Protein AF-0000000085069685 (afdb_homodimer)

Radius of gyration: 28.52 Å; Cα contacts (8 Å, |Δi|>4): 1018; chains: 2; bounding box: 61×82×70 Å

pLDDT: mean 86.63, std 13.71, range [29.92, 98.19]

Nearest PDB structures (foldseek):
  3oxn-assembly1_D  TM=9.674E-01  e=1.669E-28  Vibrio parahaemolyticus
  3oxn-assembly1_A  TM=9.695E-01  e=3.576E-28  Vibrio parahaemolyticus
  6g4r-assembly1_E  TM=6.614E-01  e=8.961E-18  Corynebacterium glutamicum
  7d98-assembly1_Q  TM=5.564E-01  e=1.466E-16  Cupriavidus necator
  7dwo-assembly1_A  TM=5.551E-01  e=5.055E-14  Aliivibrio fischeri ES114

Secondary structure (DSSP, 8-state):
--HHHIIIIIHHHHHHHHHHHHH--HHHHHHHHT--HHHHHHHHHHHHHHHTS--EEEETTEEEE-HHHHHHHHHHHHHHHHHHHHH--PPP-GGG---EEEEEE-HHIIIIIHHHHHHHHHHH-TT-EEEEEE--GGGHHHHTSTTS-SEEEEE--S--TTEEEEEEEEE-EEEEE-TTSTTTTSPPPHHHHHHS-EEEES--HHHHHHHHHHTTTSPPP-EEEEES-HHHHHHTTTTS--EEEEEHHHHHHHHHHHT-EEEE-SS--PPEEEEEEEEGGGTT-HHHHHHHHHHHHHHHHHHHSS----/--HHHHHHHHHHHHHHHHHHHHH--HHHHHHHHT--HHHHHHHHHHHHHHHTS--EEEETTEEEEPHHHHHHHHHHHHHHHHHHHHH--PPP-GGG---EEEEEE-HHIIIIIHHHHHHHHHHH-TT-EEEEEE--GGGHHHHTSTTS-SEEEEE--S--TTEEEEEEEEE-EEEEE-TTSTTTTSPPPHHHHHHS-EEEES--HHHHHHHHHHTTTSPPP-EEEEES-HHHHHHTTTTS--EEEEEHHHHHHHHHHHT-EEEE-SS--PPEEEEEEEEGGGTT-HHHHHHHHHHHHHHHHHHHHS----

Foldseek 3Di:
DDPVVCPPLPPVLLVLLLLCQVVQALCVSCVVSVHDSVVSVVSLVVNCVVVVHNQWDDDDRGTHGDPVSVVSNLVVVLVVLVVCCVVPVDADQQQPDQEEFEEAEFLCCVVQPCVQLVVLSCVRRVNYHYHYHHADPVCNVVQQDSPHGFKYKDFDDDDQDQKDKDWQAWKDKWKKFACPAPCQPHAAAPVNQQPFEEEEERADPVRVVQVCVQCVVDDDHHYPYYYHDCVVVVVCCVVGGYIYMYIQSVRVVCCVVPVIGIHGDNTDDDITIIMMMGGNSCCPSSVVVVVVVSSSVSSNVSNVPRPPPD/DDPVVCPPLPPVLLVLLLLCQVVQALCVSCVVSVHDSVVSVVSLVVNCVVVVHNQWDDDDRGTHGDPVSVVSNVVVVVVVLVVVCVVPVDADQQQPDQEEFEEAEFLCCVVQPCVQLVVLSCVRRVNYHYHYHHADPVCNVVQQDDPHGFKYKDFDDDDQDQKDKDWQAWKDKWKKFACPAPCQPHAAAPVNQQPFEEEEERADPVRVVQVCVQCVVDDDHHYPYYYHDCVVVVVCCVVGGYIYMYIQSVRVVCCVVPVIGIHGDNTDGDITIIMMMGGNVCCPPSNVVVVVVSSSVSSNVSNVPRPPPD

Sequence (620 aa):
MELEEIYRQDLSLLIALQILVEERSVTQAAKRLHLSQSATSRILARLREMLDDPLFSRVGQQLVPTSFALECYQQLRQPTGQLIELLTPKAFVPEECQQQFSIAVTDYAMQALVPFILPHIYQKAPQIRLEIVPVQQKELQAQLSVKGADMAICRAIGQTGNLQHSFLGKVGVSCLLSPNHPLADSDISLEDYLHYPHATIAISDGVKALLDDAISQYPPRTELLRTPHLDTALALQSINPLIITLPEGMAAIAAERHCLRVKPLPFKLQSLDYNLFWHSRCEQDKAQKWLRNEIIEATQSLLTQTPQNLMELEEIYRQDLSLLIALQILVEERSVTQAAKRLHLSQSATSRILARLREMLDDPLFSRVGQQLVPTSFALECYQQLRQPTGQLIELLTPKAFVPEECQQQFSIAVTDYAMQALVPFILPHIYQKAPQIRLEIVPVQQKELQAQLSVKGADMAICRAIGQTGNLQHSFLGKVGVSCLLSPNHPLADSDISLEDYLHYPHATIAISDGVKALLDDAISQYPPRTELLRTPHLDTALALQSINPLIITLPEGMAAIAAERHCLRVKPLPFKLQSLDYNLFWHSRCEQDKAQKWLRNEIIEATQSLLTQTPQNL

Structure (mmCIF, N/CA/C/O backbone):
data_AF-0000000085069685-model_v1
#
loop_
_entity.id
_entity.type
_entity.pdbx_description
1 polymer 'Transcriptional regulator, LysR family'
#
loop_
_atom_site.group_PDB
_atom_site.id
_atom_site.type_symbol
_atom_site.label_atom_id
_atom_site.label_alt_id
_atom_site.label_comp_id
_atom_site.label_asym_id
_atom_site.label_entity_id
_atom_site.label_seq_id
_atom_site.pdbx_PDB_ins_code
_atom_site.Cartn_x
_atom_site.Cartn_y
_atom_site.Cartn_z
_atom_site.occupancy
_atom_site.B_iso_or_equiv
_atom_site.auth_seq_id
_atom_site.auth_comp_id
_atom_site.auth_asym_id
_atom_site.auth_atom_id
_atom_site.pdbx_PDB_model_num
ATOM 1 N N . MET A 1 1 ? 2.057 40.719 -19 1 36.19 1 MET A N 1
ATOM 2 C CA . MET A 1 1 ? 1.521 41.5 -17.875 1 36.19 1 MET A CA 1
ATOM 3 C C . MET A 1 1 ? 2.629 41.875 -16.906 1 36.19 1 MET A C 1
ATOM 5 O O . MET A 1 1 ? 3.393 41.031 -16.453 1 36.19 1 MET A O 1
ATOM 9 N N . GLU A 1 2 ? 3.039 43.094 -16.891 1 43.19 2 GLU A N 1
ATOM 10 C CA . GLU A 1 2 ? 4.176 43.625 -16.156 1 43.19 2 GLU A CA 1
ATOM 11 C C . GLU A 1 2 ? 3.934 43.562 -14.656 1 43.19 2 GLU A C 1
ATOM 13 O O . GLU A 1 2 ? 2.789 43.625 -14.203 1 43.19 2 GLU A O 1
ATOM 18 N N . LEU A 1 3 ? 4.875 43.281 -13.977 1 50.06 3 LEU A N 1
ATOM 19 C CA . LEU A 1 3 ? 4.891 43.219 -12.516 1 50.06 3 LEU A CA 1
ATOM 20 C C . LEU A 1 3 ? 4.148 44.406 -11.914 1 50.06 3 LEU A C 1
ATOM 22 O O . LEU A 1 3 ? 3.416 44.25 -10.938 1 50.06 3 LEU A O 1
ATOM 26 N N . GLU A 1 4 ? 4.371 45.5 -12.492 1 48.56 4 GLU A N 1
ATOM 27 C CA . GLU A 1 4 ? 3.738 46.75 -12.023 1 48.56 4 GLU A CA 1
ATOM 28 C C . GLU A 1 4 ? 2.217 46.656 -12.117 1 48.56 4 GLU A C 1
ATOM 30 O O . GLU A 1 4 ? 1.506 47.156 -11.258 1 48.56 4 GLU A O 1
ATOM 35 N N . GLU A 1 5 ? 1.775 46 -13.062 1 46.41 5 GLU A N 1
ATOM 36 C CA . GLU A 1 5 ? 0.337 45.844 -13.25 1 46.41 5 GLU A CA 1
ATOM 37 C C . GLU A 1 5 ? -0.248 44.844 -12.25 1 46.41 5 GLU A C 1
ATOM 39 O O . GLU A 1 5 ? -1.364 45.031 -11.766 1 46.41 5 GLU A O 1
ATOM 44 N N . ILE A 1 6 ? 0.449 43.844 -11.93 1 50.75 6 ILE A N 1
ATOM 45 C CA . ILE A 1 6 ? 0.05 42.875 -10.922 1 50.75 6 ILE A CA 1
ATOM 46 C C . ILE A 1 6 ? 0.016 43.531 -9.547 1 50.75 6 ILE A C 1
ATOM 48 O O . ILE A 1 6 ? -0.871 43.25 -8.734 1 50.75 6 ILE A O 1
ATOM 52 N N . TYR A 1 7 ? 1.11 44.344 -9.211 1 47.31 7 TYR A N 1
ATOM 53 C CA . TYR A 1 7 ? 1.268 45.062 -7.945 1 47.31 7 TYR A CA 1
ATOM 54 C C . TYR A 1 7 ? 0.013 45.875 -7.605 1 47.31 7 TYR A C 1
ATOM 56 O O . TYR A 1 7 ? -0.418 45.875 -6.453 1 47.31 7 TYR A O 1
ATOM 64 N N . ARG A 1 8 ? -0.302 46.656 -8.438 1 45.38 8 ARG A N 1
ATOM 65 C CA . ARG A 1 8 ? -1.337 47.656 -8.156 1 45.38 8 ARG A CA 1
ATOM 66 C C . ARG A 1 8 ? -2.596 46.969 -7.613 1 45.38 8 ARG A C 1
ATOM 68 O O . ARG A 1 8 ? -3.186 47.438 -6.637 1 45.38 8 ARG A O 1
ATOM 75 N N . GLN A 1 9 ? -3.473 46.375 -8.094 1 52 9 GLN A N 1
ATOM 76 C CA . GLN A 1 9 ? -4.836 46.094 -7.66 1 52 9 GLN A CA 1
ATOM 77 C C . GLN A 1 9 ? -5.062 44.594 -7.516 1 52 9 GLN A C 1
ATOM 79 O O . GLN A 1 9 ? -5.871 44.156 -6.699 1 52 9 GLN A O 1
ATOM 84 N N . ASP A 1 10 ? -3.938 43.719 -7.965 1 57.72 10 ASP A N 1
ATOM 85 C CA . ASP A 1 10 ? -4.348 42.375 -8.383 1 57.72 10 ASP A CA 1
ATOM 86 C C . ASP A 1 10 ? -4.102 41.344 -7.277 1 57.72 10 ASP A C 1
ATOM 88 O O . ASP A 1 10 ? -4.918 40.438 -7.07 1 57.72 10 ASP A O 1
ATOM 92 N N . LEU A 1 11 ? -3.172 41.719 -6.434 1 61 11 LEU A N 1
ATOM 93 C CA . LEU A 1 11 ? -2.928 40.625 -5.477 1 61 11 LEU A CA 1
ATOM 94 C C . LEU A 1 11 ? -4.031 40.594 -4.426 1 61 11 LEU A C 1
ATOM 96 O O . LEU A 1 11 ? -4.43 39.5 -3.994 1 61 11 LEU A O 1
ATOM 100 N N . SER A 1 12 ? -4.449 41.844 -4.082 1 68.19 12 SER A N 1
ATOM 101 C CA . SER A 1 12 ? -5.535 41.906 -3.111 1 68.19 12 SER A CA 1
ATOM 102 C C . SER A 1 12 ? -6.801 41.25 -3.643 1 68.19 12 SER A C 1
ATOM 104 O O . SER A 1 12 ? -7.543 40.625 -2.887 1 68.19 12 SER A O 1
ATOM 106 N N . LEU A 1 13 ? -6.906 41.344 -4.934 1 74.94 13 LEU A N 1
ATOM 107 C CA . LEU A 1 13 ? -8.07 40.75 -5.566 1 74.94 13 LEU A CA 1
ATOM 108 C C . LEU A 1 13 ? -7.969 39.219 -5.531 1 74.94 13 LEU A C 1
ATOM 110 O O . LEU A 1 13 ? -8.969 38.531 -5.297 1 74.94 13 LEU A O 1
ATOM 114 N N . LEU A 1 14 ? -6.777 38.781 -5.656 1 75.19 14 LEU A N 1
ATOM 115 C CA . LEU A 1 14 ? -6.582 37.344 -5.668 1 75.19 14 LEU A CA 1
ATOM 116 C C . LEU A 1 14 ? -6.777 36.75 -4.273 1 75.19 14 LEU A C 1
ATOM 118 O O . LEU A 1 14 ? -7.336 35.656 -4.129 1 75.19 14 LEU A O 1
ATOM 122 N N . ILE A 1 15 ? -6.371 37.594 -3.295 1 74.31 15 ILE A N 1
ATOM 123 C CA . ILE A 1 15 ? -6.621 37.188 -1.913 1 74.31 15 ILE A CA 1
ATOM 124 C C . ILE A 1 15 ? -8.125 37.219 -1.634 1 74.31 15 ILE A C 1
ATOM 126 O O . ILE A 1 15 ? -8.648 36.312 -0.989 1 74.31 15 ILE A O 1
ATOM 130 N N . ALA A 1 16 ? -8.766 38.188 -2.152 1 80.25 16 ALA A N 1
ATOM 131 C CA . ALA A 1 16 ? -10.211 38.312 -1.984 1 80.25 16 ALA A CA 1
ATOM 132 C C . ALA A 1 16 ? -10.938 37.125 -2.641 1 80.25 16 ALA A C 1
ATOM 134 O O . ALA A 1 16 ? -11.906 36.625 -2.09 1 80.25 16 ALA A O 1
ATOM 135 N N . LEU A 1 17 ? -10.445 36.688 -3.783 1 85.25 17 LEU A N 1
ATOM 136 C CA . LEU A 1 17 ? -11.023 35.531 -4.461 1 85.25 17 LEU A CA 1
ATOM 137 C C . LEU A 1 17 ? -10.945 34.281 -3.582 1 85.25 17 LEU A C 1
ATOM 139 O O . LEU A 1 17 ? -11.922 33.562 -3.463 1 85.25 17 LEU A O 1
ATOM 143 N N . GLN A 1 18 ? -9.812 34.156 -3.037 1 80.19 18 GLN A N 1
ATOM 144 C CA . GLN A 1 18 ? -9.625 33 -2.174 1 80.19 18 GLN A CA 1
ATOM 145 C C . GLN A 1 18 ? -10.586 33.031 -0.991 1 80.19 18 GLN A C 1
ATOM 147 O O . GLN A 1 18 ? -11.203 32.031 -0.667 1 80.19 18 GLN A O 1
ATOM 152 N N . ILE A 1 19 ? -10.758 34.188 -0.367 1 79.75 19 ILE A N 1
ATOM 153 C CA . ILE A 1 19 ? -11.625 34.344 0.796 1 79.75 19 ILE A CA 1
ATOM 154 C C . ILE A 1 19 ? -13.086 34.156 0.385 1 79.75 19 ILE A C 1
ATOM 156 O O . ILE A 1 19 ? -13.859 33.531 1.104 1 79.75 19 ILE A O 1
ATOM 160 N N . LEU A 1 20 ? -13.43 34.562 -0.756 1 86.25 20 LEU A N 1
ATOM 161 C CA . LEU A 1 20 ? -14.797 34.438 -1.257 1 86.25 20 LEU A CA 1
ATOM 162 C C . LEU A 1 20 ? -15.148 33 -1.536 1 86.25 20 LEU A C 1
ATOM 164 O O . LEU A 1 20 ? -16.266 32.562 -1.255 1 86.25 20 LEU A O 1
ATOM 168 N N . VAL A 1 21 ? -14.195 32.281 -2.074 1 83.31 21 VAL A N 1
ATOM 169 C CA . VAL A 1 21 ? -14.414 30.859 -2.363 1 83.31 21 VAL A CA 1
ATOM 170 C C . VAL A 1 21 ? -14.555 30.078 -1.058 1 83.31 21 VAL A C 1
ATOM 172 O O . VAL A 1 21 ? -15.383 29.172 -0.958 1 83.31 21 VAL A O 1
ATOM 175 N N . GLU A 1 22 ? -13.812 30.469 -0.075 1 80 22 GLU A N 1
ATOM 176 C CA . GLU A 1 22 ? -13.812 29.781 1.216 1 80 22 GLU A CA 1
ATOM 177 C C . GLU A 1 22 ? -15.102 30.078 1.991 1 80 22 GLU A C 1
ATOM 179 O O . GLU A 1 22 ? -15.695 29.172 2.574 1 80 22 GLU A O 1
ATOM 184 N N . GLU A 1 23 ? -15.562 31.281 2.006 1 78.81 23 GLU A N 1
ATOM 185 C CA . GLU A 1 23 ? -16.688 31.719 2.82 1 78.81 23 GLU A CA 1
ATOM 186 C C . GLU A 1 23 ? -18.016 31.484 2.096 1 78.81 23 GLU A C 1
ATOM 188 O O . GLU A 1 23 ? -19.062 31.312 2.732 1 78.81 23 GLU A O 1
ATOM 193 N N . ARG A 1 24 ? -17.953 31.469 0.788 1 82.12 24 ARG A N 1
ATOM 194 C CA . ARG A 1 24 ? -19.109 31.312 -0.079 1 82.12 24 ARG A CA 1
ATOM 195 C C . ARG A 1 24 ? -20.219 32.281 0.314 1 82.12 24 ARG A C 1
ATOM 197 O O . ARG A 1 24 ? -21.406 31.953 0.237 1 82.12 24 ARG A O 1
ATOM 204 N N . SER A 1 25 ? -19.906 33.344 0.865 1 84.31 25 SER A N 1
ATOM 205 C CA . SER A 1 25 ? -20.766 34.438 1.282 1 84.31 25 SER A CA 1
ATOM 206 C C . SER A 1 25 ? -20.062 35.781 1.185 1 84.31 25 SER A C 1
ATOM 208 O O . SER A 1 25 ? -18.953 35.938 1.695 1 84.31 25 SER A O 1
ATOM 210 N N . VAL A 1 26 ? -20.734 36.812 0.536 1 87.12 26 VAL A N 1
ATOM 211 C CA . VAL A 1 26 ? -20.156 38.125 0.386 1 87.12 26 VAL A CA 1
ATOM 212 C C . VAL A 1 26 ? -20.078 38.812 1.747 1 87.12 26 VAL A C 1
ATOM 214 O O . VAL A 1 26 ? -19.078 39.469 2.059 1 87.12 26 VAL A O 1
ATOM 217 N N . THR A 1 27 ? -21.125 38.594 2.531 1 84.62 27 THR A N 1
ATOM 218 C CA . THR A 1 27 ? -21.172 39.219 3.852 1 84.62 27 THR A CA 1
ATOM 219 C C . THR A 1 27 ? -20.047 38.688 4.738 1 84.62 27 THR A C 1
ATOM 221 O O . THR A 1 27 ? -19.344 39.469 5.383 1 84.62 27 THR A O 1
ATOM 224 N N . GLN A 1 28 ? -19.844 37.469 4.688 1 84.94 28 GLN A N 1
ATOM 225 C CA . GLN A 1 28 ? -18.812 36.844 5.516 1 84.94 28 GLN A CA 1
ATOM 226 C C . GLN A 1 28 ? -17.422 37.188 4.98 1 84.94 28 GLN A C 1
ATOM 228 O O . GLN A 1 28 ? -16.484 37.406 5.754 1 84.94 28 GLN A O 1
ATOM 233 N N . ALA A 1 29 ? -17.312 37.188 3.736 1 86.56 29 ALA A N 1
ATOM 234 C CA . ALA A 1 29 ? -16.047 37.562 3.125 1 86.56 29 ALA A CA 1
ATOM 235 C C . ALA A 1 29 ? -15.688 39 3.479 1 86.56 29 ALA A C 1
ATOM 237 O O . ALA A 1 29 ? -14.531 39.312 3.76 1 86.56 29 ALA A O 1
ATOM 238 N N . ALA A 1 30 ? -16.625 39.875 3.518 1 86.06 30 ALA A N 1
ATOM 239 C CA . ALA A 1 30 ? -16.422 41.281 3.881 1 86.06 30 ALA A CA 1
ATOM 240 C C . ALA A 1 30 ? -15.883 41.406 5.305 1 86.06 30 ALA A C 1
ATOM 242 O O . ALA A 1 30 ? -14.945 42.156 5.555 1 86.06 30 ALA A O 1
ATOM 243 N N . LYS A 1 31 ? -16.422 40.656 6.117 1 82.69 31 LYS A N 1
ATOM 244 C CA . LYS A 1 31 ? -15.977 40.656 7.504 1 82.69 31 LYS A CA 1
ATOM 245 C C . LYS A 1 31 ? -14.523 40.188 7.602 1 82.69 31 LYS A C 1
ATOM 247 O O . LYS A 1 31 ? -13.703 40.812 8.266 1 82.69 31 LYS A O 1
ATOM 252 N N . ARG A 1 32 ? -14.25 39.156 6.824 1 81.5 32 ARG A N 1
ATOM 253 C CA . ARG A 1 32 ? -12.906 38.594 6.875 1 81.5 32 ARG A CA 1
ATOM 254 C C . ARG A 1 32 ? -11.883 39.531 6.234 1 81.5 32 ARG A C 1
ATOM 256 O O . ARG A 1 32 ? -10.734 39.562 6.66 1 81.5 32 ARG A O 1
ATOM 263 N N . LEU A 1 33 ? -12.305 40.188 5.348 1 79.31 33 LEU A N 1
ATOM 264 C CA . LEU A 1 33 ? -11.422 41.094 4.625 1 79.31 33 LEU A CA 1
ATOM 265 C C . LEU A 1 33 ? -11.383 42.469 5.301 1 79.31 33 LEU A C 1
ATOM 267 O O . LEU A 1 33 ? -10.602 43.344 4.91 1 79.31 33 LEU A O 1
ATOM 271 N N . HIS A 1 34 ? -12.219 42.625 6.375 1 80.88 34 HIS A N 1
ATOM 272 C CA . HIS A 1 34 ? -12.367 43.906 7.047 1 80.88 34 HIS A CA 1
ATOM 273 C C . HIS A 1 34 ? -12.727 45 6.059 1 80.88 34 HIS A C 1
ATOM 275 O O . HIS A 1 34 ? -12.125 46.062 6.07 1 80.88 34 HIS A O 1
ATOM 281 N N . LEU A 1 35 ? -13.57 44.594 5.215 1 82.12 35 LEU A N 1
ATOM 282 C CA . LEU A 1 35 ? -14.109 45.531 4.23 1 82.12 35 LEU A CA 1
ATOM 283 C C . LEU A 1 35 ? -15.625 45.625 4.344 1 82.12 35 LEU A C 1
ATOM 285 O O . LEU A 1 35 ? -16.25 44.812 5.02 1 82.12 35 LEU A O 1
ATOM 289 N N . SER A 1 36 ? -16.156 46.688 3.861 1 84.25 36 SER A N 1
ATOM 290 C CA . SER A 1 36 ? -17.609 46.781 3.77 1 84.25 36 SER A CA 1
ATOM 291 C C . SER A 1 36 ? -18.172 45.812 2.725 1 84.25 36 SER A C 1
ATOM 293 O O . SER A 1 36 ? -17.438 45.375 1.838 1 84.25 36 SER A O 1
ATOM 295 N N . GLN A 1 37 ? -19.406 45.469 2.889 1 86.06 37 GLN A N 1
ATOM 296 C CA . GLN A 1 37 ? -20.078 44.625 1.924 1 86.06 37 GLN A CA 1
ATOM 297 C C . GLN A 1 37 ? -20.062 45.219 0.527 1 86.06 37 GLN A C 1
ATOM 299 O O . GLN A 1 37 ? -19.906 44.531 -0.468 1 86.06 37 GLN A O 1
ATOM 304 N N . SER A 1 38 ? -20.297 46.5 0.49 1 88.81 38 SER A N 1
ATOM 305 C CA . SER A 1 38 ? -20.266 47.188 -0.795 1 88.81 38 SER A CA 1
ATOM 306 C C . SER A 1 38 ? -18.891 47.094 -1.439 1 88.81 38 SER A C 1
ATOM 308 O O . SER A 1 38 ? -18.766 46.844 -2.643 1 88.81 38 SER A O 1
ATOM 310 N N . ALA A 1 39 ? -17.859 47.281 -0.647 1 85.56 39 ALA A N 1
ATOM 311 C CA . ALA A 1 39 ? -16.484 47.156 -1.138 1 85.56 39 ALA A CA 1
ATOM 312 C C . ALA A 1 39 ? -16.188 45.75 -1.63 1 85.56 39 ALA A C 1
ATOM 314 O O . ALA A 1 39 ? -15.531 45.594 -2.662 1 85.56 39 ALA A O 1
ATOM 315 N N . THR A 1 40 ? -16.656 44.844 -0.89 1 87.44 40 THR A N 1
ATOM 316 C CA . THR A 1 40 ? -16.422 43.438 -1.254 1 87.44 40 THR A CA 1
ATOM 317 C C . THR A 1 40 ? -17.172 43.094 -2.543 1 87.44 40 THR A C 1
ATOM 319 O O . THR A 1 40 ? -16.641 42.375 -3.385 1 87.44 40 THR A O 1
ATOM 322 N N . SER A 1 41 ? -18.328 43.625 -2.713 1 86.88 41 SER A N 1
ATOM 323 C CA . SER A 1 41 ? -19.094 43.406 -3.939 1 86.88 41 SER A CA 1
ATOM 324 C C . SER A 1 41 ? -18.375 44.031 -5.141 1 86.88 41 SER A C 1
ATOM 326 O O . SER A 1 41 ? -18.375 43.438 -6.23 1 86.88 41 SER A O 1
ATOM 32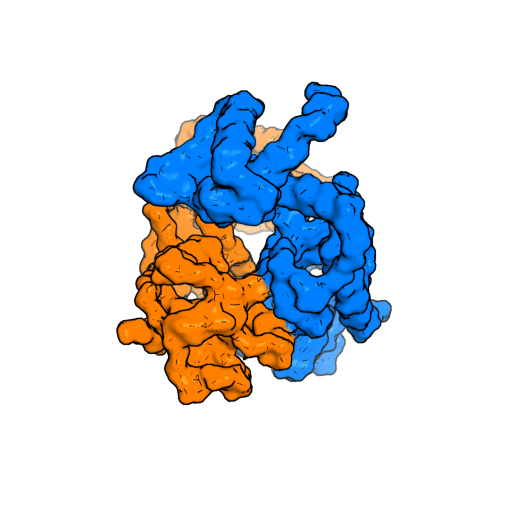8 N N . ARG A 1 42 ? -17.797 45.094 -4.918 1 87 42 ARG A N 1
ATOM 329 C CA . ARG A 1 42 ? -17.031 45.75 -5.977 1 87 42 ARG A CA 1
ATOM 330 C C . ARG A 1 42 ? -15.797 44.938 -6.336 1 87 42 ARG A C 1
ATOM 332 O O . ARG A 1 42 ? -15.445 44.812 -7.516 1 87 42 ARG A O 1
ATOM 339 N N . ILE A 1 43 ? -15.188 44.469 -5.293 1 85.75 43 ILE A N 1
ATOM 340 C CA . ILE A 1 43 ? -14.023 43.625 -5.5 1 85.75 43 ILE A CA 1
ATOM 341 C C . ILE A 1 43 ? -14.414 42.406 -6.336 1 85.75 43 ILE A C 1
ATOM 343 O O . ILE A 1 43 ? -13.688 42 -7.254 1 85.75 43 ILE A O 1
ATOM 347 N N . LEU A 1 44 ? -15.547 41.812 -6.039 1 87.88 44 LEU A N 1
ATOM 348 C CA . LEU A 1 44 ? -16.031 40.656 -6.789 1 87.88 44 LEU A CA 1
ATOM 349 C C . LEU A 1 44 ? -16.297 41.031 -8.242 1 87.88 44 LEU A C 1
ATOM 351 O O . LEU A 1 44 ? -15.969 40.25 -9.148 1 87.88 44 LEU A O 1
ATOM 355 N N . ALA A 1 45 ? -16.875 42.156 -8.438 1 87.31 45 ALA A N 1
ATOM 356 C CA . ALA A 1 45 ? -17.125 42.656 -9.797 1 87.31 45 ALA A CA 1
ATOM 357 C C . ALA A 1 45 ? -15.82 42.812 -10.562 1 87.31 45 ALA A C 1
ATOM 359 O O . ALA A 1 45 ? -15.727 42.438 -11.734 1 87.31 45 ALA A O 1
ATOM 360 N N . ARG A 1 46 ? -14.891 43.375 -9.891 1 85.31 46 ARG A N 1
ATOM 361 C CA . ARG A 1 46 ? -13.586 43.562 -10.508 1 85.31 46 ARG A CA 1
ATOM 362 C C . ARG A 1 46 ? -12.938 42.219 -10.852 1 85.31 46 ARG A C 1
ATOM 364 O O . ARG A 1 46 ? -12.312 42.094 -11.906 1 85.31 46 ARG A O 1
ATOM 371 N N . LEU A 1 47 ? -13.023 41.312 -9.914 1 86.19 47 LEU A N 1
ATOM 372 C CA . LEU A 1 47 ? -12.484 39.969 -10.125 1 86.19 47 LEU A CA 1
ATOM 373 C C . LEU A 1 47 ? -13.109 39.344 -11.359 1 86.19 47 LEU A C 1
ATOM 375 O O . LEU A 1 47 ? -12.414 38.719 -12.156 1 86.19 47 LEU A O 1
ATOM 379 N N . ARG A 1 48 ? -14.398 39.469 -11.477 1 86.62 48 ARG A N 1
ATOM 380 C CA . ARG A 1 48 ? -15.125 38.938 -12.617 1 86.62 48 ARG A CA 1
ATOM 381 C C . ARG A 1 48 ? -14.602 39.531 -13.93 1 86.62 48 ARG A C 1
ATOM 383 O O . ARG A 1 48 ? -14.422 38.781 -14.906 1 86.62 48 ARG A O 1
ATOM 390 N N . GLU A 1 49 ? -14.406 40.75 -13.883 1 84 49 GLU A N 1
ATOM 391 C CA . GLU A 1 49 ? -13.891 41.438 -15.07 1 84 49 GLU A CA 1
ATOM 392 C C . GLU A 1 49 ? -12.461 41 -15.383 1 84 49 GLU A C 1
ATOM 394 O O . GLU A 1 49 ? -12.133 40.719 -16.547 1 84 49 GLU A O 1
ATOM 399 N N . MET A 1 50 ? -11.727 40.969 -14.352 1 80.12 50 MET A N 1
ATOM 400 C CA . MET A 1 50 ? -10.312 40.625 -14.508 1 80.12 50 MET A CA 1
ATOM 401 C C . MET A 1 50 ? -10.148 39.219 -15.07 1 80.12 50 MET A C 1
ATOM 403 O O . MET A 1 50 ? -9.281 39 -15.906 1 80.12 50 MET A O 1
ATOM 407 N N . LEU A 1 51 ? -10.992 38.312 -14.586 1 83.44 51 LEU A N 1
ATOM 408 C CA . LEU A 1 51 ? -10.82 36.906 -14.922 1 83.44 51 LEU A CA 1
ATOM 409 C C . LEU A 1 51 ? -11.805 36.469 -16 1 83.44 51 LEU A C 1
ATOM 411 O O . LEU A 1 51 ? -11.781 35.344 -16.453 1 83.44 51 LEU A O 1
ATOM 415 N N . ASP A 1 52 ? -12.625 37.438 -16.422 1 85.69 52 ASP A N 1
ATOM 416 C CA . ASP A 1 52 ? -13.602 37.188 -17.484 1 85.69 52 ASP A CA 1
ATOM 417 C C . ASP A 1 52 ? -14.414 35.938 -17.219 1 85.69 52 ASP A C 1
ATOM 419 O O . ASP A 1 52 ? -14.523 35.062 -18.078 1 85.69 52 ASP A O 1
ATOM 423 N N . ASP A 1 53 ? -14.844 35.75 -16.031 1 86.88 53 ASP A N 1
ATOM 424 C CA . ASP A 1 53 ? -15.68 34.656 -15.539 1 86.88 53 ASP A CA 1
ATOM 425 C C . ASP A 1 53 ? -16.625 35.156 -14.453 1 86.88 53 ASP A C 1
ATOM 427 O O . ASP A 1 53 ? -16.266 36 -13.641 1 86.88 53 ASP A O 1
ATOM 431 N N . PRO A 1 54 ? -17.859 34.625 -14.414 1 89.56 54 PRO A N 1
ATOM 432 C CA . PRO A 1 54 ? -18.781 35.031 -13.344 1 89.56 54 PRO A CA 1
ATOM 433 C C . PRO A 1 54 ? -18.25 34.656 -11.953 1 89.56 54 PRO A C 1
ATOM 435 O O . PRO A 1 54 ? -18.625 35.281 -10.969 1 89.56 54 PRO A O 1
ATOM 438 N N . LEU A 1 55 ? -17.312 33.688 -11.773 1 89 55 LEU A N 1
ATOM 439 C CA . LEU A 1 55 ? -16.594 33.188 -10.602 1 89 55 LEU A CA 1
ATOM 440 C C . LEU A 1 55 ? -17.578 32.594 -9.594 1 89 55 LEU A C 1
ATOM 442 O O . LEU A 1 55 ? -17.297 31.547 -9.016 1 89 55 LEU A O 1
ATOM 446 N N . PHE A 1 56 ? -18.797 33.312 -9.406 1 90 56 PHE A N 1
ATOM 447 C CA . PHE A 1 56 ? -19.781 32.812 -8.445 1 90 56 PHE A CA 1
ATOM 448 C C . PHE A 1 56 ? -21.188 32.969 -8.992 1 90 56 PHE A C 1
ATOM 450 O O . PHE A 1 56 ? -21.484 33.875 -9.758 1 90 56 PHE A O 1
ATOM 457 N N . SER A 1 57 ? -21.938 31.953 -8.734 1 86.31 57 SER A N 1
ATOM 458 C CA . SER A 1 57 ? -23.359 32.031 -8.992 1 86.31 57 SER A CA 1
ATOM 459 C C . SER A 1 57 ? -24.156 32 -7.691 1 86.31 57 SER A C 1
ATOM 461 O O . SER A 1 57 ? -23.703 31.469 -6.684 1 86.31 57 SER A O 1
ATOM 463 N N . ARG A 1 58 ? -25.266 32.719 -7.691 1 79.62 58 ARG A N 1
ATOM 464 C CA . ARG A 1 58 ? -26.109 32.75 -6.508 1 79.62 58 ARG A CA 1
ATOM 465 C C . ARG A 1 58 ? -27.188 31.656 -6.574 1 79.62 58 ARG A C 1
ATOM 467 O O . ARG A 1 58 ? -27.906 31.547 -7.574 1 79.62 58 ARG A O 1
ATOM 474 N N . VAL A 1 59 ? -27.078 30.812 -5.75 1 76.44 59 VAL A N 1
ATOM 475 C CA . VAL A 1 59 ? -28.141 29.828 -5.566 1 76.44 59 VAL A CA 1
ATOM 476 C C . VAL A 1 59 ? -28.812 30.047 -4.211 1 76.44 59 VAL A C 1
ATOM 478 O O . VAL A 1 59 ? -28.25 29.672 -3.176 1 76.44 59 VAL A O 1
ATOM 481 N N . GLY A 1 60 ? -30.031 30.594 -4.242 1 71.38 60 GLY A N 1
ATOM 482 C CA . GLY A 1 60 ? -30.641 31 -2.992 1 71.38 60 GLY A CA 1
ATOM 483 C C . GLY A 1 60 ? -29.859 32.062 -2.252 1 71.38 60 GLY A C 1
ATOM 484 O O . GLY A 1 60 ? -29.578 33.125 -2.801 1 71.38 60 GLY A O 1
ATOM 485 N N . GLN A 1 61 ? -29.438 31.766 -1.072 1 71.94 61 GLN A N 1
ATOM 486 C CA . GLN A 1 61 ? -28.688 32.719 -0.245 1 71.94 61 GLN A CA 1
ATOM 487 C C . GLN A 1 61 ? -27.203 32.375 -0.26 1 71.94 61 GLN A C 1
ATOM 489 O O . GLN A 1 61 ? -26.391 33.125 0.311 1 71.94 61 GLN A O 1
ATOM 494 N N . GLN A 1 62 ? -26.844 31.422 -1.054 1 77.38 62 GLN A N 1
ATOM 495 C CA . GLN A 1 62 ? -25.438 31 -1.008 1 77.38 62 GLN A CA 1
ATOM 496 C C . GLN A 1 62 ? -24.703 31.391 -2.287 1 77.38 62 GLN A C 1
ATOM 498 O O . GLN A 1 62 ? -25.281 31.344 -3.379 1 77.38 62 GLN A O 1
ATOM 503 N N . LEU A 1 63 ? -23.516 31.859 -2.131 1 83.25 63 LEU A N 1
ATOM 504 C CA . LEU A 1 63 ? -22.578 32.125 -3.221 1 83.25 63 LEU A CA 1
ATOM 505 C C . LEU A 1 63 ? -21.828 30.844 -3.592 1 83.25 63 LEU A C 1
ATOM 507 O O . LEU A 1 63 ? -21.062 30.312 -2.777 1 83.25 63 LEU A O 1
ATOM 511 N N . VAL A 1 64 ? -22.125 30.344 -4.754 1 85.94 64 VAL A N 1
ATOM 512 C CA . VAL A 1 64 ? -21.531 29.078 -5.168 1 85.94 64 VAL A CA 1
ATOM 513 C C . VAL A 1 64 ? -20.438 29.344 -6.199 1 85.94 64 VAL A C 1
ATOM 515 O O . VAL A 1 64 ? -20.688 29.953 -7.242 1 85.94 64 VAL A O 1
ATOM 518 N N . PRO A 1 65 ? -19.203 28.953 -5.859 1 87.19 65 PRO A N 1
ATOM 519 C CA . PRO A 1 65 ? -18.109 29.172 -6.816 1 87.19 65 PRO A CA 1
ATOM 520 C C . PRO A 1 65 ? -18.25 28.328 -8.078 1 87.19 65 PRO A C 1
ATOM 522 O O . PRO A 1 65 ? -18.766 27.203 -8.016 1 87.19 65 PRO A O 1
ATOM 525 N N . THR A 1 66 ? -17.844 28.891 -9.234 1 86.5 66 THR A N 1
ATOM 526 C CA . THR A 1 66 ? -17.766 28.141 -10.484 1 86.5 66 THR A CA 1
ATOM 527 C C . THR A 1 66 ? -16.578 27.172 -10.469 1 86.5 66 THR A C 1
ATOM 529 O O . THR A 1 66 ? -15.727 27.25 -9.578 1 86.5 66 THR A O 1
ATOM 532 N N . SER A 1 67 ? -16.594 26.344 -11.445 1 81.56 67 SER A N 1
ATOM 533 C CA . SER A 1 67 ? -15.461 25.438 -11.586 1 81.56 67 SER A CA 1
ATOM 534 C C . SER A 1 67 ? -14.156 26.203 -11.805 1 81.56 67 SER A C 1
ATOM 536 O O . SER A 1 67 ? -13.109 25.828 -11.273 1 81.56 67 SER A O 1
ATOM 538 N N . PHE A 1 68 ? -14.305 27.234 -12.516 1 82.69 68 PHE A N 1
ATOM 539 C CA . PHE A 1 68 ? -13.148 28.062 -12.805 1 82.69 68 PHE A CA 1
ATOM 540 C C . PHE A 1 68 ? -12.648 28.75 -11.531 1 82.69 68 PHE A C 1
ATOM 542 O O . PHE A 1 68 ? -11.445 28.812 -11.289 1 82.69 68 PHE A O 1
ATOM 549 N N . ALA A 1 69 ? -13.547 29.203 -10.734 1 84.06 69 ALA A N 1
ATOM 550 C CA . ALA A 1 69 ? -13.18 29.828 -9.469 1 84.06 69 ALA A CA 1
ATOM 551 C C . ALA A 1 69 ? -12.461 28.859 -8.547 1 84.06 69 ALA A C 1
ATOM 553 O O . ALA A 1 69 ? -11.477 29.203 -7.902 1 84.06 69 ALA A O 1
ATOM 554 N N . LEU A 1 70 ? -12.938 27.672 -8.578 1 80 70 LEU A N 1
ATOM 555 C CA . LEU A 1 70 ? -12.336 26.641 -7.742 1 80 70 LEU A CA 1
ATOM 556 C C . LEU A 1 70 ? -10.938 26.281 -8.242 1 80 70 LEU A C 1
ATOM 558 O O . LEU A 1 70 ? -10.031 26.062 -7.438 1 80 70 LEU A O 1
ATOM 562 N N . GLU A 1 71 ? -10.82 26.328 -9.477 1 79.5 71 GLU A N 1
ATOM 563 C CA . GLU A 1 71 ? -9.508 26.078 -10.07 1 79.5 71 GLU A CA 1
ATOM 564 C C . GLU A 1 71 ? -8.523 27.188 -9.727 1 79.5 71 GLU A C 1
ATOM 566 O O . GLU A 1 71 ? -7.367 26.906 -9.391 1 79.5 71 GLU A O 1
ATOM 571 N N . CYS A 1 72 ? -9 28.359 -9.859 1 78.25 72 CYS A N 1
ATOM 572 C CA . CYS A 1 72 ? -8.164 29.5 -9.508 1 78.25 72 CYS A CA 1
ATOM 573 C C . CYS A 1 72 ? -7.746 29.453 -8.039 1 78.25 72 CYS A C 1
ATOM 575 O O . CYS A 1 72 ? -6.586 29.719 -7.711 1 78.25 72 CYS A O 1
ATOM 577 N N . TYR A 1 73 ? -8.734 29.109 -7.293 1 76.06 73 TYR A N 1
ATOM 578 C CA . TYR A 1 73 ? -8.492 28.969 -5.859 1 76.06 73 TYR A CA 1
ATOM 579 C C . TYR A 1 73 ? -7.367 27.984 -5.586 1 76.06 73 TYR A C 1
ATOM 581 O O . TYR A 1 73 ? -6.445 28.266 -4.82 1 76.06 73 TYR A O 1
ATOM 589 N N . GLN A 1 74 ? -7.41 26.906 -6.195 1 71.81 74 GLN A N 1
ATOM 590 C CA . GLN A 1 74 ? -6.406 25.875 -6.012 1 71.81 74 GLN A CA 1
ATOM 591 C C . GLN A 1 74 ? -5.027 26.344 -6.461 1 71.81 74 GLN A C 1
ATOM 593 O O . GLN A 1 74 ? -4.023 26.078 -5.805 1 71.81 74 GLN A O 1
ATOM 598 N N . GLN A 1 75 ? -5.086 27.109 -7.492 1 71.5 75 GLN A N 1
ATOM 599 C CA . GLN A 1 75 ? -3.838 27.594 -8.07 1 71.5 75 GLN A CA 1
ATOM 600 C C . GLN A 1 75 ? -3.24 28.719 -7.227 1 71.5 75 GLN A C 1
ATOM 602 O O . GLN A 1 75 ? -2.021 28.891 -7.199 1 71.5 75 GLN A O 1
ATOM 607 N N . LEU A 1 76 ? -4.066 29.391 -6.582 1 67.06 76 LEU A N 1
ATOM 608 C CA . LEU A 1 76 ? -3.641 30.578 -5.84 1 67.06 76 LEU A CA 1
ATOM 609 C C . LEU A 1 76 ? -3.115 30.188 -4.461 1 67.06 76 LEU A C 1
ATOM 611 O O . LEU A 1 76 ? -2.379 30.969 -3.838 1 67.06 76 LEU A O 1
ATOM 615 N N . ARG A 1 77 ? -3.498 29.109 -3.957 1 63.22 77 ARG A N 1
ATOM 616 C CA . ARG A 1 77 ? -3.174 28.734 -2.586 1 63.22 77 ARG A CA 1
ATOM 617 C C . ARG A 1 77 ? -1.668 28.766 -2.348 1 63.22 77 ARG A C 1
ATOM 619 O O . ARG A 1 77 ? -1.209 29.281 -1.328 1 63.22 77 ARG A O 1
ATOM 626 N N . GLN A 1 78 ? -0.946 28.344 -3.232 1 61.41 78 GLN A N 1
ATOM 627 C CA . GLN A 1 78 ? 0.5 28.281 -3.049 1 61.41 78 GLN A CA 1
ATOM 628 C C . GLN A 1 78 ? 1.132 29.656 -3.156 1 61.41 78 GLN A C 1
ATOM 630 O O . GLN A 1 78 ? 1.862 30.094 -2.26 1 61.41 78 GLN A O 1
ATOM 635 N N . PRO A 1 79 ? 0.834 30.375 -4.199 1 60.62 79 PRO A N 1
ATOM 636 C CA . PRO A 1 79 ? 1.432 31.703 -4.32 1 60.62 79 PRO A CA 1
ATOM 637 C C . PRO A 1 79 ? 0.998 32.656 -3.199 1 60.62 79 PRO A C 1
ATOM 639 O O . PRO A 1 79 ? 1.803 33.438 -2.715 1 60.62 79 PRO A O 1
ATOM 642 N N . THR A 1 80 ? -0.187 32.594 -2.805 1 58.97 80 THR A N 1
ATOM 643 C CA . THR A 1 80 ? -0.649 33.469 -1.734 1 58.97 80 THR A CA 1
ATOM 644 C C . THR A 1 80 ? -0.027 33.094 -0.4 1 58.97 80 THR A C 1
ATOM 646 O O . THR A 1 80 ? 0.302 33.938 0.42 1 58.97 80 THR A O 1
ATOM 649 N N . GLY A 1 81 ? 0.076 31.812 -0.195 1 57.62 81 GLY A N 1
ATOM 650 C CA . GLY A 1 81 ? 0.787 31.359 0.989 1 57.62 81 GLY A CA 1
ATOM 651 C C . GLY A 1 81 ? 2.205 31.891 1.074 1 57.62 81 GLY A C 1
ATOM 652 O O . GLY A 1 81 ? 2.643 32.344 2.133 1 57.62 81 GLY A O 1
ATOM 653 N N . GLN A 1 82 ? 2.742 31.922 0.015 1 55.28 82 GLN A N 1
ATOM 654 C CA . GLN A 1 82 ? 4.109 32.438 -0.044 1 55.28 82 GLN A CA 1
ATOM 655 C C . GLN A 1 82 ? 4.152 33.938 0.223 1 55.28 82 GLN A C 1
ATOM 657 O O . GLN A 1 82 ? 5.055 34.406 0.905 1 55.28 82 GLN A O 1
ATOM 662 N N . LEU A 1 83 ? 3.258 34.656 -0.291 1 54.25 83 LEU A N 1
ATOM 663 C CA . LEU A 1 83 ? 3.186 36.094 -0.107 1 54.25 83 LEU A CA 1
ATOM 664 C C . LEU A 1 83 ? 2.867 36.438 1.344 1 54.25 83 LEU A C 1
ATOM 666 O O . LEU A 1 83 ? 3.443 37.375 1.902 1 54.25 83 LEU A O 1
ATOM 670 N N . ILE A 1 84 ? 1.897 35.719 1.921 1 51.94 84 ILE A N 1
ATOM 671 C CA . ILE A 1 84 ? 1.582 35.938 3.33 1 51.94 84 ILE A CA 1
ATOM 672 C C . ILE A 1 84 ? 2.836 35.719 4.176 1 51.94 84 ILE A C 1
ATOM 674 O O . ILE A 1 84 ? 3.109 36.5 5.094 1 51.94 84 ILE A O 1
ATOM 678 N N . GLU A 1 85 ? 3.449 34.719 3.834 1 53.34 85 GLU A N 1
ATOM 679 C CA . GLU A 1 85 ? 4.695 34.438 4.543 1 53.34 85 GLU A CA 1
ATOM 680 C C . GLU A 1 85 ? 5.672 35.594 4.414 1 53.34 85 GLU A C 1
ATOM 682 O O . GLU A 1 85 ? 6.359 35.969 5.375 1 53.34 85 GLU A O 1
ATOM 687 N N . LEU A 1 86 ? 5.738 36.062 3.252 1 50.34 86 LEU A N 1
ATOM 688 C CA . LEU A 1 86 ? 6.609 37.219 3.006 1 50.34 86 LEU A CA 1
ATOM 689 C C . LEU A 1 86 ? 6.156 38.406 3.814 1 50.34 86 LEU A C 1
ATOM 691 O O . LEU A 1 86 ? 6.984 39.188 4.316 1 50.34 86 LEU A O 1
ATOM 695 N N . LEU A 1 87 ? 4.891 38.625 3.822 1 47.69 87 LEU A N 1
ATOM 696 C CA . LEU A 1 87 ? 4.352 39.812 4.438 1 47.69 87 LEU A CA 1
ATOM 697 C C . LEU A 1 87 ? 4.211 39.656 5.949 1 47.69 87 LEU A C 1
ATOM 699 O O . LEU A 1 87 ? 4.082 40.625 6.684 1 47.69 87 LEU A O 1
ATOM 703 N N . THR A 1 88 ? 3.902 38.469 6.414 1 46.38 88 THR A N 1
ATOM 704 C CA . THR A 1 88 ? 3.875 38.281 7.859 1 46.38 88 THR A CA 1
ATOM 705 C C . THR A 1 88 ? 5.105 37.5 8.328 1 46.38 88 THR A C 1
ATOM 707 O O . THR A 1 88 ? 5.121 36.281 8.289 1 46.38 88 THR A O 1
ATOM 710 N N . PRO A 1 89 ? 6.109 38.188 8.398 1 53.31 89 PRO A N 1
ATOM 711 C CA . PRO A 1 89 ? 7.332 37.531 8.867 1 53.31 89 PRO A CA 1
ATOM 712 C C . PRO A 1 89 ? 7.117 36.719 10.156 1 53.31 89 PRO A C 1
ATOM 714 O O . PRO A 1 89 ? 8.023 36.656 10.992 1 53.31 89 PRO A O 1
ATOM 717 N N . LYS A 1 90 ? 5.867 36.281 10.383 1 58.94 90 LYS A N 1
ATOM 718 C CA . LYS A 1 90 ? 5.75 35.531 11.633 1 58.94 90 LYS A CA 1
ATOM 719 C C . LYS A 1 90 ? 6.445 34.188 11.523 1 58.94 90 LYS A C 1
ATOM 721 O O . LYS A 1 90 ? 6.445 33.562 10.461 1 58.94 90 LYS A O 1
ATOM 726 N N . ALA A 1 91 ? 7.23 33.969 12.445 1 72.75 91 ALA A N 1
ATOM 727 C CA . ALA A 1 91 ? 7.906 32.688 12.641 1 72.75 91 ALA A CA 1
ATOM 728 C C . ALA A 1 91 ? 6.914 31.531 12.594 1 72.75 91 ALA A C 1
ATOM 730 O O . ALA A 1 91 ? 5.766 31.672 13.023 1 72.75 91 ALA A O 1
ATOM 731 N N . PHE A 1 92 ? 7.117 30.531 11.781 1 85.25 92 PHE A N 1
ATOM 732 C CA . PHE A 1 92 ? 6.289 29.344 11.75 1 85.25 92 PHE A CA 1
ATOM 733 C C . PHE A 1 92 ? 6.199 28.703 13.133 1 85.25 92 PHE A C 1
ATOM 735 O O . PHE A 1 92 ? 7.223 28.438 13.766 1 85.25 92 PHE A O 1
ATOM 742 N N . VAL A 1 93 ? 5.043 28.641 13.633 1 90.19 93 VAL A N 1
ATOM 743 C CA . VAL A 1 93 ? 4.801 27.984 14.914 1 90.19 93 VAL A CA 1
ATOM 744 C C . VAL A 1 93 ? 4.156 26.625 14.688 1 90.19 93 VAL A C 1
ATOM 746 O O . VAL A 1 93 ? 2.955 26.531 14.43 1 90.19 93 VAL A O 1
ATOM 749 N N . PRO A 1 94 ? 4.883 25.531 14.82 1 94 94 PRO A N 1
ATOM 750 C CA . PRO A 1 94 ? 4.383 24.188 14.531 1 94 94 PRO A CA 1
ATOM 751 C C . PRO A 1 94 ? 3.141 23.828 15.344 1 94 94 PRO A C 1
ATOM 753 O O . PRO A 1 94 ? 2.219 23.203 14.82 1 94 94 PRO A O 1
ATOM 756 N N . GLU A 1 95 ? 3.104 24.234 16.562 1 93.19 95 GLU A N 1
ATOM 757 C CA . GLU A 1 95 ? 2.023 23.875 17.484 1 93.19 95 GLU A CA 1
ATOM 758 C C . GLU A 1 95 ? 0.678 24.391 16.969 1 93.19 95 GLU A C 1
ATOM 760 O O . GLU A 1 95 ? -0.371 23.828 17.312 1 93.19 95 GLU A O 1
ATOM 765 N N . GLU A 1 96 ? 0.756 25.344 16.141 1 91.12 96 GLU A N 1
ATOM 766 C CA . GLU A 1 96 ? -0.477 25.984 15.68 1 91.12 96 GLU A CA 1
ATOM 767 C C . GLU A 1 96 ? -0.782 25.625 14.227 1 91.12 96 GLU A C 1
ATOM 769 O O . GLU A 1 96 ? -1.83 26 13.695 1 91.12 96 GLU A O 1
ATOM 774 N N . CYS A 1 97 ? 0.049 24.906 13.648 1 91.88 97 CYS A N 1
ATOM 775 C CA . CYS A 1 97 ? -0.098 24.609 12.227 1 91.88 97 CYS A CA 1
ATOM 776 C C . CYS A 1 97 ? -1.29 23.703 11.977 1 91.88 97 CYS A C 1
ATOM 778 O O . CYS A 1 97 ? -1.381 22.625 12.562 1 91.88 97 CYS A O 1
ATOM 780 N N . GLN A 1 98 ? -2.164 24.094 11.055 1 91.62 98 GLN A N 1
ATOM 781 C CA . GLN A 1 98 ? -3.326 23.281 10.695 1 91.62 98 GLN A CA 1
ATOM 782 C C . GLN A 1 98 ? -3.316 22.953 9.203 1 91.62 98 GLN A C 1
ATOM 784 O O . GLN A 1 98 ? -4.309 22.453 8.672 1 91.62 98 GLN A O 1
ATOM 789 N N . GLN A 1 99 ? -2.215 23.188 8.578 1 90.25 99 GLN A N 1
ATOM 790 C CA . GLN A 1 99 ? -2.1 22.953 7.141 1 90.25 99 GLN A CA 1
ATOM 791 C C . GLN A 1 99 ? -2.066 21.469 6.828 1 90.25 99 GLN A C 1
ATOM 793 O O . GLN A 1 99 ? -1.735 20.641 7.695 1 90.25 99 GLN A O 1
ATOM 798 N N . GLN A 1 100 ? -2.426 21.188 5.617 1 93.44 100 GLN A N 1
ATOM 799 C CA . GLN A 1 100 ? -2.428 19.812 5.137 1 93.44 100 GLN A CA 1
ATOM 800 C C . GLN A 1 100 ? -1.256 19.562 4.191 1 93.44 100 GLN A C 1
ATOM 802 O O . GLN A 1 100 ? -0.938 20.406 3.348 1 93.44 100 GLN A O 1
ATOM 807 N N . PHE A 1 101 ? -0.58 18.531 4.426 1 95.56 101 PHE A N 1
ATOM 808 C CA . PHE A 1 101 ? 0.518 18.109 3.557 1 95.56 101 PHE A CA 1
ATOM 809 C C . PHE A 1 101 ? 0.333 16.672 3.098 1 95.56 101 PHE A C 1
ATOM 811 O O . PHE A 1 101 ? -0.209 15.844 3.834 1 95.56 101 PHE A O 1
ATOM 818 N N . SER A 1 102 ? 0.772 16.438 1.903 1 96.75 102 SER A N 1
ATOM 819 C CA . SER A 1 102 ? 0.768 15.086 1.341 1 96.75 102 SER A CA 1
ATOM 820 C C . SER A 1 102 ? 2.188 14.562 1.15 1 96.75 102 SER A C 1
ATOM 822 O O . SER A 1 102 ? 3.043 15.258 0.601 1 96.75 102 SER A O 1
ATOM 824 N N . ILE A 1 103 ? 2.4 13.352 1.612 1 97.31 103 ILE A N 1
ATOM 825 C CA . ILE A 1 103 ? 3.715 12.719 1.523 1 97.31 103 ILE A CA 1
ATOM 826 C C . ILE A 1 103 ? 3.604 11.391 0.788 1 97.31 103 ILE A C 1
ATOM 828 O O . ILE A 1 103 ? 2.885 10.492 1.226 1 97.31 103 ILE A O 1
ATOM 832 N N . ALA A 1 104 ? 4.301 11.289 -0.332 1 97.19 104 ALA A N 1
ATOM 833 C CA . ALA A 1 104 ? 4.367 10.031 -1.073 1 97.19 104 ALA A CA 1
ATOM 834 C C . ALA A 1 104 ? 5.516 9.164 -0.574 1 97.19 104 ALA A C 1
ATOM 836 O O . ALA A 1 104 ? 6.637 9.641 -0.404 1 97.19 104 ALA A O 1
ATOM 837 N N . VAL A 1 105 ? 5.148 7.883 -0.339 1 97 105 VAL A N 1
ATOM 838 C CA . VAL A 1 105 ? 6.199 7.039 0.23 1 97 105 VAL A CA 1
ATOM 839 C C . VAL A 1 105 ? 6.16 5.656 -0.418 1 97 105 VAL A C 1
ATOM 841 O O . VAL A 1 105 ? 5.141 5.258 -0.984 1 97 105 VAL A O 1
ATOM 844 N N . THR A 1 106 ? 7.301 4.953 -0.352 1 95.56 106 THR A N 1
ATOM 845 C CA . THR A 1 106 ? 7.367 3.564 -0.799 1 95.56 106 THR A CA 1
ATOM 846 C C . THR A 1 106 ? 6.668 2.641 0.194 1 95.56 106 THR A C 1
ATOM 848 O O . THR A 1 106 ? 6.344 3.053 1.31 1 95.56 106 THR A O 1
ATOM 851 N N . ASP A 1 107 ? 6.504 1.397 -0.261 1 94.75 107 ASP A N 1
ATOM 852 C CA . ASP A 1 107 ? 5.922 0.394 0.626 1 94.75 107 ASP A CA 1
ATOM 853 C C . ASP A 1 107 ? 6.773 0.21 1.879 1 94.75 107 ASP A C 1
ATOM 855 O O . ASP A 1 107 ? 6.242 0.067 2.982 1 94.75 107 ASP A O 1
ATOM 859 N N . TYR A 1 108 ? 8.016 0.246 1.661 1 95.56 108 TYR A N 1
ATOM 860 C CA . TYR A 1 108 ? 8.922 0.115 2.797 1 95.56 108 TYR A CA 1
ATOM 861 C C . TYR A 1 108 ? 8.75 1.278 3.768 1 95.56 108 TYR A C 1
ATOM 863 O O . TYR A 1 108 ? 8.562 1.071 4.969 1 95.56 108 TYR A O 1
ATOM 871 N N . ALA A 1 109 ? 8.836 2.459 3.244 1 96.25 109 ALA A N 1
ATOM 872 C CA . ALA A 1 109 ? 8.711 3.633 4.105 1 96.25 109 ALA A CA 1
ATOM 873 C C . ALA A 1 109 ? 7.355 3.658 4.809 1 96.25 109 ALA A C 1
ATOM 875 O O . ALA A 1 109 ? 7.27 4 5.988 1 96.25 109 ALA A O 1
ATOM 876 N N . MET A 1 110 ? 6.34 3.295 4.098 1 95.62 110 MET A N 1
ATOM 877 C CA . MET A 1 110 ? 4.973 3.27 4.613 1 95.62 110 MET A CA 1
ATOM 878 C C . MET A 1 110 ? 4.875 2.379 5.848 1 95.62 110 MET A C 1
ATOM 880 O O . MET A 1 110 ? 4.207 2.73 6.824 1 95.62 110 MET A O 1
ATOM 884 N N . GLN A 1 111 ? 5.551 1.314 5.809 1 93.25 111 GLN A N 1
ATOM 885 C CA . GLN A 1 111 ? 5.352 0.284 6.824 1 93.25 111 GLN A CA 1
ATOM 886 C C . GLN A 1 111 ? 6.438 0.353 7.895 1 93.25 111 GLN A C 1
ATOM 888 O O . GLN A 1 111 ? 6.191 0.01 9.055 1 93.25 111 GLN A O 1
ATOM 893 N N . ALA A 1 112 ? 7.625 0.893 7.527 1 94.44 112 ALA A N 1
ATOM 894 C CA . ALA A 1 112 ? 8.75 0.729 8.445 1 94.44 112 ALA A CA 1
ATOM 895 C C . ALA A 1 112 ? 9.305 2.082 8.883 1 94.44 112 ALA A C 1
ATOM 897 O O . ALA A 1 112 ? 10.102 2.162 9.82 1 94.44 112 ALA A O 1
ATOM 898 N N . LEU A 1 113 ? 8.914 3.127 8.242 1 96.06 113 LEU A N 1
ATOM 899 C CA . LEU A 1 113 ? 9.461 4.43 8.602 1 96.06 113 LEU A CA 1
ATOM 900 C C . LEU A 1 113 ? 8.359 5.355 9.125 1 96.06 113 LEU A C 1
ATOM 902 O O . LEU A 1 113 ? 8.445 5.863 10.242 1 96.06 113 LEU A O 1
ATOM 906 N N . VAL A 1 114 ? 7.277 5.477 8.422 1 97.19 114 VAL A N 1
ATOM 907 C CA . VAL A 1 114 ? 6.238 6.473 8.664 1 97.19 114 VAL A CA 1
ATOM 908 C C . VAL A 1 114 ? 5.668 6.301 10.07 1 97.19 114 VAL A C 1
ATOM 910 O O . VAL A 1 114 ? 5.52 7.273 10.812 1 97.19 114 VAL A O 1
ATOM 913 N N . PRO A 1 115 ? 5.406 5.051 10.516 1 95.62 115 PRO A N 1
ATOM 914 C CA . PRO A 1 115 ? 4.828 4.879 11.844 1 95.62 115 PRO A CA 1
ATOM 915 C C . PRO A 1 115 ? 5.75 5.375 12.961 1 95.62 115 PRO A C 1
ATOM 917 O O . PRO A 1 115 ? 5.293 5.652 14.07 1 95.62 115 PRO A O 1
ATOM 920 N N . PHE A 1 116 ? 6.996 5.496 12.648 1 94.94 116 PHE A N 1
ATOM 921 C CA . PHE A 1 116 ? 7.965 5.906 13.656 1 94.94 116 PHE A CA 1
ATOM 922 C C . PHE A 1 116 ? 8.297 7.387 13.516 1 94.94 116 PHE A C 1
ATOM 924 O O . PHE A 1 116 ? 8.805 8.008 14.461 1 94.94 116 PHE A O 1
ATOM 931 N N . ILE A 1 117 ? 8.023 7.965 12.422 1 96.88 117 ILE A N 1
ATOM 932 C CA . ILE A 1 117 ? 8.336 9.359 12.133 1 96.88 117 ILE A CA 1
ATOM 933 C C . ILE A 1 117 ? 7.172 10.25 12.562 1 96.88 117 ILE A C 1
ATOM 935 O O . ILE A 1 117 ? 7.383 11.312 13.156 1 96.88 117 ILE A O 1
ATOM 939 N N . LEU A 1 118 ? 5.977 9.82 12.328 1 96.69 118 LEU A N 1
ATOM 940 C CA . LEU A 1 118 ? 4.805 10.68 12.469 1 96.69 118 LEU A CA 1
ATOM 941 C C . LEU A 1 118 ? 4.586 11.07 13.93 1 96.69 118 LEU A C 1
ATOM 943 O O . LEU A 1 118 ? 4.203 12.203 14.227 1 96.69 118 LEU A O 1
ATOM 947 N N . PRO A 1 119 ? 4.789 10.125 14.898 1 96 119 PRO A N 1
ATOM 948 C CA . PRO A 1 119 ? 4.625 10.547 16.297 1 96 119 PRO A CA 1
ATOM 949 C C . PRO A 1 119 ? 5.512 11.742 16.656 1 96 119 PRO A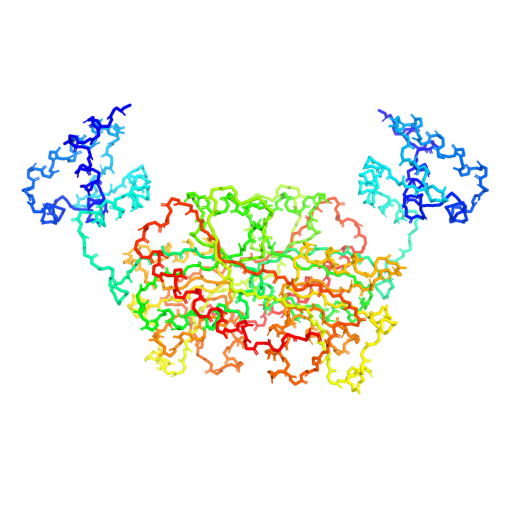 C 1
ATOM 951 O O . PRO A 1 119 ? 5.078 12.641 17.375 1 96 119 PRO A O 1
ATOM 954 N N . HIS A 1 120 ? 6.695 11.75 16.094 1 95.56 120 HIS A N 1
ATOM 955 C CA . HIS A 1 120 ? 7.609 12.859 16.344 1 95.56 120 HIS A CA 1
ATOM 956 C C . HIS A 1 120 ? 7.059 14.164 15.773 1 95.56 120 HIS A C 1
ATOM 958 O O . HIS A 1 120 ? 7.188 15.219 16.406 1 95.56 120 HIS A O 1
ATOM 964 N N . ILE A 1 121 ? 6.512 14.078 14.703 1 97.19 121 ILE A N 1
ATOM 965 C CA . ILE A 1 121 ? 5.961 15.25 14.039 1 97.19 121 ILE A CA 1
ATOM 966 C C . ILE A 1 121 ? 4.734 15.742 14.805 1 97.19 121 ILE A C 1
ATOM 968 O O . ILE A 1 121 ? 4.613 16.938 15.102 1 97.19 121 ILE A O 1
ATOM 972 N N . TYR A 1 122 ? 3.826 14.859 15.188 1 97 122 TYR A N 1
ATOM 973 C CA . TYR A 1 122 ? 2.561 15.227 15.812 1 97 122 TYR A CA 1
ATOM 974 C C . TYR A 1 122 ? 2.777 15.711 17.25 1 97 122 TYR A C 1
ATOM 976 O O . TYR A 1 122 ? 1.944 16.438 17.797 1 97 122 TYR A O 1
ATOM 984 N N . GLN A 1 123 ? 3.844 15.328 17.875 1 96.19 123 GLN A N 1
ATOM 985 C CA . GLN A 1 123 ? 4.18 15.867 19.188 1 96.19 123 GLN A CA 1
ATOM 986 C C . GLN A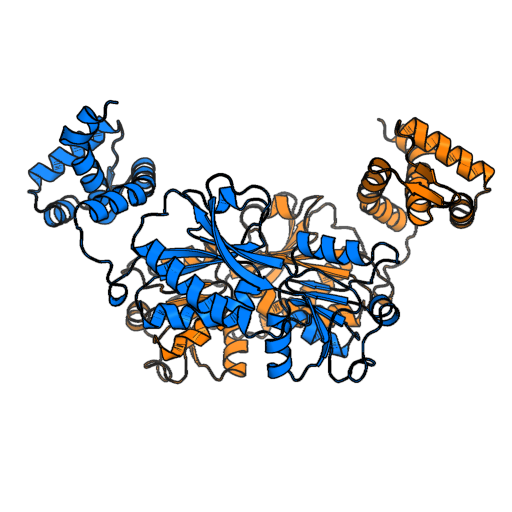 1 123 ? 4.465 17.359 19.125 1 96.19 123 GLN A C 1
ATOM 988 O O . GLN A 1 123 ? 4.129 18.109 20.047 1 96.19 123 GLN A O 1
ATOM 993 N N . LYS A 1 124 ? 5.043 17.75 18.047 1 96.44 124 LYS A N 1
ATOM 994 C CA . LYS A 1 124 ? 5.43 19.156 17.875 1 96.44 124 LYS A CA 1
ATOM 995 C C . LYS A 1 124 ? 4.332 19.938 17.172 1 96.44 124 LYS A C 1
ATOM 997 O O . LYS A 1 124 ? 4.168 21.141 17.406 1 96.44 124 LYS A O 1
ATOM 1002 N N . ALA A 1 125 ? 3.641 19.297 16.281 1 96.94 125 ALA A N 1
ATOM 1003 C CA . ALA A 1 125 ? 2.547 19.906 15.523 1 96.94 125 ALA A CA 1
ATOM 1004 C C . ALA A 1 125 ? 1.288 19.047 15.586 1 96.94 125 ALA A C 1
ATOM 1006 O O . ALA A 1 125 ? 0.908 18.422 14.594 1 96.94 125 ALA A O 1
ATOM 1007 N N . PRO A 1 126 ? 0.589 19.094 16.656 1 95.19 126 PRO A N 1
ATOM 1008 C CA . PRO A 1 126 ? -0.516 18.172 16.906 1 95.19 126 PRO A CA 1
ATOM 1009 C C . PRO A 1 126 ? -1.706 18.391 15.984 1 95.19 126 PRO A C 1
ATOM 1011 O O . PRO A 1 126 ? -2.557 17.516 15.844 1 95.19 126 PRO A O 1
ATOM 1014 N N . GLN A 1 127 ? -1.767 19.547 15.32 1 94.69 127 GLN A N 1
ATOM 1015 C CA . GLN A 1 127 ? -2.953 19.844 14.523 1 94.69 127 GLN A CA 1
ATOM 1016 C C . GLN A 1 127 ? -2.639 19.781 13.031 1 94.69 127 GLN A C 1
ATOM 1018 O O . GLN A 1 127 ? -3.488 20.125 12.203 1 94.69 127 GLN A O 1
ATOM 1023 N N . ILE A 1 128 ? -1.444 19.438 12.734 1 96.31 128 ILE A N 1
ATOM 1024 C CA . ILE A 1 128 ? -1.062 19.297 11.336 1 96.31 128 ILE A CA 1
ATOM 1025 C C . ILE A 1 128 ? -1.867 18.188 10.68 1 96.31 128 ILE A C 1
ATOM 1027 O O . ILE A 1 128 ? -2.238 17.203 11.344 1 96.31 128 ILE A O 1
ATOM 1031 N N . ARG A 1 129 ? -2.193 18.344 9.469 1 97.12 129 ARG A N 1
ATOM 1032 C CA . ARG A 1 129 ? -2.936 17.328 8.734 1 97.12 129 ARG A CA 1
ATOM 1033 C C . ARG A 1 129 ? -2.057 16.672 7.68 1 97.12 129 ARG A C 1
ATOM 1035 O O . ARG A 1 129 ? -1.49 17.344 6.82 1 97.12 129 ARG A O 1
ATOM 1042 N N . LEU A 1 130 ? -1.979 15.359 7.734 1 97.88 130 LEU A N 1
ATOM 1043 C CA . LEU A 1 130 ? -1.07 14.648 6.84 1 97.88 130 LEU A CA 1
ATOM 1044 C C . LEU A 1 130 ? -1.811 13.57 6.051 1 97.88 130 LEU A C 1
ATOM 1046 O O . LEU A 1 130 ? -2.672 12.883 6.598 1 97.88 130 LEU A O 1
ATOM 1050 N N . GLU A 1 131 ? -1.512 13.492 4.828 1 97.25 131 GLU A N 1
ATOM 1051 C CA . GLU A 1 131 ? -1.943 12.414 3.947 1 97.25 131 GLU A CA 1
ATOM 1052 C C . GLU A 1 131 ? -0.75 11.625 3.412 1 97.25 131 GLU A C 1
ATOM 1054 O O . GLU A 1 131 ? 0.122 12.188 2.746 1 97.25 131 GLU A O 1
ATOM 1059 N N . ILE A 1 132 ? -0.71 10.375 3.688 1 97.75 132 ILE A N 1
ATOM 1060 C CA . ILE A 1 132 ? 0.354 9.5 3.207 1 97.75 132 ILE A CA 1
ATOM 1061 C C . ILE A 1 132 ? -0.149 8.68 2.018 1 97.75 132 ILE A C 1
ATOM 1063 O O . ILE A 1 132 ? -1.149 7.969 2.125 1 97.75 132 ILE A O 1
ATOM 1067 N N . VAL A 1 133 ? 0.575 8.75 0.9 1 95 133 VAL A N 1
ATOM 1068 C CA . VAL A 1 133 ? 0.132 8.086 -0.319 1 95 133 VAL A CA 1
ATOM 1069 C C . VAL A 1 133 ? 1.282 7.277 -0.914 1 95 133 VAL A C 1
ATOM 1071 O O . VAL A 1 133 ? 2.451 7.551 -0.635 1 95 133 VAL A O 1
ATOM 1074 N N . PRO A 1 134 ? 0.944 6.273 -1.708 1 93.75 134 PRO A N 1
ATOM 1075 C CA . PRO A 1 134 ? 2.012 5.516 -2.367 1 93.75 134 PRO A CA 1
ATOM 1076 C C . PRO A 1 134 ? 2.781 6.348 -3.387 1 93.75 134 PRO A C 1
ATOM 1078 O O . PRO A 1 134 ? 2.188 7.148 -4.113 1 93.75 134 PRO A O 1
ATOM 1081 N N . VAL A 1 135 ? 4.043 6.086 -3.445 1 93.81 135 VAL A N 1
ATOM 1082 C CA . VAL A 1 135 ? 4.891 6.789 -4.402 1 93.81 135 VAL A CA 1
ATOM 1083 C C . VAL A 1 135 ? 4.746 6.16 -5.785 1 93.81 135 VAL A C 1
ATOM 1085 O O . VAL A 1 135 ? 4.609 4.941 -5.906 1 93.81 135 VAL A O 1
ATOM 1088 N N . GLN A 1 136 ? 4.699 6.957 -6.73 1 88.06 136 GLN A N 1
ATOM 1089 C CA . GLN A 1 136 ? 4.809 6.539 -8.125 1 88.06 136 GLN A CA 1
ATOM 1090 C C . GLN A 1 136 ? 6.211 6.797 -8.672 1 88.06 136 GLN A C 1
ATOM 1092 O O . GLN A 1 136 ? 6.449 7.816 -9.32 1 88.06 136 GLN A O 1
ATOM 1097 N N . GLN A 1 137 ? 6.996 5.867 -8.562 1 84.12 137 GLN A N 1
ATOM 1098 C CA . GLN A 1 137 ? 8.422 6.051 -8.812 1 84.12 137 GLN A CA 1
ATOM 1099 C C . GLN A 1 137 ? 8.68 6.461 -10.258 1 84.12 137 GLN A C 1
ATOM 1101 O O . GLN A 1 137 ? 9.547 7.297 -10.531 1 84.12 137 GLN A O 1
ATOM 1106 N N . LYS A 1 138 ? 7.984 5.91 -11.164 1 81.94 138 LYS A N 1
ATOM 1107 C CA . LYS A 1 138 ? 8.195 6.18 -12.586 1 81.94 138 LYS A CA 1
ATOM 1108 C C . LYS A 1 138 ? 7.68 7.566 -12.961 1 81.94 138 LYS A C 1
ATOM 1110 O O . LYS A 1 138 ? 8.07 8.117 -13.992 1 81.94 138 LYS A O 1
ATOM 1115 N N . GLU A 1 139 ? 6.844 8.109 -12.164 1 86.25 139 GLU A N 1
ATOM 1116 C CA . GLU A 1 139 ? 6.254 9.414 -12.414 1 86.25 139 GLU A CA 1
ATOM 1117 C C . GLU A 1 139 ? 6.43 10.344 -11.211 1 86.25 139 GLU A C 1
ATOM 1119 O O . GLU A 1 139 ? 5.5 11.062 -10.828 1 86.25 139 GLU A O 1
ATOM 1124 N N . LEU A 1 140 ? 7.598 10.328 -10.664 1 89.31 140 LEU A N 1
ATOM 1125 C CA . LEU A 1 140 ? 7.832 11.055 -9.422 1 89.31 140 LEU A CA 1
ATOM 1126 C C . LEU A 1 140 ? 7.684 12.555 -9.633 1 89.31 140 LEU A C 1
ATOM 1128 O O . LEU A 1 140 ? 7.059 13.242 -8.82 1 89.31 140 LEU A O 1
ATOM 1132 N N . GLN A 1 141 ? 8.242 13.07 -10.734 1 87.25 141 GLN A N 1
ATOM 1133 C CA . GLN A 1 141 ? 8.172 14.5 -11.016 1 87.25 141 GLN A CA 1
ATOM 1134 C C . GLN A 1 141 ? 6.727 14.969 -11.156 1 87.25 141 GLN A C 1
ATOM 1136 O O . GLN A 1 141 ? 6.352 16.016 -10.609 1 87.25 141 GLN A O 1
ATOM 1141 N N . ALA A 1 142 ? 6.039 14.156 -11.867 1 86.56 142 ALA A N 1
ATOM 1142 C CA . ALA A 1 142 ? 4.625 14.477 -12.055 1 86.56 142 ALA A CA 1
ATOM 1143 C C . ALA A 1 142 ? 3.869 14.406 -10.734 1 86.56 142 ALA A C 1
ATOM 1145 O O . ALA A 1 142 ? 3.002 15.242 -10.461 1 86.56 142 ALA A O 1
ATOM 1146 N N . GLN A 1 143 ? 4.23 13.43 -9.93 1 90.75 143 GLN A N 1
ATOM 1147 C CA . GLN A 1 143 ? 3.551 13.234 -8.656 1 90.75 143 GLN A CA 1
ATOM 1148 C C . GLN A 1 143 ? 3.852 14.383 -7.695 1 90.75 143 GLN A C 1
ATOM 1150 O O . GLN A 1 143 ? 3.041 14.703 -6.824 1 90.75 143 GLN A O 1
ATOM 1155 N N . LEU A 1 144 ? 5 15 -7.848 1 90 144 LEU A N 1
ATOM 1156 C CA . LEU A 1 144 ? 5.391 16.078 -6.949 1 90 144 LEU A CA 1
ATOM 1157 C C . LEU A 1 144 ? 5.09 17.438 -7.574 1 90 144 LEU A C 1
ATOM 1159 O O . LEU A 1 144 ? 5.484 18.469 -7.031 1 90 144 LEU A O 1
ATOM 1163 N N . SER A 1 145 ? 4.348 17.344 -8.617 1 82.44 145 SER A N 1
ATOM 1164 C CA . SER A 1 145 ? 3.961 18.594 -9.258 1 82.44 145 SER A CA 1
ATOM 1165 C C . SER A 1 145 ? 2.746 19.219 -8.578 1 82.44 145 SER A C 1
ATOM 1167 O O . SER A 1 145 ? 2.334 18.781 -7.504 1 82.44 145 SER A O 1
ATOM 1169 N N . VAL A 1 146 ? 2.182 20.281 -9.008 1 63.06 146 VAL A N 1
ATOM 1170 C CA . VAL A 1 146 ? 1.216 21.156 -8.367 1 63.06 146 VAL A CA 1
ATOM 1171 C C . VAL A 1 146 ? 0.028 20.344 -7.855 1 63.06 146 VAL A C 1
ATOM 1173 O O . VAL A 1 146 ? -0.449 20.562 -6.738 1 63.06 146 VAL A O 1
ATOM 1176 N N . LYS A 1 147 ? -0.461 19.438 -8.539 1 64.69 147 LYS A N 1
ATOM 1177 C CA . LYS A 1 147 ? -1.669 18.75 -8.078 1 64.69 147 LYS A CA 1
ATOM 1178 C C . LYS A 1 147 ? -1.329 17.438 -7.379 1 64.69 147 LYS A C 1
ATOM 1180 O O . LYS A 1 147 ? -2.225 16.672 -7.031 1 64.69 147 LYS A O 1
ATOM 1185 N N . GLY A 1 148 ? -0.083 17.406 -6.996 1 81.81 148 GLY A N 1
ATOM 1186 C CA . GLY A 1 148 ? 0.257 16.109 -6.465 1 81.81 148 GLY A CA 1
ATOM 1187 C C . GLY A 1 148 ? 0.751 16.156 -5.031 1 81.81 148 GLY A C 1
ATOM 1188 O O . GLY A 1 148 ? 0.243 16.922 -4.219 1 81.81 148 GLY A O 1
ATOM 1189 N N . ALA A 1 149 ? 1.646 15.312 -4.652 1 93 149 ALA A N 1
ATOM 1190 C CA . ALA A 1 149 ? 2.205 15.203 -3.309 1 93 149 ALA A CA 1
ATOM 1191 C C . ALA A 1 149 ? 3.207 16.328 -3.039 1 93 149 ALA A C 1
ATOM 1193 O O . ALA A 1 149 ? 3.83 16.844 -3.967 1 93 149 ALA A O 1
ATOM 1194 N N . ASP A 1 150 ? 3.33 16.734 -1.779 1 93.69 150 ASP A N 1
ATOM 1195 C CA . ASP A 1 150 ? 4.238 17.797 -1.379 1 93.69 150 ASP A CA 1
ATOM 1196 C C . ASP A 1 150 ? 5.672 17.281 -1.257 1 93.69 150 ASP A C 1
ATOM 1198 O O . ASP A 1 150 ? 6.625 18.031 -1.501 1 93.69 150 ASP A O 1
ATOM 1202 N N . MET A 1 151 ? 5.82 16.094 -0.824 1 96.44 151 MET A N 1
ATOM 1203 C CA . MET A 1 151 ? 7.121 15.461 -0.632 1 96.44 151 MET A CA 1
ATOM 1204 C C . MET A 1 151 ? 7.047 13.961 -0.921 1 96.44 151 MET A C 1
ATOM 1206 O O . MET A 1 151 ? 5.961 13.391 -0.967 1 96.44 151 MET A O 1
ATOM 1210 N N . ALA A 1 152 ? 8.25 13.414 -1.121 1 96.94 152 ALA A N 1
ATOM 1211 C CA . ALA A 1 152 ? 8.297 11.977 -1.383 1 96.94 152 ALA A CA 1
ATOM 1212 C C . ALA A 1 152 ? 9.516 11.344 -0.721 1 96.94 152 ALA A C 1
ATOM 1214 O O . ALA A 1 152 ? 10.602 11.914 -0.724 1 96.94 152 ALA A O 1
ATOM 1215 N N . ILE A 1 153 ? 9.305 10.234 -0.095 1 96.94 153 ILE A N 1
ATOM 1216 C CA . ILE A 1 153 ? 10.383 9.414 0.444 1 96.94 153 ILE A CA 1
ATOM 1217 C C . ILE A 1 153 ? 10.586 8.18 -0.432 1 96.94 153 ILE A C 1
ATOM 1219 O O . ILE A 1 153 ? 9.758 7.262 -0.417 1 96.94 153 ILE A O 1
ATOM 1223 N N . CYS A 1 154 ? 11.68 8.141 -1.169 1 95.06 154 CYS A N 1
ATOM 1224 C CA . CYS A 1 154 ? 11.93 7.016 -2.059 1 95.06 154 CYS A CA 1
ATOM 1225 C C . CYS A 1 154 ? 13.406 6.926 -2.426 1 95.06 154 CYS A C 1
ATOM 1227 O O . CYS A 1 154 ? 14.227 7.672 -1.894 1 95.06 154 CYS A O 1
ATOM 1229 N N . ARG A 1 155 ? 13.742 5.957 -3.203 1 90.94 155 ARG A N 1
ATOM 1230 C CA . ARG A 1 155 ? 15.109 5.75 -3.654 1 90.94 155 ARG A CA 1
ATOM 1231 C C . ARG A 1 155 ? 15.539 6.844 -4.625 1 90.94 155 ARG A C 1
ATOM 1233 O O . ARG A 1 155 ? 14.703 7.457 -5.289 1 90.94 155 ARG A O 1
ATOM 1240 N N . ALA A 1 156 ? 16.781 6.961 -4.766 1 83.44 156 ALA A N 1
ATOM 1241 C CA . ALA A 1 156 ? 17.344 7.973 -5.66 1 83.44 156 ALA A CA 1
ATOM 1242 C C . ALA A 1 156 ? 16.922 7.715 -7.105 1 83.44 156 ALA A C 1
ATOM 1244 O O . ALA A 1 156 ? 16.828 6.562 -7.531 1 83.44 156 ALA A O 1
ATOM 1245 N N . ILE A 1 157 ? 16.656 8.742 -7.738 1 73.88 157 ILE A N 1
ATOM 1246 C CA . ILE A 1 157 ? 16.297 8.695 -9.148 1 73.88 157 ILE A CA 1
ATOM 1247 C C . ILE A 1 157 ? 17.391 9.359 -9.984 1 73.88 157 ILE A C 1
ATOM 1249 O O . ILE A 1 157 ? 18.203 10.117 -9.461 1 73.88 157 ILE A O 1
ATOM 1253 N N . GLY A 1 158 ? 17.547 8.938 -11.164 1 74.81 158 GLY A N 1
ATOM 1254 C CA . GLY A 1 158 ? 18.609 9.438 -12.023 1 74.81 158 GLY A CA 1
ATOM 1255 C C . GLY A 1 158 ? 18.516 10.938 -12.266 1 74.81 158 GLY A C 1
ATOM 1256 O O . GLY A 1 158 ? 19.453 11.68 -11.969 1 74.81 158 GLY A O 1
ATOM 1257 N N . GLN A 1 159 ? 17.438 11.414 -12.875 1 77.38 159 GLN A N 1
ATOM 1258 C CA . GLN A 1 159 ? 17.281 12.836 -13.172 1 77.38 159 GLN A CA 1
ATOM 1259 C C . GLN A 1 159 ? 16.25 13.484 -12.266 1 77.38 159 GLN A C 1
ATOM 1261 O O . GLN A 1 159 ? 15.062 13.125 -12.305 1 77.38 159 GLN A O 1
ATOM 1266 N N . THR A 1 160 ? 16.75 14.469 -11.5 1 80 160 THR A N 1
ATOM 1267 C CA . THR A 1 160 ? 15.844 15.07 -10.531 1 80 160 THR A CA 1
ATOM 1268 C C . THR A 1 160 ? 15.125 16.266 -11.133 1 80 160 THR A C 1
ATOM 1270 O O . THR A 1 160 ? 14.047 16.656 -10.664 1 80 160 THR A O 1
ATOM 1273 N N . GLY A 1 161 ? 15.625 16.828 -12.156 1 81.94 161 GLY A N 1
ATOM 1274 C CA . GLY A 1 161 ? 14.984 18 -12.75 1 81.94 161 GLY A CA 1
ATOM 1275 C C . GLY A 1 161 ? 14.789 19.141 -11.773 1 81.94 161 GLY A C 1
ATOM 1276 O O . GLY A 1 161 ? 15.758 19.641 -11.195 1 81.94 161 GLY A O 1
ATOM 1277 N N . ASN A 1 162 ? 13.469 19.453 -11.531 1 84.62 162 ASN A N 1
ATOM 1278 C CA . ASN A 1 162 ? 13.102 20.562 -10.664 1 84.62 162 ASN A CA 1
ATOM 1279 C C . ASN A 1 162 ? 12.875 20.109 -9.227 1 84.62 162 ASN A C 1
ATOM 1281 O O . ASN A 1 162 ? 12.328 20.844 -8.406 1 84.62 162 ASN A O 1
ATOM 1285 N N . LEU A 1 163 ? 13.328 18.953 -9.039 1 91.19 163 LEU A N 1
ATOM 1286 C CA . LEU A 1 163 ? 13.156 18.422 -7.688 1 91.19 163 LEU A CA 1
ATOM 1287 C C . LEU A 1 163 ? 14.414 18.641 -6.852 1 91.19 163 LEU A C 1
ATOM 1289 O O . LEU A 1 163 ? 15.531 18.516 -7.363 1 91.19 163 LEU A O 1
ATOM 1293 N N . GLN A 1 164 ? 14.18 19.031 -5.66 1 92.81 164 GLN A N 1
ATOM 1294 C CA . GLN A 1 164 ? 15.227 19.031 -4.637 1 92.81 164 GLN A CA 1
ATOM 1295 C C . GLN A 1 164 ? 15.18 17.75 -3.811 1 92.81 164 GLN A C 1
ATOM 1297 O O . GLN A 1 164 ? 14.188 17.016 -3.83 1 92.81 164 GLN A O 1
ATOM 1302 N N . HIS A 1 165 ? 16.312 17.469 -3.195 1 94.88 165 HIS A N 1
ATOM 1303 C CA . HIS A 1 165 ? 16.312 16.234 -2.4 1 94.88 165 HIS A CA 1
ATOM 1304 C C . HIS A 1 165 ? 17.297 16.328 -1.242 1 94.88 165 HIS A C 1
ATOM 1306 O O . HIS A 1 165 ? 18.203 17.172 -1.254 1 94.88 165 HIS A O 1
ATOM 1312 N N . SER A 1 166 ? 17.031 15.586 -0.207 1 96.06 166 SER A N 1
ATOM 1313 C CA . SER A 1 166 ? 17.922 15.375 0.922 1 96.06 166 SER A CA 1
ATOM 1314 C C . SER A 1 166 ? 18.141 13.891 1.195 1 96.06 166 SER A C 1
ATOM 1316 O O . SER A 1 166 ? 17.188 13.109 1.158 1 96.06 166 SER A O 1
ATOM 1318 N N . PHE A 1 167 ? 19.375 13.609 1.454 1 96.12 167 PHE A N 1
ATOM 1319 C CA . PHE A 1 167 ? 19.734 12.227 1.746 1 96.12 167 PHE A CA 1
ATOM 1320 C C . PHE A 1 167 ? 19.219 11.812 3.117 1 96.12 167 PHE A C 1
ATOM 1322 O O . PHE A 1 167 ? 19.391 12.531 4.098 1 96.12 167 PHE A O 1
ATOM 1329 N N . LEU A 1 168 ? 18.594 10.664 3.18 1 96.94 168 LEU A N 1
ATOM 1330 C CA . LEU A 1 168 ? 18.016 10.188 4.434 1 96.94 168 LEU A CA 1
ATOM 1331 C C . LEU A 1 168 ? 18.844 9.047 5.012 1 96.94 168 LEU A C 1
ATOM 1333 O O . LEU A 1 168 ? 18.938 8.898 6.234 1 96.94 168 LEU A O 1
ATOM 1337 N N . GLY A 1 169 ? 19.391 8.219 4.168 1 94.94 169 GLY A N 1
ATOM 1338 C CA . GLY A 1 169 ? 20.172 7.062 4.59 1 94.94 169 GLY A CA 1
ATOM 1339 C C . GLY A 1 169 ? 20.156 5.938 3.574 1 94.94 169 GLY A C 1
ATOM 1340 O O . GLY A 1 169 ? 19.641 6.094 2.469 1 94.94 169 GLY A O 1
ATOM 1341 N N . LYS A 1 170 ? 20.812 4.848 4 1 95 170 LYS A N 1
ATOM 1342 C CA . LYS A 1 170 ? 20.938 3.676 3.135 1 95 170 LYS A CA 1
ATOM 1343 C C . LYS A 1 170 ? 20 2.562 3.594 1 95 170 LYS A C 1
ATOM 1345 O O . LYS A 1 170 ? 19.781 2.379 4.793 1 95 170 LYS A O 1
ATOM 1350 N N . VAL A 1 171 ? 19.438 1.929 2.615 1 94.44 171 VAL A N 1
ATOM 1351 C CA . VAL A 1 171 ? 18.531 0.828 2.9 1 94.44 171 VAL A CA 1
ATOM 1352 C C . VAL A 1 171 ? 19 -0.434 2.178 1 94.44 171 VAL A C 1
ATOM 1354 O O . VAL A 1 171 ? 19.141 -0.436 0.954 1 94.44 171 VAL A O 1
ATOM 1357 N N . GLY A 1 172 ? 19.188 -1.463 2.938 1 95 172 GLY A N 1
ATOM 1358 C CA . GLY A 1 172 ? 19.594 -2.738 2.359 1 95 172 GLY A CA 1
ATOM 1359 C C . GLY A 1 172 ? 18.438 -3.713 2.227 1 95 172 GLY A C 1
ATOM 1360 O O . GLY A 1 172 ? 17.281 -3.355 2.477 1 95 172 GLY A O 1
ATOM 1361 N N . VAL A 1 173 ? 18.797 -4.883 1.711 1 96.44 173 VAL A N 1
ATOM 1362 C CA . VAL A 1 173 ? 17.844 -5.984 1.554 1 96.44 173 VAL A CA 1
ATOM 1363 C C . VAL A 1 173 ? 18.312 -7.188 2.365 1 96.44 173 VAL A C 1
ATOM 1365 O O . VAL A 1 173 ? 19.516 -7.449 2.467 1 96.44 173 VAL A O 1
ATOM 1368 N N . SER A 1 174 ? 17.391 -7.867 2.969 1 97.06 174 SER A N 1
ATOM 1369 C CA . SER A 1 174 ? 17.703 -9.062 3.756 1 97.06 174 SER A CA 1
ATOM 1370 C C . SER A 1 174 ? 16.703 -10.172 3.479 1 97.06 174 SER A C 1
ATOM 1372 O O . SER A 1 174 ? 15.703 -9.969 2.775 1 97.06 174 SER A O 1
ATOM 1374 N N . CYS A 1 175 ? 17.031 -11.305 4 1 97.94 175 CYS A N 1
ATOM 1375 C CA . CYS A 1 175 ? 16.125 -12.445 3.984 1 97.94 175 CYS A CA 1
ATOM 1376 C C . CYS A 1 175 ? 15.484 -12.656 5.352 1 97.94 175 CYS A C 1
ATOM 1378 O O . CYS A 1 175 ? 16.094 -12.344 6.379 1 97.94 175 CYS A O 1
ATOM 1380 N N . LEU A 1 176 ? 14.305 -13.039 5.312 1 97.88 176 LEU A N 1
ATOM 1381 C CA . LEU A 1 176 ? 13.547 -13.359 6.516 1 97.88 176 LEU A CA 1
ATOM 1382 C C . LEU A 1 176 ? 12.977 -14.773 6.434 1 97.88 176 LEU A C 1
ATOM 1384 O O . LEU A 1 176 ? 12.359 -15.141 5.434 1 97.88 176 LEU A O 1
ATOM 1388 N N . LEU A 1 177 ? 13.227 -15.609 7.473 1 97.56 177 LEU A N 1
ATOM 1389 C CA . LEU A 1 177 ? 12.805 -17 7.484 1 97.56 177 LEU A CA 1
ATOM 1390 C C . LEU A 1 177 ? 11.977 -17.312 8.727 1 97.56 177 LEU A C 1
ATOM 1392 O O . LEU A 1 177 ? 12.203 -16.719 9.789 1 97.56 177 LEU A O 1
ATOM 1396 N N . SER A 1 178 ? 11.047 -18.234 8.539 1 96.06 178 SER A N 1
ATOM 1397 C CA . SER A 1 178 ? 10.383 -18.812 9.695 1 96.06 178 SER A CA 1
ATOM 1398 C C . SER A 1 178 ? 11.359 -19.609 10.555 1 96.06 178 SER A C 1
ATOM 1400 O O . SER A 1 178 ? 12.336 -20.156 10.047 1 96.06 178 SER A O 1
ATOM 1402 N N . PRO A 1 179 ? 11.102 -19.672 11.852 1 94.5 179 PRO A N 1
ATOM 1403 C CA . PRO A 1 179 ? 11.953 -20.516 12.703 1 94.5 179 PRO A CA 1
ATOM 1404 C C . PRO A 1 179 ? 11.891 -22 12.328 1 94.5 179 PRO A C 1
ATOM 1406 O O . PRO A 1 179 ? 12.797 -22.766 12.664 1 94.5 179 PRO A O 1
ATOM 1409 N N . ASN A 1 180 ? 10.875 -22.375 11.656 1 94.25 180 ASN A N 1
ATOM 1410 C CA . ASN A 1 180 ? 10.703 -23.766 11.25 1 94.25 180 ASN A CA 1
ATOM 1411 C C . ASN A 1 180 ? 11.305 -24.031 9.875 1 94.25 180 ASN A C 1
ATOM 1413 O O . ASN A 1 180 ? 11.297 -25.172 9.398 1 94.25 180 ASN A O 1
ATOM 1417 N N . HIS A 1 181 ? 11.781 -23.031 9.266 1 96.06 181 HIS A N 1
ATOM 1418 C CA . HIS A 1 181 ? 12.422 -23.219 7.969 1 96.06 181 HIS A CA 1
ATOM 1419 C C . HIS A 1 181 ? 13.664 -24.094 8.078 1 96.06 181 HIS A C 1
ATOM 1421 O O . HIS A 1 181 ? 14.422 -23.984 9.047 1 96.06 181 HIS A O 1
ATOM 1427 N N . PRO A 1 182 ? 13.938 -24.938 7.047 1 95.62 182 PRO A N 1
ATOM 1428 C CA . PRO A 1 182 ? 15.109 -25.812 7.082 1 95.62 182 PRO A CA 1
ATOM 1429 C C . PRO A 1 182 ? 16.422 -25.031 7.262 1 95.62 182 PRO A C 1
ATOM 1431 O O . PRO A 1 182 ? 17.375 -25.562 7.816 1 95.62 182 PRO A O 1
ATOM 1434 N N . LEU A 1 183 ? 16.391 -23.828 6.836 1 96.56 183 LEU A N 1
ATOM 1435 C CA . LEU A 1 183 ? 17.609 -23.031 6.883 1 96.56 183 LEU A CA 1
ATOM 1436 C C . LEU A 1 183 ? 17.578 -22.062 8.062 1 96.56 183 LEU A C 1
ATOM 1438 O O . LEU A 1 183 ? 18.406 -21.156 8.148 1 96.56 183 LEU A O 1
ATOM 1442 N N . ALA A 1 184 ? 16.672 -22.203 8.961 1 95.81 184 ALA A N 1
ATOM 1443 C CA . ALA A 1 184 ? 16.453 -21.25 10.047 1 95.81 184 ALA A CA 1
ATOM 1444 C C . ALA A 1 184 ? 17.703 -21.109 10.906 1 95.81 184 ALA A C 1
ATOM 1446 O O . ALA A 1 184 ? 18 -20.016 11.391 1 95.81 184 ALA A O 1
ATOM 1447 N N . ASP A 1 185 ? 18.438 -22.156 11.047 1 94.56 185 ASP A N 1
ATOM 1448 C CA . ASP A 1 185 ? 19.547 -22.141 11.984 1 94.56 185 ASP A CA 1
ATOM 1449 C C . ASP A 1 185 ? 20.891 -22.234 11.25 1 94.56 185 ASP A C 1
ATOM 1451 O O . ASP A 1 185 ? 21.906 -22.578 11.844 1 94.56 185 ASP A O 1
ATOM 1455 N N . SER A 1 186 ? 20.875 -21.969 9.984 1 94.31 186 SER A N 1
ATOM 1456 C CA . SER A 1 186 ? 22.094 -22 9.18 1 94.31 186 SER A CA 1
ATOM 1457 C C . SER A 1 186 ? 22.203 -20.766 8.305 1 94.31 186 SER A C 1
ATOM 1459 O O . SER A 1 186 ? 21.203 -20.078 8.07 1 94.31 186 SER A O 1
ATOM 1461 N N . ASP A 1 187 ? 23.406 -20.547 7.922 1 94.44 187 ASP A N 1
ATOM 1462 C CA . ASP A 1 187 ? 23.594 -19.484 6.941 1 94.44 187 ASP A CA 1
ATOM 1463 C C . ASP A 1 187 ? 23.031 -19.875 5.582 1 94.44 187 ASP A C 1
ATOM 1465 O O . ASP A 1 187 ? 23.047 -21.062 5.211 1 94.44 187 ASP A O 1
ATOM 1469 N N . ILE A 1 188 ? 22.578 -18.953 4.898 1 96.19 188 ILE A N 1
ATOM 1470 C CA . ILE A 1 188 ? 22.016 -19.219 3.576 1 96.19 188 ILE A CA 1
ATOM 1471 C C . ILE A 1 188 ? 23.109 -19.109 2.518 1 96.19 188 ILE A C 1
ATOM 1473 O O . ILE A 1 188 ? 23.719 -18.062 2.359 1 96.19 188 ILE A O 1
ATOM 1477 N N . SER A 1 189 ? 23.359 -20.156 1.812 1 96.5 189 SER A N 1
ATOM 1478 C CA . SER A 1 189 ? 24.25 -20.109 0.652 1 96.5 189 SER A CA 1
ATOM 1479 C C . SER A 1 189 ? 23.5 -19.672 -0.602 1 96.5 189 SER A C 1
ATOM 1481 O O . SER A 1 189 ? 22.266 -19.625 -0.61 1 96.5 189 SER A O 1
ATOM 1483 N N . LEU A 1 190 ? 24.281 -19.375 -1.641 1 96.12 190 LEU A N 1
ATOM 1484 C CA . LEU A 1 190 ? 23.641 -19.016 -2.908 1 96.12 190 LEU A CA 1
ATOM 1485 C C . LEU A 1 190 ? 22.844 -20.172 -3.467 1 96.12 190 LEU A C 1
ATOM 1487 O O . LEU A 1 190 ? 21.75 -19.984 -4.012 1 96.12 190 LEU A O 1
ATOM 1491 N N . GLU A 1 191 ? 23.375 -21.328 -3.346 1 95.25 191 GLU A N 1
ATOM 1492 C CA . GLU A 1 191 ? 22.672 -22.531 -3.789 1 95.25 191 GLU A CA 1
ATOM 1493 C C . GLU A 1 191 ? 21.344 -22.703 -3.047 1 95.25 191 GLU A C 1
ATOM 1495 O O . GLU A 1 191 ? 20.328 -23.016 -3.656 1 95.25 191 GLU A O 1
ATOM 1500 N N . ASP A 1 192 ? 21.422 -22.453 -1.742 1 95.69 192 ASP A N 1
ATOM 1501 C CA . ASP A 1 192 ? 20.203 -22.5 -0.934 1 95.69 192 ASP A CA 1
ATOM 1502 C C . ASP A 1 192 ? 19.188 -21.469 -1.412 1 95.69 192 ASP A C 1
ATOM 1504 O O . ASP A 1 192 ? 18 -21.766 -1.563 1 95.69 192 ASP A O 1
ATOM 1508 N N . TYR A 1 193 ? 19.688 -20.281 -1.634 1 96.81 193 TYR A N 1
ATOM 1509 C CA . TYR A 1 193 ? 18.859 -19.156 -2.055 1 96.81 193 TYR A CA 1
ATOM 1510 C C . TYR A 1 193 ? 18.141 -19.469 -3.363 1 96.81 193 TYR A C 1
ATOM 1512 O O . TYR A 1 193 ? 16.984 -19.078 -3.545 1 96.81 193 TYR A O 1
ATOM 1520 N N . LEU A 1 194 ? 18.812 -20.203 -4.184 1 95.25 194 LEU A N 1
ATOM 1521 C CA . LEU A 1 194 ? 18.25 -20.5 -5.5 1 95.25 194 LEU A CA 1
ATOM 1522 C C . LEU A 1 194 ? 17.344 -21.734 -5.441 1 95.25 194 LEU A C 1
ATOM 1524 O O . LEU A 1 194 ? 16.5 -21.938 -6.324 1 95.25 194 LEU A O 1
ATOM 1528 N N . HIS A 1 195 ? 17.531 -22.516 -4.473 1 94.75 195 HIS A N 1
ATOM 1529 C CA . HIS A 1 195 ? 16.812 -23.781 -4.359 1 94.75 195 HIS A CA 1
ATOM 1530 C C . HIS A 1 195 ? 15.406 -23.578 -3.799 1 94.75 195 HIS A C 1
ATOM 1532 O O . HIS A 1 195 ? 14.445 -24.172 -4.289 1 94.75 195 HIS A O 1
ATOM 1538 N N . TYR A 1 196 ? 15.25 -22.781 -2.777 1 96.38 196 TYR A N 1
ATOM 1539 C CA . TYR A 1 196 ? 13.977 -22.609 -2.09 1 96.38 196 TYR A CA 1
ATOM 1540 C C . TYR A 1 196 ? 13.141 -21.531 -2.766 1 96.38 196 TYR A C 1
ATOM 1542 O O . TYR A 1 196 ? 13.68 -20.625 -3.406 1 96.38 196 TYR A O 1
ATOM 1550 N N . PRO A 1 197 ? 11.82 -21.609 -2.568 1 96.94 197 PRO A N 1
ATOM 1551 C CA . PRO A 1 197 ? 10.945 -20.594 -3.145 1 96.94 197 PRO A CA 1
ATOM 1552 C C . PRO A 1 197 ? 10.992 -19.266 -2.373 1 96.94 197 PRO A C 1
ATOM 1554 O O . PRO A 1 197 ? 11.367 -19.25 -1.196 1 96.94 197 PRO A O 1
ATOM 1557 N N . HIS A 1 198 ? 10.516 -18.203 -3.117 1 97.62 198 HIS A N 1
ATOM 1558 C CA . HIS A 1 198 ? 10.695 -16.875 -2.557 1 97.62 198 HIS A CA 1
ATOM 1559 C C . HIS A 1 198 ? 9.367 -16.109 -2.49 1 97.62 198 HIS A C 1
ATOM 1561 O O . HIS A 1 198 ? 8.477 -16.344 -3.309 1 97.62 198 HIS A O 1
ATOM 1567 N N . ALA A 1 199 ? 9.289 -15.344 -1.501 1 98.06 199 ALA A N 1
ATOM 1568 C CA . ALA A 1 199 ? 8.352 -14.227 -1.464 1 98.06 199 ALA A CA 1
ATOM 1569 C C . ALA A 1 199 ? 9.086 -12.891 -1.449 1 98.06 199 ALA A C 1
ATOM 1571 O O . ALA A 1 199 ? 9.969 -12.672 -0.613 1 98.06 199 ALA A O 1
ATOM 1572 N N . THR A 1 200 ? 8.812 -12.078 -2.402 1 98.12 200 THR A N 1
ATOM 1573 C CA . THR A 1 200 ? 9.406 -10.742 -2.49 1 98.12 200 THR A CA 1
ATOM 1574 C C . THR A 1 200 ? 8.445 -9.688 -1.956 1 98.12 200 THR A C 1
ATOM 1576 O O . THR A 1 200 ? 7.367 -9.484 -2.52 1 98.12 200 THR A O 1
ATOM 1579 N N . ILE A 1 201 ? 8.883 -9.016 -0.877 1 97.88 201 ILE A N 1
ATOM 1580 C CA . ILE A 1 201 ? 7.965 -8.133 -0.155 1 97.88 201 ILE A CA 1
ATOM 1581 C C . ILE A 1 201 ? 8.484 -6.703 -0.2 1 97.88 201 ILE A C 1
ATOM 1583 O O . ILE A 1 201 ? 9.641 -6.441 0.151 1 97.88 201 ILE A O 1
ATOM 1587 N N . ALA A 1 202 ? 7.582 -5.785 -0.605 1 95.94 202 ALA A N 1
ATOM 1588 C CA . ALA A 1 202 ? 7.879 -4.355 -0.542 1 95.94 202 ALA A CA 1
ATOM 1589 C C . ALA A 1 202 ? 9.164 -4.027 -1.295 1 95.94 202 ALA A C 1
ATOM 1591 O O . ALA A 1 202 ? 10.008 -3.283 -0.795 1 95.94 202 ALA A O 1
ATOM 1592 N N . ILE A 1 203 ? 9.328 -4.688 -2.428 1 94.56 203 ILE A N 1
ATOM 1593 C CA . ILE A 1 203 ? 10.461 -4.469 -3.326 1 94.56 203 ILE A CA 1
ATOM 1594 C C . ILE A 1 203 ? 9.961 -3.91 -4.656 1 94.56 203 ILE A C 1
ATOM 1596 O O . ILE A 1 203 ? 9.125 -4.527 -5.324 1 94.56 203 ILE A O 1
ATOM 1600 N N . SER A 1 204 ? 10.438 -2.773 -4.969 1 91.06 204 SER A N 1
ATOM 1601 C CA . SER A 1 204 ? 10.023 -2.148 -6.219 1 91.06 204 SER A CA 1
ATOM 1602 C C . SER A 1 204 ? 10.57 -2.9 -7.426 1 91.06 204 SER A C 1
ATOM 1604 O O . SER A 1 204 ? 11.445 -3.754 -7.285 1 91.06 204 SER A O 1
ATOM 1606 N N . ASP A 1 205 ? 10.047 -2.527 -8.625 1 89.19 205 ASP A N 1
ATOM 1607 C CA . ASP A 1 205 ? 10.523 -3.139 -9.859 1 89.19 205 ASP A CA 1
ATOM 1608 C C . ASP A 1 205 ? 12.008 -2.875 -10.07 1 89.19 205 ASP A C 1
ATOM 1610 O O . ASP A 1 205 ? 12.75 -3.76 -10.516 1 89.19 205 ASP A O 1
ATOM 1614 N N . GLY A 1 206 ? 12.375 -1.697 -9.758 1 88.94 206 GLY A N 1
ATOM 1615 C CA . GLY A 1 206 ? 13.773 -1.353 -9.914 1 88.94 206 GLY A CA 1
ATOM 1616 C C . GLY A 1 206 ? 14.695 -2.158 -9.008 1 88.94 206 GLY A C 1
ATOM 1617 O O . GLY A 1 206 ? 15.742 -2.635 -9.445 1 88.94 206 GLY A O 1
ATOM 1618 N N . VAL A 1 207 ? 14.336 -2.297 -7.828 1 91.31 207 VAL A N 1
ATOM 1619 C CA . VAL A 1 207 ? 15.156 -3.039 -6.879 1 91.31 207 VAL A CA 1
ATOM 1620 C C . VAL A 1 207 ? 15.141 -4.523 -7.234 1 91.31 207 VAL A C 1
ATOM 1622 O O . VAL A 1 207 ? 16.156 -5.207 -7.109 1 91.31 207 VAL A O 1
ATOM 1625 N N . LYS A 1 208 ? 14.023 -4.98 -7.609 1 93.81 208 LYS A N 1
ATOM 1626 C CA . LYS A 1 208 ? 13.953 -6.371 -8.055 1 93.81 208 LYS A CA 1
ATOM 1627 C C . LYS A 1 208 ? 14.922 -6.625 -9.211 1 93.81 208 LYS A C 1
ATOM 1629 O O . LYS A 1 208 ? 15.547 -7.684 -9.273 1 93.81 208 LYS A O 1
ATOM 1634 N N . ALA A 1 209 ? 14.961 -5.695 -10.125 1 92.12 209 ALA A N 1
ATOM 1635 C CA . ALA A 1 209 ? 15.883 -5.816 -11.258 1 92.12 209 ALA A CA 1
ATOM 1636 C C . ALA A 1 209 ? 17.328 -5.91 -10.773 1 92.12 209 ALA A C 1
ATOM 1638 O O . ALA A 1 209 ? 18.125 -6.688 -11.312 1 92.12 209 ALA A O 1
ATOM 1639 N N . LEU A 1 210 ? 17.688 -5.152 -9.781 1 92.81 210 LEU A N 1
ATOM 1640 C CA . LEU A 1 210 ? 19.031 -5.191 -9.211 1 92.81 210 LEU A CA 1
ATOM 1641 C C . LEU A 1 210 ? 19.297 -6.547 -8.57 1 92.81 210 LEU A C 1
ATOM 1643 O O . LEU A 1 210 ? 20.391 -7.098 -8.727 1 92.81 210 LEU A O 1
ATOM 1647 N N . LEU A 1 211 ? 18.312 -7.039 -7.887 1 94.31 211 LEU A N 1
ATOM 1648 C CA . LEU A 1 211 ? 18.422 -8.344 -7.25 1 94.31 211 LEU A CA 1
ATOM 1649 C C . LEU A 1 211 ? 18.625 -9.438 -8.289 1 94.31 211 LEU A C 1
ATOM 1651 O O . LEU A 1 211 ? 19.531 -10.273 -8.148 1 94.31 211 LEU A O 1
ATOM 1655 N N . ASP A 1 212 ? 17.828 -9.383 -9.305 1 93.62 212 ASP A N 1
ATOM 1656 C CA . ASP A 1 212 ? 17.891 -10.375 -10.367 1 93.62 212 ASP A CA 1
ATOM 1657 C C . ASP A 1 212 ? 19.219 -10.289 -11.117 1 93.62 212 ASP A C 1
ATOM 1659 O O . ASP A 1 212 ? 19.797 -11.312 -11.5 1 93.62 212 ASP A O 1
ATOM 1663 N N . ASP A 1 213 ? 19.672 -9.094 -11.328 1 93.44 213 ASP A N 1
ATOM 1664 C CA . ASP A 1 213 ? 20.938 -8.875 -12.016 1 93.44 213 ASP A CA 1
ATOM 1665 C C . ASP A 1 213 ? 22.109 -9.453 -11.219 1 93.44 213 ASP A C 1
ATOM 1667 O O . ASP A 1 213 ? 23.062 -9.984 -11.797 1 93.44 213 ASP A O 1
ATOM 1671 N N . ALA A 1 214 ? 22.031 -9.336 -9.984 1 93.94 214 ALA A N 1
ATOM 1672 C CA . ALA A 1 214 ? 23.094 -9.805 -9.102 1 93.94 214 ALA A CA 1
ATOM 1673 C C . ALA A 1 214 ? 23.266 -11.32 -9.211 1 93.94 214 ALA A C 1
ATOM 1675 O O . ALA A 1 214 ? 24.344 -11.852 -8.961 1 93.94 214 ALA A O 1
ATOM 1676 N N . ILE A 1 215 ? 22.219 -12.008 -9.578 1 93.94 215 ILE A N 1
ATOM 1677 C CA . ILE A 1 215 ? 22.297 -13.461 -9.672 1 93.94 215 ILE A CA 1
ATOM 1678 C C . ILE A 1 215 ? 22.016 -13.906 -11.102 1 93.94 215 ILE A C 1
ATOM 1680 O O . ILE A 1 215 ? 21.531 -15.016 -11.328 1 93.94 215 ILE A O 1
ATOM 1684 N N . SER A 1 216 ? 22.234 -13.07 -12.031 1 91.19 216 SER A N 1
ATOM 1685 C CA . SER A 1 216 ? 21.875 -13.289 -13.422 1 91.19 216 SER A CA 1
ATOM 1686 C C . SER A 1 216 ? 22.656 -14.453 -14.023 1 91.19 216 SER A C 1
ATOM 1688 O O . SER A 1 216 ? 22.234 -15.039 -15.031 1 91.19 216 SER A O 1
ATOM 1690 N N . GLN A 1 217 ? 23.766 -14.805 -13.461 1 90.88 217 GLN A N 1
ATOM 1691 C CA . GLN A 1 217 ? 24.609 -15.883 -13.969 1 90.88 217 GLN A CA 1
ATOM 1692 C C . GLN A 1 217 ? 24.031 -17.25 -13.609 1 90.88 217 GLN A C 1
ATOM 1694 O O . GLN A 1 217 ? 24.484 -18.281 -14.117 1 90.88 217 GLN A O 1
ATOM 1699 N N . TYR A 1 218 ? 23.078 -17.219 -12.781 1 90.06 218 TYR A N 1
ATOM 1700 C CA . TYR A 1 218 ? 22.438 -18.438 -12.328 1 90.06 218 TYR A CA 1
ATOM 1701 C C . TYR A 1 218 ? 21 -18.516 -12.836 1 90.06 218 TYR A C 1
ATOM 1703 O O . TYR A 1 218 ? 20.453 -17.516 -13.312 1 90.06 218 TYR A O 1
ATOM 1711 N N . PRO A 1 219 ? 20.484 -19.719 -12.719 1 87 219 PRO A N 1
ATOM 1712 C CA . PRO A 1 219 ? 19.062 -19.781 -13.039 1 87 219 PRO A CA 1
ATOM 1713 C C . PRO A 1 219 ? 18.219 -18.891 -12.133 1 87 219 PRO A C 1
ATOM 1715 O O . PRO A 1 219 ? 18.562 -18.672 -10.969 1 87 219 PRO A O 1
ATOM 1718 N N . PRO A 1 220 ? 17.156 -18.406 -12.672 1 88.81 220 PRO A N 1
ATOM 1719 C CA . PRO A 1 220 ? 16.328 -17.531 -11.844 1 88.81 220 PRO A CA 1
ATOM 1720 C C . PRO A 1 220 ? 15.742 -18.234 -10.625 1 88.81 220 PRO A C 1
ATOM 1722 O O . PRO A 1 220 ? 15.43 -19.422 -10.688 1 88.81 220 PRO A O 1
ATOM 1725 N N . ARG A 1 221 ? 15.656 -17.484 -9.609 1 92.56 221 ARG A N 1
ATOM 1726 C CA . ARG A 1 221 ? 15.008 -18.016 -8.414 1 92.56 221 ARG A CA 1
ATOM 1727 C C . ARG A 1 221 ? 13.508 -18.172 -8.641 1 92.56 221 ARG A C 1
ATOM 1729 O O . ARG A 1 221 ? 12.93 -17.531 -9.516 1 92.56 221 ARG A O 1
ATOM 1736 N N . THR A 1 222 ? 12.93 -19.047 -7.867 1 94.75 222 THR A N 1
ATOM 1737 C CA . THR A 1 222 ? 11.492 -19.266 -7.945 1 94.75 222 THR A CA 1
ATOM 1738 C C . THR A 1 222 ? 10.742 -18.297 -7.039 1 94.75 222 THR A C 1
ATOM 1740 O O . THR A 1 222 ? 10.789 -18.422 -5.812 1 94.75 222 THR A O 1
ATOM 1743 N N . GLU A 1 223 ? 10.102 -17.359 -7.621 1 96.69 223 GLU A N 1
ATOM 1744 C CA . GLU A 1 223 ? 9.281 -16.406 -6.887 1 96.69 223 GLU A CA 1
ATOM 1745 C C . GLU A 1 223 ? 7.812 -16.812 -6.883 1 96.69 223 GLU A C 1
ATOM 1747 O O . GLU A 1 223 ? 7.121 -16.672 -7.891 1 96.69 223 GLU A O 1
ATOM 1752 N N . LEU A 1 224 ? 7.324 -17.234 -5.746 1 97.25 224 LEU A N 1
ATOM 1753 C CA . LEU A 1 224 ? 5.938 -17.688 -5.656 1 97.25 224 LEU A CA 1
ATOM 1754 C C . LEU A 1 224 ? 5 -16.516 -5.398 1 97.25 224 LEU A C 1
ATOM 1756 O O . LEU A 1 224 ? 3.84 -16.547 -5.816 1 97.25 224 LEU A O 1
ATOM 1760 N N . LEU A 1 225 ? 5.562 -15.547 -4.633 1 98.06 225 LEU A N 1
ATOM 1761 C CA . LEU A 1 225 ? 4.711 -14.438 -4.207 1 98.06 225 LEU A CA 1
ATOM 1762 C C . LEU A 1 225 ? 5.469 -13.117 -4.254 1 98.06 225 LEU A C 1
ATOM 1764 O O . LEU A 1 225 ? 6.617 -13.039 -3.811 1 98.06 225 LEU A O 1
ATOM 1768 N N . ARG A 1 226 ? 4.887 -12.156 -4.812 1 97.88 226 ARG A N 1
ATOM 1769 C CA . ARG A 1 226 ? 5.332 -10.766 -4.75 1 97.88 226 ARG A CA 1
ATOM 1770 C C . ARG A 1 226 ? 4.203 -9.852 -4.289 1 97.88 226 ARG A C 1
ATOM 1772 O O . ARG A 1 226 ? 3.135 -9.812 -4.906 1 97.88 226 ARG A O 1
ATOM 1779 N N . THR A 1 227 ? 4.434 -9.195 -3.203 1 97.31 227 THR A N 1
ATOM 1780 C CA . THR A 1 227 ? 3.381 -8.359 -2.633 1 97.31 227 THR A CA 1
ATOM 1781 C C . THR A 1 227 ? 3.977 -7.242 -1.779 1 97.31 227 THR A C 1
ATOM 1783 O O . THR A 1 227 ? 5.094 -7.367 -1.277 1 97.31 227 THR A O 1
ATOM 1786 N N . PRO A 1 228 ? 3.248 -6.156 -1.594 1 95.38 228 PRO A N 1
ATOM 1787 C CA . PRO A 1 228 ? 3.717 -5.066 -0.732 1 95.38 228 PRO A CA 1
ATOM 1788 C C . PRO A 1 228 ? 3.688 -5.434 0.75 1 95.38 228 PRO A C 1
ATOM 1790 O O . PRO A 1 228 ? 4.449 -4.871 1.543 1 95.38 228 PRO A O 1
ATOM 1793 N N . HIS A 1 229 ? 2.891 -6.379 1.109 1 93.44 229 HIS A N 1
ATOM 1794 C CA . HIS A 1 229 ? 2.629 -6.562 2.533 1 93.44 229 HIS A CA 1
ATOM 1795 C C . HIS A 1 229 ? 3.197 -7.883 3.033 1 93.44 229 HIS A C 1
ATOM 1797 O O . HIS A 1 229 ? 2.924 -8.938 2.459 1 93.44 229 HIS A O 1
ATOM 1803 N N . LEU A 1 230 ? 3.811 -7.797 4.125 1 94.56 230 LEU A N 1
ATOM 1804 C CA . LEU A 1 230 ? 4.523 -8.938 4.695 1 94.56 230 LEU A CA 1
ATOM 1805 C C . LEU A 1 230 ? 3.543 -9.969 5.238 1 94.56 230 LEU A C 1
ATOM 1807 O O . LEU A 1 230 ? 3.816 -11.172 5.195 1 94.56 230 LEU A O 1
ATOM 1811 N N . ASP A 1 231 ? 2.375 -9.57 5.664 1 92.5 231 ASP A N 1
ATOM 1812 C CA . ASP A 1 231 ? 1.424 -10.453 6.34 1 92.5 231 ASP A CA 1
ATOM 1813 C C . ASP A 1 231 ? 1.013 -11.609 5.441 1 92.5 231 ASP A C 1
ATOM 1815 O O . ASP A 1 231 ? 0.778 -12.727 5.922 1 92.5 231 ASP A O 1
ATOM 1819 N N . THR A 1 232 ? 0.944 -11.305 4.223 1 93.12 232 THR A N 1
ATOM 1820 C CA . THR A 1 232 ? 0.546 -12.344 3.275 1 93.12 232 THR A CA 1
ATOM 1821 C C . THR A 1 232 ? 1.604 -13.438 3.195 1 93.12 232 THR A C 1
ATOM 1823 O O . THR A 1 232 ? 1.275 -14.625 3.174 1 93.12 232 THR A O 1
ATOM 1826 N N . ALA A 1 233 ? 2.814 -13.055 3.148 1 95.19 233 ALA A N 1
ATOM 1827 C CA . ALA A 1 233 ? 3.904 -14.023 3.113 1 95.19 233 ALA A CA 1
ATOM 1828 C C . ALA A 1 233 ? 3.959 -14.836 4.406 1 95.19 233 ALA A C 1
ATOM 1830 O O . ALA A 1 233 ? 4.223 -16.047 4.379 1 95.19 233 ALA A O 1
ATOM 1831 N N . LEU A 1 234 ? 3.73 -14.18 5.508 1 94.38 234 LEU A N 1
ATOM 1832 C CA . LEU A 1 234 ? 3.758 -14.859 6.797 1 94.38 234 LEU A CA 1
ATOM 1833 C C . LEU A 1 234 ? 2.678 -15.938 6.867 1 94.38 234 LEU A C 1
ATOM 1835 O O . LEU A 1 234 ? 2.896 -17 7.441 1 94.38 234 LEU A O 1
ATOM 1839 N N . ALA A 1 235 ? 1.568 -15.648 6.281 1 92.75 235 ALA A N 1
ATOM 1840 C CA . ALA A 1 235 ? 0.449 -16.594 6.289 1 92.75 235 ALA A CA 1
ATOM 1841 C C . ALA A 1 235 ? 0.783 -17.844 5.492 1 92.75 235 ALA A C 1
ATOM 1843 O O . ALA A 1 235 ? 0.168 -18.891 5.691 1 92.75 235 ALA A O 1
ATOM 1844 N N . LEU A 1 236 ? 1.751 -17.781 4.605 1 94.62 236 LEU A N 1
ATOM 1845 C CA . LEU A 1 236 ? 2.072 -18.891 3.705 1 94.62 236 LEU A CA 1
ATOM 1846 C C . LEU A 1 236 ? 3.213 -19.734 4.262 1 94.62 236 LEU A C 1
ATOM 1848 O O . LEU A 1 236 ? 3.555 -20.766 3.697 1 94.62 236 LEU A O 1
ATOM 1852 N N . GLN A 1 237 ? 3.814 -19.312 5.344 1 89.38 237 GLN A N 1
ATOM 1853 C CA . GLN A 1 237 ? 5.035 -19.938 5.848 1 89.38 237 GLN A CA 1
ATOM 1854 C C . GLN A 1 237 ? 4.809 -21.406 6.18 1 89.38 237 GLN A C 1
ATOM 1856 O O . GLN A 1 237 ? 5.738 -22.219 6.109 1 89.38 237 GLN A O 1
ATOM 1861 N N . SER A 1 238 ? 3.605 -21.766 6.52 1 87.75 238 SER A N 1
ATOM 1862 C CA . SER A 1 238 ? 3.309 -23.141 6.887 1 87.75 238 SER A CA 1
ATOM 1863 C C . SER A 1 238 ? 3.098 -24.016 5.652 1 87.75 238 SER A C 1
ATOM 1865 O O . SER A 1 238 ? 3.139 -25.25 5.734 1 87.75 238 SER A O 1
ATOM 1867 N N . ILE A 1 239 ? 2.871 -23.484 4.559 1 90.38 239 ILE A N 1
ATOM 1868 C CA . ILE A 1 239 ? 2.562 -24.203 3.332 1 90.38 239 ILE A CA 1
ATOM 1869 C C . ILE A 1 239 ? 3.84 -24.406 2.521 1 90.38 239 ILE A C 1
ATOM 1871 O O . ILE A 1 239 ? 4.094 -25.516 2.027 1 90.38 239 ILE A O 1
ATOM 1875 N N . ASN A 1 240 ? 4.621 -23.359 2.402 1 91.62 240 ASN A N 1
ATOM 1876 C CA . ASN A 1 240 ? 5.887 -23.391 1.674 1 91.62 240 ASN A CA 1
ATOM 1877 C C . ASN A 1 240 ? 7.035 -22.875 2.537 1 91.62 240 ASN A C 1
ATOM 1879 O O . ASN A 1 240 ? 6.859 -21.969 3.348 1 91.62 240 ASN A O 1
ATOM 1883 N N . PRO A 1 241 ? 8.156 -23.5 2.385 1 94.5 241 PRO A N 1
ATOM 1884 C CA . PRO A 1 241 ? 9.336 -22.938 3.045 1 94.5 241 PRO A CA 1
ATOM 1885 C C . PRO A 1 241 ? 9.914 -21.734 2.312 1 94.5 241 PRO A C 1
ATOM 1887 O O . PRO A 1 241 ? 10.961 -21.828 1.667 1 94.5 241 PRO A O 1
ATOM 1890 N N . LEU A 1 242 ? 9.352 -20.656 2.512 1 96.81 242 LEU A N 1
ATOM 1891 C CA . LEU A 1 242 ? 9.656 -19.453 1.747 1 96.81 242 LEU A CA 1
ATOM 1892 C C . LEU A 1 242 ? 10.867 -18.719 2.334 1 96.81 242 LEU A C 1
ATOM 1894 O O . LEU A 1 242 ? 11.008 -18.641 3.557 1 96.81 242 LEU A O 1
ATOM 1898 N N . ILE A 1 243 ? 11.695 -18.297 1.476 1 97.94 243 ILE A N 1
ATOM 1899 C CA . ILE A 1 243 ? 12.633 -17.219 1.8 1 97.94 243 ILE A CA 1
ATOM 1900 C C . ILE A 1 243 ? 11.992 -15.875 1.475 1 97.94 243 ILE A C 1
ATOM 1902 O O . ILE A 1 243 ? 11.711 -15.578 0.312 1 97.94 243 ILE A O 1
ATOM 1906 N N . ILE A 1 244 ? 11.781 -15.086 2.482 1 98.19 244 ILE A N 1
ATOM 1907 C CA . ILE A 1 244 ? 11.195 -13.773 2.275 1 98.19 244 ILE A CA 1
ATOM 1908 C C . ILE A 1 244 ? 12.297 -12.742 2.055 1 98.19 244 ILE A C 1
ATOM 1910 O O . ILE A 1 244 ? 13.164 -12.555 2.914 1 98.19 244 ILE A O 1
ATOM 1914 N N . THR A 1 245 ? 12.328 -12.156 0.901 1 97.94 245 THR A N 1
ATOM 1915 C CA . THR A 1 245 ? 13.258 -11.086 0.577 1 97.94 245 THR A CA 1
ATOM 1916 C C . THR A 1 245 ? 12.586 -9.719 0.725 1 97.94 245 THR A C 1
ATOM 1918 O O . THR A 1 245 ? 11.57 -9.453 0.081 1 97.94 245 THR A O 1
ATOM 1921 N N . LEU A 1 246 ? 13.141 -8.883 1.555 1 98 246 LEU A N 1
ATOM 1922 C CA . LEU A 1 246 ? 12.5 -7.613 1.892 1 98 246 LEU A CA 1
ATOM 1923 C C . LEU A 1 246 ? 13.523 -6.605 2.402 1 98 246 LEU A C 1
ATOM 1925 O O . LEU A 1 246 ? 14.672 -6.965 2.674 1 98 246 LEU A O 1
ATOM 1929 N N . PRO A 1 247 ? 13.148 -5.332 2.475 1 97 247 PRO A N 1
ATOM 1930 C CA . PRO A 1 247 ? 14.07 -4.34 3.033 1 97 247 PRO A CA 1
ATOM 1931 C C . PRO A 1 247 ? 14.508 -4.676 4.457 1 97 247 PRO A C 1
ATOM 1933 O O . PRO A 1 247 ? 13.695 -5.145 5.262 1 97 247 PRO A O 1
ATOM 1936 N N . GLU A 1 248 ? 15.711 -4.406 4.758 1 95.12 248 GLU A N 1
ATOM 1937 C CA . GLU A 1 248 ? 16.344 -4.816 6.004 1 95.12 248 GLU A CA 1
ATOM 1938 C C . GLU A 1 248 ? 15.609 -4.262 7.215 1 95.12 248 GLU A C 1
ATOM 1940 O O . GLU A 1 248 ? 15.438 -4.957 8.219 1 95.12 248 GLU A O 1
ATOM 1945 N N . GLY A 1 249 ? 15.266 -3 7.164 1 93.56 249 GLY A N 1
ATOM 1946 C CA . GLY A 1 249 ? 14.539 -2.391 8.273 1 93.56 249 GLY A CA 1
ATOM 1947 C C . GLY A 1 249 ? 13.227 -3.08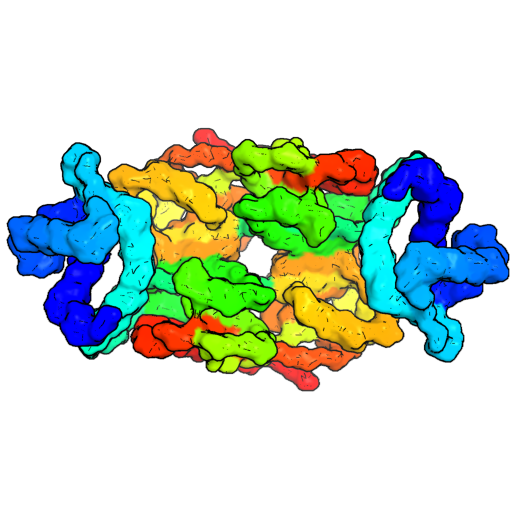6 8.578 1 93.56 249 GLY A C 1
ATOM 1948 O O . GLY A 1 249 ? 12.859 -3.234 9.75 1 93.56 249 GLY A O 1
ATOM 1949 N N . MET A 1 250 ? 12.547 -3.516 7.582 1 95 250 MET A N 1
ATOM 1950 C CA . MET A 1 250 ? 11.297 -4.25 7.75 1 95 250 MET A CA 1
ATOM 1951 C C . MET A 1 250 ? 11.555 -5.633 8.344 1 95 250 MET A C 1
ATOM 1953 O O . MET A 1 250 ? 10.781 -6.105 9.18 1 95 250 MET A O 1
ATOM 1957 N N . ALA A 1 251 ? 12.609 -6.27 7.879 1 96.44 251 ALA A N 1
ATOM 1958 C CA . ALA A 1 251 ? 12.977 -7.59 8.391 1 96.44 251 ALA A CA 1
ATOM 1959 C C . ALA A 1 251 ? 13.242 -7.543 9.891 1 96.44 251 ALA A C 1
ATOM 1961 O O . ALA A 1 251 ? 12.789 -8.414 10.633 1 96.44 251 ALA A O 1
ATOM 1962 N N . ALA A 1 252 ? 13.922 -6.543 10.328 1 94.38 252 ALA A N 1
ATOM 1963 C CA . ALA A 1 252 ? 14.289 -6.406 11.734 1 94.38 252 ALA A CA 1
ATOM 1964 C C . ALA A 1 252 ? 13.047 -6.262 12.609 1 94.38 252 ALA A C 1
ATOM 1966 O O . ALA A 1 252 ? 12.922 -6.934 13.633 1 94.38 252 ALA A O 1
ATOM 1967 N N . ILE A 1 253 ? 12.18 -5.461 12.164 1 91.94 253 ILE A N 1
ATOM 1968 C CA . ILE A 1 253 ? 10.945 -5.227 12.906 1 91.94 253 ILE A CA 1
ATOM 1969 C C . ILE A 1 253 ? 10.125 -6.512 12.969 1 91.94 253 ILE A C 1
ATOM 1971 O O . ILE A 1 253 ? 9.625 -6.891 14.031 1 91.94 253 ILE A O 1
ATOM 1975 N N . ALA A 1 254 ? 9.992 -7.125 11.836 1 94.19 254 ALA A N 1
ATOM 1976 C CA . ALA A 1 254 ? 9.195 -8.344 11.742 1 94.19 254 ALA A CA 1
ATOM 1977 C C . ALA A 1 254 ? 9.797 -9.469 12.578 1 94.19 254 ALA A C 1
ATOM 1979 O O . ALA A 1 254 ? 9.078 -10.25 13.195 1 94.19 254 ALA A O 1
ATOM 1980 N N . ALA A 1 255 ? 11.078 -9.578 12.531 1 95.75 255 ALA A N 1
ATOM 1981 C CA . ALA A 1 255 ? 11.766 -10.617 13.289 1 95.75 255 ALA A CA 1
ATOM 1982 C C . ALA A 1 255 ? 11.461 -10.508 14.781 1 95.75 255 ALA A C 1
ATOM 1984 O O . ALA A 1 255 ? 11.195 -11.516 15.438 1 95.75 255 ALA A O 1
ATOM 1985 N N . GLU A 1 256 ? 11.484 -9.336 15.273 1 93.12 256 GLU A N 1
ATOM 1986 C CA . GLU A 1 256 ? 11.203 -9.102 16.688 1 93.12 256 GLU A CA 1
ATOM 1987 C C . GLU A 1 256 ? 9.742 -9.398 17.016 1 93.12 256 GLU A C 1
ATOM 1989 O O . GLU A 1 256 ? 9.445 -10.047 18.016 1 93.12 256 GLU A O 1
ATOM 1994 N N . ARG A 1 257 ? 8.891 -9.047 16.156 1 90.25 257 ARG A N 1
ATOM 1995 C CA . ARG A 1 257 ? 7.453 -9.141 16.406 1 90.25 257 ARG A CA 1
ATOM 1996 C C . ARG A 1 257 ? 6.969 -10.578 16.281 1 90.25 257 ARG A C 1
ATOM 1998 O O . ARG A 1 257 ? 6.07 -11.008 17 1 90.25 257 ARG A O 1
ATOM 2005 N N . HIS A 1 258 ? 7.57 -11.297 15.352 1 93.31 258 HIS A N 1
ATOM 2006 C CA . HIS A 1 258 ? 7.016 -12.602 15.016 1 93.31 258 HIS A CA 1
ATOM 2007 C C . HIS A 1 258 ? 8.031 -13.719 15.289 1 93.31 258 HIS A C 1
ATOM 2009 O O . HIS A 1 258 ? 7.824 -14.859 14.875 1 93.31 258 HIS A O 1
ATOM 2015 N N . CYS A 1 259 ? 9.164 -13.414 15.859 1 94.44 259 CYS A N 1
ATOM 2016 C CA . CYS A 1 259 ? 10.203 -14.375 16.219 1 94.44 259 CYS A CA 1
ATOM 2017 C C . CYS A 1 259 ? 10.719 -15.094 14.977 1 94.44 259 CYS A C 1
ATOM 2019 O O . CYS A 1 259 ? 10.766 -16.328 14.945 1 94.44 259 CYS A O 1
ATOM 2021 N N . LEU A 1 260 ? 11.008 -14.336 14.031 1 96.88 260 LEU A N 1
ATOM 2022 C CA . LEU A 1 260 ? 11.555 -14.859 12.781 1 96.88 260 LEU A CA 1
ATOM 2023 C C . LEU A 1 260 ? 13.078 -14.711 12.75 1 96.88 260 LEU A C 1
ATOM 2025 O O . LEU A 1 260 ? 13.672 -14.156 13.672 1 96.88 260 LEU A O 1
ATOM 2029 N N . ARG A 1 261 ? 13.68 -15.305 11.727 1 97.5 261 ARG A N 1
ATOM 2030 C CA . ARG A 1 261 ? 15.133 -15.266 11.57 1 97.5 261 ARG A CA 1
ATOM 2031 C C . ARG A 1 261 ? 15.539 -14.367 10.406 1 97.5 261 ARG A C 1
ATOM 2033 O O . ARG A 1 261 ? 15.148 -14.609 9.266 1 97.5 261 ARG A O 1
ATOM 2040 N N . VAL A 1 262 ? 16.328 -13.375 10.781 1 97.44 262 VAL A N 1
ATOM 2041 C CA . VAL A 1 262 ? 16.875 -12.508 9.734 1 97.44 262 VAL A CA 1
ATOM 2042 C C . VAL A 1 262 ? 18.203 -13.07 9.234 1 97.44 262 VAL A C 1
ATOM 2044 O O . VAL A 1 262 ? 19.047 -13.477 10.031 1 97.44 262 VAL A O 1
ATOM 2047 N N . LYS A 1 263 ? 18.359 -13.148 7.938 1 97.44 263 LYS A N 1
ATOM 2048 C CA . LYS A 1 263 ? 19.594 -13.609 7.309 1 97.44 263 LYS A CA 1
ATOM 2049 C C . LYS A 1 263 ? 20.047 -12.633 6.227 1 97.44 263 LYS A C 1
ATOM 2051 O O . LYS A 1 263 ? 19.219 -12.062 5.504 1 97.44 263 LYS A O 1
ATOM 2056 N N . PRO A 1 264 ? 21.359 -12.461 6.152 1 96.25 264 PRO A N 1
ATOM 2057 C CA . PRO A 1 264 ? 21.844 -11.641 5.039 1 96.25 264 PRO A CA 1
ATOM 2058 C C . PRO A 1 264 ? 21.672 -12.328 3.684 1 96.25 264 PRO A C 1
ATOM 2060 O O . PRO A 1 264 ? 21.516 -13.547 3.617 1 96.25 264 PRO A O 1
ATOM 2063 N N . LEU A 1 265 ? 21.625 -11.477 2.633 1 96.62 265 LEU A N 1
ATOM 2064 C CA . LEU A 1 265 ? 21.688 -12.047 1.289 1 96.62 265 LEU A CA 1
ATOM 2065 C C . LEU A 1 265 ? 23 -12.805 1.083 1 96.62 265 LEU A C 1
ATOM 2067 O O . LEU A 1 265 ? 24.062 -12.375 1.553 1 96.62 265 LEU A O 1
ATOM 2071 N N . PRO A 1 266 ? 22.953 -13.891 0.403 1 96.56 266 PRO A N 1
ATOM 2072 C CA . PRO A 1 266 ? 24.172 -14.672 0.173 1 96.56 266 PRO A CA 1
ATOM 2073 C C . PRO A 1 266 ? 25 -14.141 -0.995 1 96.56 266 PRO A C 1
ATOM 2075 O O . PRO A 1 266 ? 25.859 -14.844 -1.519 1 96.56 266 PRO A O 1
ATOM 2078 N N . PHE A 1 267 ? 24.766 -13 -1.481 1 95.31 267 PHE A N 1
ATOM 2079 C CA . PHE A 1 267 ? 25.516 -12.289 -2.514 1 95.31 267 PHE A CA 1
ATOM 2080 C C . PHE A 1 267 ? 25.547 -10.789 -2.219 1 95.31 267 PHE A C 1
ATOM 2082 O O . PHE A 1 267 ? 24.812 -10.305 -1.358 1 95.31 267 PHE A O 1
ATOM 2089 N N . LYS A 1 268 ? 26.375 -10.141 -2.936 1 92.12 268 LYS A N 1
ATOM 2090 C CA . LYS A 1 268 ? 26.547 -8.711 -2.693 1 92.12 268 LYS A CA 1
ATOM 2091 C C . LYS A 1 268 ? 25.484 -7.902 -3.432 1 92.12 268 LYS A C 1
ATOM 2093 O O . LYS A 1 268 ? 25.234 -8.133 -4.617 1 92.12 268 LYS A O 1
ATOM 2098 N N . LEU A 1 269 ? 24.828 -7.094 -2.672 1 93.31 269 LEU A N 1
ATOM 2099 C CA . LEU A 1 269 ? 23.906 -6.109 -3.219 1 93.31 269 LEU A CA 1
ATOM 2100 C C . LEU A 1 269 ? 24.125 -4.742 -2.588 1 93.31 269 LEU A C 1
ATOM 2102 O O . LEU A 1 269 ? 24.125 -4.609 -1.361 1 93.31 269 LEU A O 1
ATOM 2106 N N . GLN A 1 270 ? 24.375 -3.809 -3.453 1 90.5 270 GLN A N 1
ATOM 2107 C CA . GLN A 1 270 ? 24.594 -2.459 -2.941 1 90.5 270 GLN A CA 1
ATOM 2108 C C . GLN A 1 270 ? 23.328 -1.919 -2.266 1 90.5 270 GLN A C 1
ATOM 2110 O O . GLN A 1 270 ? 22.219 -2.117 -2.76 1 90.5 270 GLN A O 1
ATOM 2115 N N . SER A 1 271 ? 23.594 -1.244 -1.158 1 91.75 271 SER A N 1
ATOM 2116 C CA . SER A 1 271 ? 22.484 -0.587 -0.483 1 91.75 271 SER A CA 1
ATOM 2117 C C . SER A 1 271 ? 21.906 0.545 -1.331 1 91.75 271 SER A C 1
ATOM 2119 O O . SER A 1 271 ? 22.609 1.105 -2.178 1 91.75 271 SER A O 1
ATOM 2121 N N . LEU A 1 272 ? 20.703 0.803 -1.04 1 92.44 272 LEU A N 1
ATOM 2122 C CA . LEU A 1 272 ? 20 1.829 -1.803 1 92.44 272 LEU A CA 1
ATOM 2123 C C . LEU A 1 272 ? 19.969 3.146 -1.035 1 92.44 272 LEU A C 1
ATOM 2125 O O . LEU A 1 272 ? 19.766 3.156 0.18 1 92.44 272 LEU A O 1
ATOM 2129 N N . ASP A 1 273 ? 20.156 4.199 -1.783 1 93.5 273 ASP A N 1
ATOM 2130 C CA . ASP A 1 273 ? 20.047 5.527 -1.185 1 93.5 273 ASP A CA 1
ATOM 2131 C C . ASP A 1 273 ? 18.594 5.988 -1.128 1 93.5 273 ASP A C 1
ATOM 2133 O O . ASP A 1 273 ? 17.953 6.152 -2.164 1 93.5 273 ASP A O 1
ATOM 2137 N N . TYR A 1 274 ? 18.156 6.238 0.035 1 95.38 274 TYR A N 1
ATOM 2138 C CA . TYR A 1 274 ? 16.844 6.836 0.207 1 95.38 274 TYR A CA 1
ATOM 2139 C C . TYR A 1 274 ? 16.938 8.344 0.384 1 95.38 274 TYR A C 1
ATOM 2141 O O . TYR A 1 274 ? 17.844 8.836 1.069 1 95.38 274 TYR A O 1
ATOM 2149 N N . ASN A 1 275 ? 16.031 8.977 -0.222 1 96.25 275 ASN A N 1
ATOM 2150 C CA . ASN A 1 275 ? 16.016 10.438 -0.192 1 96.25 275 ASN A CA 1
ATOM 2151 C C . ASN A 1 275 ? 14.617 10.977 0.06 1 96.25 275 ASN A C 1
ATOM 2153 O O . ASN A 1 275 ? 13.625 10.289 -0.173 1 96.25 275 ASN A O 1
ATOM 2157 N N . LEU A 1 276 ? 14.633 12.156 0.62 1 97.5 276 LEU A N 1
ATOM 2158 C CA . LEU A 1 276 ? 13.438 12.992 0.64 1 97.5 276 LEU A CA 1
ATOM 2159 C C . LEU A 1 276 ? 13.43 13.961 -0.536 1 97.5 276 LEU A C 1
ATOM 2161 O O . LEU A 1 276 ? 14.383 14.727 -0.722 1 97.5 276 LEU A O 1
ATOM 2165 N N . PHE A 1 277 ? 12.375 13.914 -1.354 1 96.62 277 PHE A N 1
ATOM 2166 C CA . PHE A 1 277 ? 12.258 14.781 -2.518 1 96.62 277 PHE A CA 1
ATOM 2167 C C . PHE A 1 277 ? 11.133 15.789 -2.328 1 96.62 277 PHE A C 1
ATOM 2169 O O . PHE A 1 277 ? 10.102 15.477 -1.731 1 96.62 277 PHE A O 1
ATOM 2176 N N . TRP A 1 278 ? 11.281 16.922 -2.871 1 94.44 278 TRP A N 1
ATOM 2177 C CA . TRP A 1 278 ? 10.227 17.938 -2.938 1 94.44 278 TRP A CA 1
ATOM 2178 C C . TRP A 1 278 ? 10.43 18.859 -4.133 1 94.44 278 TRP A C 1
ATOM 2180 O O . TRP A 1 278 ? 11.516 18.891 -4.723 1 94.44 278 TRP A O 1
ATOM 2190 N N . HIS A 1 279 ? 9.375 19.469 -4.535 1 88.94 279 HIS A N 1
ATOM 2191 C CA . HIS A 1 279 ? 9.477 20.406 -5.652 1 88.94 279 HIS A CA 1
ATOM 2192 C C . HIS A 1 279 ? 10.195 21.688 -5.246 1 88.94 279 HIS A C 1
ATOM 2194 O O . HIS A 1 279 ? 9.969 22.203 -4.152 1 88.94 279 HIS A O 1
ATOM 2200 N N . SER A 1 280 ? 10.977 22.266 -6.105 1 86.44 280 SER A N 1
ATOM 2201 C CA . SER A 1 280 ? 11.781 23.453 -5.844 1 86.44 280 SER A CA 1
ATOM 2202 C C . SER A 1 280 ? 10.906 24.641 -5.465 1 86.44 280 SER A C 1
ATOM 2204 O O . SER A 1 280 ? 11.328 25.516 -4.691 1 86.44 280 SER A O 1
ATOM 2206 N N . ARG A 1 281 ? 9.727 24.703 -5.973 1 79 281 ARG A N 1
ATOM 2207 C CA . ARG A 1 281 ? 8.789 25.797 -5.715 1 79 281 ARG A CA 1
ATOM 2208 C C . ARG A 1 281 ? 8.453 25.891 -4.23 1 79 281 ARG A C 1
ATOM 2210 O O . ARG A 1 281 ? 8.109 26.969 -3.732 1 79 281 ARG A O 1
ATOM 2217 N N . CYS A 1 282 ? 8.625 24.781 -3.539 1 80.06 282 CYS A N 1
ATOM 2218 C CA . CYS A 1 282 ? 8.227 24.75 -2.135 1 80.06 282 CYS A CA 1
ATOM 2219 C C . CYS A 1 282 ? 9.438 24.875 -1.221 1 80.06 282 CYS A C 1
ATOM 2221 O O . CYS A 1 282 ? 9.32 24.75 -0.001 1 80.06 282 CYS A O 1
ATOM 2223 N N . GLU A 1 283 ? 10.539 25.188 -1.742 1 82.31 283 GLU A N 1
ATOM 2224 C CA . GLU A 1 283 ? 11.797 25.188 -0.999 1 82.31 283 GLU A CA 1
ATOM 2225 C C . GLU A 1 283 ? 11.758 26.203 0.149 1 82.31 283 GLU A C 1
ATOM 2227 O O . GLU A 1 283 ? 12.25 25.922 1.242 1 82.31 283 GLU A O 1
ATOM 2232 N N . GLN A 1 284 ? 11.031 27.297 -0.045 1 79.38 284 GLN A N 1
ATOM 2233 C CA . GLN A 1 284 ? 11.125 28.375 0.927 1 79.38 284 GLN A CA 1
ATOM 2234 C C . GLN A 1 284 ? 9.875 28.453 1.797 1 79.38 284 GLN A C 1
ATOM 2236 O O . GLN A 1 284 ? 9.797 29.281 2.713 1 79.38 284 GLN A O 1
ATOM 2241 N N . ASP A 1 285 ? 8.914 27.578 1.496 1 82.75 285 ASP A N 1
ATOM 2242 C CA . ASP A 1 285 ? 7.734 27.531 2.352 1 82.75 285 ASP A CA 1
ATOM 2243 C C . ASP A 1 285 ? 8.102 27.109 3.771 1 82.75 285 ASP A C 1
ATOM 2245 O O . ASP A 1 285 ? 8.641 26.016 3.979 1 82.75 285 ASP A O 1
ATOM 2249 N N . LYS A 1 286 ? 7.875 27.938 4.805 1 87.56 286 LYS A N 1
ATOM 2250 C CA . LYS A 1 286 ? 8.344 27.734 6.172 1 87.56 286 LYS A CA 1
ATOM 2251 C C . LYS A 1 286 ? 7.77 26.453 6.766 1 87.56 286 LYS A C 1
ATOM 2253 O O . LYS A 1 286 ? 8.477 25.703 7.441 1 87.56 286 LYS A O 1
ATOM 2258 N N . ALA A 1 287 ? 6.484 26.25 6.539 1 91 287 ALA A N 1
ATOM 2259 C CA . ALA A 1 287 ? 5.832 25.062 7.086 1 91 287 ALA A CA 1
ATOM 2260 C C . ALA A 1 287 ? 6.406 23.781 6.469 1 91 287 ALA A C 1
ATOM 2262 O O . ALA A 1 287 ? 6.715 22.828 7.18 1 91 287 ALA A O 1
ATOM 2263 N N . GLN A 1 288 ? 6.586 23.766 5.188 1 92.56 288 GLN A N 1
ATOM 2264 C CA . GLN A 1 288 ? 7.145 22.609 4.496 1 92.56 288 GLN A CA 1
ATOM 2265 C C . GLN A 1 288 ? 8.602 22.391 4.891 1 92.56 288 GLN A C 1
ATOM 2267 O O . GLN A 1 288 ? 9.039 21.234 5.039 1 92.56 288 GLN A O 1
ATOM 2272 N N . LYS A 1 289 ? 9.289 23.5 4.965 1 93.06 289 LYS A N 1
ATOM 2273 C CA . LYS A 1 289 ? 10.68 23.406 5.395 1 93.06 289 LYS A CA 1
ATOM 2274 C C . LYS A 1 289 ? 10.781 22.781 6.781 1 93.06 289 LYS A C 1
ATOM 2276 O O . LYS A 1 289 ? 11.617 21.906 7.008 1 93.06 289 LYS A O 1
ATOM 2281 N N . TRP A 1 290 ? 9.984 23.234 7.652 1 96 290 TRP A N 1
ATOM 2282 C CA . TRP A 1 290 ? 9.961 22.656 8.992 1 96 290 TRP A CA 1
ATOM 2283 C C . TRP A 1 290 ? 9.656 21.172 8.938 1 96 290 TRP A C 1
ATOM 2285 O O . TRP A 1 290 ? 10.359 20.359 9.555 1 96 290 TRP A O 1
ATOM 2295 N N . LEU A 1 291 ? 8.625 20.812 8.219 1 97.5 291 LEU A N 1
ATOM 2296 C CA . LEU A 1 291 ? 8.211 19.422 8.102 1 97.5 291 LEU A CA 1
ATOM 2297 C C . LEU A 1 291 ? 9.328 18.578 7.504 1 97.5 291 LEU A C 1
ATOM 2299 O O . LEU A 1 291 ? 9.609 17.484 8 1 97.5 291 LEU A O 1
ATOM 2303 N N . ARG A 1 292 ? 9.961 19.062 6.473 1 97.5 292 ARG A N 1
ATOM 2304 C CA . ARG A 1 292 ? 11.078 18.344 5.859 1 97.5 292 ARG A CA 1
ATOM 2305 C C . ARG A 1 292 ? 12.188 18.094 6.875 1 97.5 292 ARG A C 1
ATOM 2307 O O . ARG A 1 292 ? 12.727 16.984 6.945 1 97.5 292 ARG A O 1
ATOM 2314 N N . ASN A 1 293 ? 12.469 19.109 7.578 1 97.06 293 ASN A N 1
ATOM 2315 C CA . ASN A 1 293 ? 13.539 18.984 8.562 1 97.06 293 ASN A CA 1
ATOM 2316 C C . ASN A 1 293 ? 13.195 17.938 9.625 1 97.06 293 ASN A C 1
ATOM 2318 O O . ASN A 1 293 ? 14.062 17.156 10.031 1 97.06 293 ASN A O 1
ATOM 2322 N N . GLU A 1 294 ? 12.008 17.938 10.086 1 97.62 294 GLU A N 1
ATOM 2323 C CA . GLU A 1 294 ? 11.57 16.953 11.078 1 97.62 294 GLU A CA 1
ATOM 2324 C C . GLU A 1 294 ? 11.641 15.531 10.508 1 97.62 294 GLU A C 1
ATOM 2326 O O . GLU A 1 294 ? 12.07 14.602 11.195 1 97.62 294 GLU A O 1
ATOM 2331 N N . ILE A 1 295 ? 11.227 15.359 9.281 1 98.06 295 ILE A N 1
ATOM 2332 C CA . ILE A 1 295 ? 11.25 14.055 8.625 1 98.06 295 ILE A CA 1
ATOM 2333 C C . ILE A 1 295 ? 12.695 13.578 8.477 1 98.06 295 ILE A C 1
ATOM 2335 O O . ILE A 1 295 ? 13.008 12.422 8.766 1 98.06 295 ILE A O 1
ATOM 2339 N N . ILE A 1 296 ? 13.516 14.5 8.031 1 97.81 296 ILE A N 1
ATOM 2340 C CA . ILE A 1 296 ? 14.922 14.18 7.816 1 97.81 296 ILE A CA 1
ATOM 2341 C C . ILE A 1 296 ? 15.547 13.719 9.133 1 97.81 296 ILE A C 1
ATOM 2343 O O . ILE A 1 296 ? 16.172 12.664 9.188 1 97.81 296 ILE A O 1
ATOM 2347 N N . GLU A 1 297 ? 15.344 14.453 10.141 1 96.75 297 GLU A N 1
ATOM 2348 C CA . GLU A 1 297 ? 15.93 14.133 11.438 1 96.75 297 GLU A CA 1
ATOM 2349 C C . GLU A 1 297 ? 15.43 12.789 11.961 1 96.75 297 GLU A C 1
ATOM 2351 O O . GLU A 1 297 ? 16.219 11.945 12.383 1 96.75 297 GLU A O 1
ATOM 2356 N N . ALA A 1 298 ? 14.188 12.586 11.906 1 96.25 298 ALA A N 1
ATOM 2357 C CA . ALA A 1 298 ? 13.586 11.359 12.43 1 96.25 298 ALA A CA 1
ATOM 2358 C C . ALA A 1 298 ? 14.016 10.148 11.617 1 96.25 298 ALA A C 1
ATOM 2360 O O . ALA A 1 298 ? 14.328 9.094 12.172 1 96.25 298 ALA A O 1
ATOM 2361 N N . THR A 1 299 ? 14.023 10.281 10.305 1 96.56 299 THR A N 1
ATOM 2362 C CA . THR A 1 299 ? 14.328 9.164 9.422 1 96.56 299 THR A CA 1
ATOM 2363 C C . THR A 1 299 ? 15.805 8.789 9.516 1 96.56 299 THR A C 1
ATOM 2365 O O . THR A 1 299 ? 16.141 7.602 9.531 1 96.56 299 THR A O 1
ATOM 2368 N N . GLN A 1 300 ? 16.656 9.75 9.531 1 95.06 300 GLN A N 1
ATOM 2369 C CA . GLN A 1 300 ? 18.078 9.484 9.633 1 95.06 300 GLN A CA 1
ATOM 2370 C C . GLN A 1 300 ? 18.422 8.75 10.93 1 95.06 300 GLN A C 1
ATOM 2372 O O . GLN A 1 300 ? 19.266 7.855 10.938 1 95.06 300 GLN A O 1
ATOM 2377 N N . SER A 1 301 ? 17.781 9.141 11.953 1 92.25 301 SER A N 1
ATOM 2378 C CA . SER A 1 301 ? 17.984 8.453 13.227 1 92.25 301 SER A CA 1
ATOM 2379 C C . SER A 1 301 ? 17.578 6.984 13.133 1 92.25 301 SER A C 1
ATOM 2381 O O . SER A 1 301 ? 18.234 6.121 13.719 1 92.25 301 SER A O 1
ATOM 2383 N N . LEU A 1 302 ? 16.562 6.676 12.391 1 91 302 LEU A N 1
ATOM 2384 C CA . LEU A 1 302 ? 16.047 5.316 12.227 1 91 302 LEU A CA 1
ATOM 2385 C C . LEU A 1 302 ? 16.953 4.492 11.328 1 91 302 LEU A C 1
ATOM 2387 O O . LEU A 1 302 ? 17.203 3.316 11.594 1 91 302 LEU A O 1
ATOM 2391 N N . LEU A 1 303 ? 17.422 5.102 10.25 1 91.5 303 LEU A N 1
ATOM 2392 C CA . LEU A 1 303 ? 18.172 4.367 9.25 1 91.5 303 LEU A CA 1
ATOM 2393 C C . LEU A 1 303 ? 19.625 4.191 9.68 1 91.5 303 LEU A C 1
ATOM 2395 O O . LEU A 1 303 ? 20.312 3.295 9.195 1 91.5 303 LEU A O 1
ATOM 2399 N N . THR A 1 304 ? 20.156 4.973 10.492 1 82 304 THR A N 1
ATOM 2400 C CA . THR A 1 304 ? 21.516 4.812 11.016 1 82 304 THR A CA 1
ATOM 2401 C C . THR A 1 304 ? 21.562 3.699 12.055 1 82 304 THR A C 1
ATOM 2403 O O . THR A 1 304 ? 22.609 3.084 12.273 1 82 304 THR A O 1
ATOM 2406 N N . GLN A 1 305 ? 20.516 3.402 12.75 1 69.25 305 GLN A N 1
ATOM 2407 C CA . GLN A 1 305 ? 20.453 2.375 13.781 1 69.25 305 GLN A CA 1
ATOM 2408 C C . GLN A 1 305 ? 20.359 0.982 13.172 1 69.25 305 GLN A C 1
ATOM 2410 O O . GLN A 1 305 ? 20.594 -0.02 13.844 1 69.25 305 GLN A O 1
ATOM 2415 N N . THR A 1 306 ? 19.969 0.806 12.016 1 62.28 306 THR A N 1
ATOM 2416 C CA . THR A 1 306 ? 19.859 -0.511 11.398 1 62.28 306 THR A CA 1
ATOM 2417 C C . THR A 1 306 ? 21.234 -1.049 11.016 1 62.28 306 THR A C 1
ATOM 2419 O O . THR A 1 306 ? 22 -0.374 10.328 1 62.28 306 THR A O 1
ATOM 2422 N N . PRO A 1 307 ? 21.75 -2.17 11.68 1 49.75 307 PRO A N 1
ATOM 2423 C CA . PRO A 1 307 ? 23.094 -2.709 11.406 1 49.75 307 PRO A CA 1
ATOM 2424 C C . PRO A 1 307 ? 23.344 -2.947 9.914 1 49.75 307 PRO A C 1
ATOM 2426 O O . PRO A 1 307 ? 22.484 -3.506 9.227 1 49.75 307 PRO A O 1
ATOM 2429 N N . GLN A 1 308 ? 23.953 -2.039 9.188 1 45.69 308 GLN A N 1
ATOM 2430 C CA . GLN A 1 308 ? 24.359 -2.271 7.805 1 45.69 308 GLN A CA 1
ATOM 2431 C C . GLN A 1 308 ? 25.281 -3.477 7.691 1 45.69 308 GLN A C 1
ATOM 2433 O O . GLN A 1 308 ? 26.312 -3.537 8.359 1 45.69 308 GLN A O 1
ATOM 2438 N N . ASN A 1 309 ? 24.75 -4.621 7.469 1 35.47 309 ASN A N 1
ATOM 2439 C CA . ASN A 1 309 ? 25.703 -5.699 7.238 1 35.47 309 ASN A CA 1
ATOM 2440 C C . ASN A 1 309 ? 26.719 -5.328 6.164 1 35.47 309 ASN A C 1
ATOM 2442 O O . ASN A 1 309 ? 26.359 -5.137 5 1 35.47 309 ASN A O 1
ATOM 2446 N N . LEU A 1 310 ? 27.797 -4.574 6.492 1 29.92 310 LEU A N 1
ATOM 2447 C CA . LEU A 1 310 ? 28.984 -4.543 5.645 1 29.92 310 LEU A CA 1
ATOM 2448 C C . LEU A 1 310 ? 29.484 -5.957 5.352 1 29.92 310 LEU A C 1
ATOM 2450 O O . LEU A 1 310 ? 29.531 -6.797 6.254 1 29.92 310 LEU A O 1
ATOM 2454 N N . MET B 1 1 ? -3.514 -9.805 -42.656 1 36.09 1 MET B N 1
ATOM 2455 C CA . MET B 1 1 ? -3.061 -11.195 -42.656 1 36.09 1 MET B CA 1
ATOM 2456 C C . MET B 1 1 ? -4.207 -12.141 -42.344 1 36.09 1 MET B C 1
ATOM 2458 O O . MET B 1 1 ? -4.895 -11.969 -41.344 1 36.09 1 MET B O 1
ATOM 2462 N N . GLU B 1 2 ? -4.715 -12.82 -43.281 1 43.28 2 GLU B N 1
ATOM 2463 C CA . GLU B 1 2 ? -5.898 -13.664 -43.219 1 43.28 2 GLU B CA 1
ATOM 2464 C C . GLU B 1 2 ? -5.66 -14.883 -42.344 1 43.28 2 GLU B C 1
ATOM 2466 O O . GLU B 1 2 ? -4.527 -15.352 -42.188 1 43.28 2 GLU B O 1
ATOM 2471 N N . LEU B 1 3 ? -6.586 -15.234 -41.625 1 50.03 3 LEU B N 1
ATOM 2472 C CA . LEU B 1 3 ? -6.609 -16.391 -40.75 1 50.03 3 LEU B CA 1
ATOM 2473 C C . LEU B 1 3 ? -5.984 -17.609 -41.406 1 50.03 3 LEU B C 1
ATOM 2475 O O . LEU B 1 3 ? -5.242 -18.359 -40.781 1 50.03 3 LEU B O 1
ATOM 2479 N N . GLU B 1 4 ? -6.309 -17.75 -42.625 1 48.62 4 GLU B N 1
ATOM 2480 C CA . GLU B 1 4 ? -5.793 -18.875 -43.406 1 48.62 4 GLU B CA 1
ATOM 2481 C C . GLU B 1 4 ? -4.27 -18.828 -43.5 1 48.62 4 GLU B C 1
ATOM 2483 O O . GLU B 1 4 ? -3.609 -19.859 -43.469 1 48.62 4 GLU B O 1
ATOM 2488 N N . GLU B 1 5 ? -3.764 -17.703 -43.531 1 46.84 5 GLU B N 1
ATOM 2489 C CA . GLU B 1 5 ? -2.314 -17.547 -43.625 1 46.84 5 GLU B CA 1
ATOM 2490 C C . GLU B 1 5 ? -1.642 -17.828 -42.281 1 46.84 5 GLU B C 1
ATOM 2492 O O . GLU B 1 5 ? -0.55 -18.391 -42.25 1 46.84 5 GLU B O 1
ATOM 2497 N N . ILE B 1 6 ? -2.23 -17.469 -41.25 1 50.72 6 ILE B N 1
ATOM 2498 C CA . ILE B 1 6 ? -1.742 -17.766 -39.906 1 50.72 6 ILE B CA 1
ATOM 2499 C C . ILE B 1 6 ? -1.778 -19.266 -39.656 1 50.72 6 ILE B C 1
ATOM 2501 O O . ILE B 1 6 ? -0.877 -19.812 -39 1 50.72 6 ILE B O 1
ATOM 2505 N N . TYR B 1 7 ? -2.938 -19.938 -40.031 1 47.22 7 TYR B N 1
ATOM 2506 C CA . TYR B 1 7 ? -3.168 -21.375 -39.875 1 47.22 7 TYR B CA 1
ATOM 2507 C C . TYR B 1 7 ? -1.995 -22.188 -40.406 1 47.22 7 TYR B C 1
ATOM 2509 O O . TYR B 1 7 ? -1.576 -23.156 -39.781 1 47.22 7 TYR B O 1
ATOM 2517 N N . ARG B 1 8 ? -1.745 -21.984 -41.531 1 45.56 8 ARG B N 1
ATOM 2518 C CA . ARG B 1 8 ? -0.804 -22.844 -42.25 1 45.56 8 ARG B CA 1
ATOM 2519 C C . ARG B 1 8 ? 0.5 -22.984 -41.469 1 45.56 8 ARG B C 1
ATOM 2521 O O . ARG B 1 8 ? 1.009 -24.094 -41.281 1 45.56 8 ARG B O 1
ATOM 2528 N N . GLN B 1 9 ? 1.479 -22.359 -41.375 1 52 9 GLN B N 1
ATOM 2529 C CA . GLN B 1 9 ? 2.855 -22.641 -40.969 1 52 9 GLN B CA 1
ATOM 2530 C C . GLN B 1 9 ? 3.225 -21.875 -39.719 1 52 9 GLN B C 1
ATOM 2532 O O . GLN B 1 9 ? 4.062 -22.328 -38.938 1 52 9 GLN B O 1
ATOM 2537 N N . ASP B 1 10 ? 2.189 -20.922 -39.188 1 58.03 10 ASP B N 1
ATOM 2538 C CA . ASP B 1 10 ? 2.721 -19.828 -38.375 1 58.03 10 ASP B CA 1
ATOM 2539 C C . ASP B 1 10 ? 2.59 -20.141 -36.875 1 58.03 10 ASP B C 1
ATOM 2541 O O . ASP B 1 10 ? 3.492 -19.844 -36.094 1 58.03 10 ASP B O 1
ATOM 2545 N N . LEU B 1 11 ? 1.626 -20.984 -36.594 1 61.28 11 LEU B N 1
ATOM 2546 C CA . LEU B 1 11 ? 1.494 -21.156 -35.156 1 61.28 11 LEU B CA 1
ATOM 2547 C C . LEU B 1 11 ? 2.588 -22.062 -34.594 1 61.28 11 LEU B C 1
ATOM 2549 O O . LEU B 1 11 ? 3.107 -21.828 -33.5 1 61.28 11 LEU B O 1
ATOM 2553 N N . SER B 1 12 ? 2.865 -23.094 -35.469 1 68 12 SER B N 1
ATOM 2554 C CA . SER B 1 12 ? 3.93 -24 -35.062 1 68 12 SER B CA 1
ATOM 2555 C C . SER B 1 12 ? 5.266 -23.281 -34.938 1 68 12 SER B C 1
ATOM 2557 O O . SER B 1 12 ? 6.07 -23.594 -34.062 1 68 12 SER B O 1
ATOM 2559 N N . LEU B 1 13 ? 5.371 -22.297 -35.781 1 75.12 13 LEU B N 1
ATOM 2560 C CA . LEU B 1 13 ? 6.602 -21.5 -35.75 1 75.12 13 LEU B CA 1
ATOM 2561 C C . LEU B 1 13 ? 6.676 -20.656 -34.469 1 75.12 13 LEU B C 1
ATOM 2563 O O . LEU B 1 13 ? 7.742 -20.531 -33.875 1 75.12 13 LEU B O 1
ATOM 2567 N N . LEU B 1 14 ? 5.539 -20.25 -34.094 1 75.44 14 LEU B N 1
ATOM 2568 C CA . LEU B 1 14 ? 5.512 -19.406 -32.906 1 75.44 14 LEU B CA 1
ATOM 2569 C C . LEU B 1 14 ? 5.77 -20.219 -31.656 1 75.44 14 LEU B C 1
ATOM 2571 O O . LEU B 1 14 ? 6.453 -19.766 -30.734 1 75.44 14 LEU B O 1
ATOM 2575 N N . ILE B 1 15 ? 5.277 -21.484 -31.734 1 74.56 15 ILE B N 1
ATOM 2576 C CA . ILE B 1 15 ? 5.562 -22.406 -30.641 1 74.56 15 ILE B CA 1
ATOM 2577 C C . ILE B 1 15 ? 7.051 -22.75 -30.625 1 74.56 15 ILE B C 1
ATOM 2579 O O . ILE B 1 15 ? 7.676 -22.797 -29.562 1 74.56 15 ILE B O 1
ATOM 2583 N N . ALA B 1 16 ? 7.578 -22.922 -31.781 1 80.38 16 ALA B N 1
ATOM 2584 C CA . ALA B 1 16 ? 9 -23.219 -31.906 1 80.38 16 ALA B CA 1
ATOM 2585 C C . ALA B 1 16 ? 9.859 -22.062 -31.391 1 80.38 16 ALA B C 1
ATOM 2587 O O . ALA B 1 16 ? 10.875 -22.281 -30.734 1 80.38 16 ALA B O 1
ATOM 2588 N N . LEU B 1 17 ? 9.445 -20.844 -31.625 1 85.5 17 LEU B N 1
ATOM 2589 C CA . LEU B 1 17 ? 10.156 -19.672 -31.125 1 85.5 17 LEU B CA 1
ATOM 2590 C C . LEU B 1 17 ? 10.219 -19.672 -29.609 1 85.5 17 LEU B C 1
ATOM 2592 O O . LEU B 1 17 ? 11.273 -19.422 -29.016 1 85.5 17 LEU B O 1
ATOM 2596 N N . GLN B 1 18 ? 9.109 -19.984 -29.094 1 80.44 18 GLN B N 1
ATOM 2597 C CA . GLN B 1 18 ? 9.047 -20.016 -27.641 1 80.44 18 GLN B CA 1
ATOM 2598 C C . GLN B 1 18 ? 10 -21.062 -27.062 1 80.44 18 GLN B C 1
ATOM 2600 O O . GLN B 1 18 ? 10.734 -20.797 -26.109 1 80.44 18 GLN B O 1
ATOM 2605 N N . ILE B 1 19 ? 10.047 -22.25 -27.641 1 79.94 19 ILE B N 1
ATOM 2606 C CA . ILE B 1 19 ? 10.883 -23.359 -27.188 1 79.94 19 ILE B CA 1
ATOM 2607 C C . ILE B 1 19 ? 12.352 -23.016 -27.391 1 79.94 19 ILE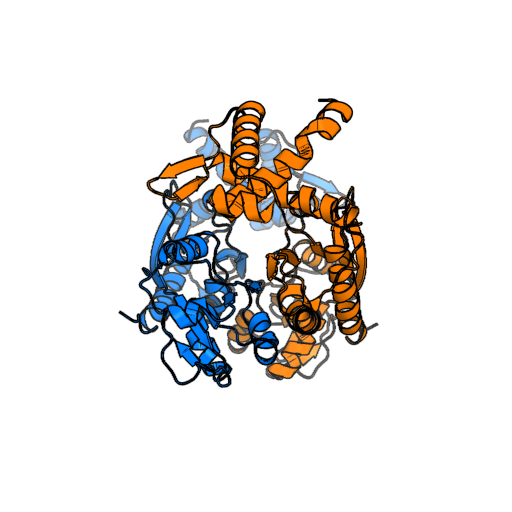 B C 1
ATOM 2609 O O . ILE B 1 19 ? 13.195 -23.297 -26.531 1 79.94 19 ILE B O 1
ATOM 2613 N N . LEU B 1 20 ? 12.672 -22.328 -28.422 1 86.31 20 LEU B N 1
ATOM 2614 C CA . LEU B 1 20 ? 14.047 -21.953 -28.734 1 86.31 20 LEU B CA 1
ATOM 2615 C C . LEU B 1 20 ? 14.57 -20.922 -27.734 1 86.31 20 LEU B C 1
ATOM 2617 O O . LEU B 1 20 ? 15.727 -20.984 -27.328 1 86.31 20 LEU B O 1
ATOM 2621 N N . VAL B 1 21 ? 13.711 -20.016 -27.391 1 83.31 21 VAL B N 1
ATOM 2622 C CA . VAL B 1 21 ? 14.094 -18.984 -26.438 1 83.31 21 VAL B CA 1
ATOM 2623 C C . VAL B 1 21 ? 14.328 -19.625 -25.062 1 83.31 21 VAL B C 1
ATOM 2625 O O . VAL B 1 21 ? 15.258 -19.25 -24.344 1 83.31 21 VAL B O 1
ATOM 2628 N N . GLU B 1 22 ? 13.539 -20.594 -24.734 1 80.56 22 GLU B N 1
ATOM 2629 C CA . GLU B 1 22 ? 13.609 -21.266 -23.438 1 80.56 22 GLU B CA 1
ATOM 2630 C C . GLU B 1 22 ? 14.852 -22.156 -23.344 1 80.56 22 GLU B C 1
ATOM 2632 O O . GLU B 1 22 ? 15.539 -22.156 -22.328 1 80.56 22 GLU B O 1
ATOM 2637 N N . GLU B 1 23 ? 15.164 -22.875 -24.375 1 79.25 23 GLU B N 1
ATOM 2638 C CA . GLU B 1 23 ? 16.234 -23.875 -24.359 1 79.25 23 GLU B CA 1
ATOM 2639 C C . GLU B 1 23 ? 17.578 -23.25 -24.688 1 79.25 23 GLU B C 1
ATOM 2641 O O . GLU B 1 23 ? 18.625 -23.734 -24.281 1 79.25 23 GLU B O 1
ATOM 2646 N N . ARG B 1 24 ? 17.516 -22.156 -25.422 1 82.38 24 ARG B N 1
ATOM 2647 C CA . ARG B 1 24 ? 18.703 -21.438 -25.906 1 82.38 24 ARG B CA 1
ATOM 2648 C C . ARG B 1 24 ? 19.688 -22.406 -26.578 1 82.38 24 ARG B C 1
ATOM 2650 O O . ARG B 1 24 ? 20.906 -22.234 -26.453 1 82.38 24 ARG B O 1
ATOM 2657 N N . SER B 1 25 ? 19.234 -23.438 -27.078 1 84.62 25 SER B N 1
ATOM 2658 C CA . SER B 1 25 ? 19.969 -24.469 -27.797 1 84.62 25 SER B CA 1
ATOM 2659 C C . SER B 1 25 ? 19.109 -25.094 -28.891 1 84.62 25 SER B C 1
ATOM 2661 O O . SER B 1 25 ? 17.984 -25.531 -28.625 1 84.62 25 SER B O 1
ATOM 2663 N N . VAL B 1 26 ? 19.672 -25.172 -30.141 1 87.06 26 VAL B N 1
ATOM 2664 C CA . VAL B 1 26 ? 18.938 -25.766 -31.25 1 87.06 26 VAL B CA 1
ATOM 2665 C C . VAL B 1 26 ? 18.766 -27.266 -31.016 1 87.06 26 VAL B C 1
ATOM 2667 O O . VAL B 1 26 ? 17.703 -27.828 -31.297 1 87.06 26 VAL B O 1
ATOM 2670 N N . THR B 1 27 ? 19.828 -27.859 -30.484 1 84.62 27 THR B N 1
ATOM 2671 C CA . THR B 1 27 ? 19.812 -29.297 -30.234 1 84.62 27 THR B CA 1
ATOM 2672 C C . THR B 1 27 ? 18.75 -29.641 -29.203 1 84.62 27 THR B C 1
ATOM 2674 O O . THR B 1 27 ? 17.953 -30.562 -29.422 1 84.62 27 THR B O 1
ATOM 2677 N N . GLN B 1 28 ? 18.688 -28.875 -28.203 1 85.31 28 GLN B N 1
ATOM 2678 C CA . GLN B 1 28 ? 17.719 -29.141 -27.156 1 85.31 28 GLN B CA 1
ATOM 2679 C C . GLN B 1 28 ? 16.297 -28.797 -27.594 1 85.31 28 GLN B C 1
ATOM 2681 O O . GLN B 1 28 ? 15.344 -29.5 -27.266 1 85.31 28 GLN B O 1
ATOM 2686 N N . ALA B 1 29 ? 16.203 -27.766 -28.312 1 86.88 29 ALA B N 1
ATOM 2687 C CA . ALA B 1 29 ? 14.898 -27.406 -28.859 1 86.88 29 ALA B CA 1
ATOM 2688 C C . ALA B 1 29 ? 14.383 -28.484 -29.797 1 86.88 29 ALA B C 1
ATOM 2690 O O . ALA B 1 29 ? 13.188 -28.812 -29.781 1 86.88 29 ALA B O 1
ATOM 2691 N N . ALA B 1 30 ? 15.195 -29.062 -30.562 1 86 30 ALA B N 1
ATOM 2692 C CA . ALA B 1 30 ? 14.828 -30.141 -31.469 1 86 30 ALA B CA 1
ATOM 2693 C C . ALA B 1 30 ? 14.273 -31.344 -30.703 1 86 30 ALA B C 1
ATOM 2695 O O . ALA B 1 30 ? 13.258 -31.922 -31.094 1 86 30 ALA B O 1
ATOM 2696 N N . LYS B 1 31 ? 14.914 -31.641 -29.703 1 82.69 31 LYS B N 1
ATOM 2697 C CA . LYS B 1 31 ? 14.453 -32.75 -28.844 1 82.69 31 LYS B CA 1
ATOM 2698 C C . LYS B 1 31 ? 13.07 -32.438 -28.281 1 82.69 31 LYS B C 1
ATOM 2700 O O . LYS B 1 31 ? 12.18 -33.312 -28.344 1 82.69 31 LYS B O 1
ATOM 2705 N N . ARG B 1 32 ? 12.906 -31.219 -27.875 1 81.56 32 ARG B N 1
ATOM 2706 C CA . ARG B 1 32 ? 11.641 -30.844 -27.25 1 81.56 32 ARG B CA 1
ATOM 2707 C C . ARG B 1 32 ? 10.523 -30.781 -28.297 1 81.56 32 ARG B C 1
ATOM 2709 O O . ARG B 1 32 ? 9.367 -31.078 -27.984 1 81.56 32 ARG B O 1
ATOM 2716 N N . LEU B 1 33 ? 10.859 -30.438 -29.375 1 79.38 33 LEU B N 1
ATOM 2717 C CA . LEU B 1 33 ? 9.891 -30.312 -30.453 1 79.38 33 LEU B CA 1
ATOM 2718 C C . LEU B 1 33 ? 9.688 -31.641 -31.172 1 79.38 33 LEU B C 1
ATOM 2720 O O . LEU B 1 33 ? 8.812 -31.766 -32.031 1 79.38 33 LEU B O 1
ATOM 2724 N N . HIS B 1 34 ? 10.492 -32.656 -30.75 1 80.81 34 HIS B N 1
ATOM 2725 C CA . HIS B 1 34 ? 10.492 -33.969 -31.406 1 80.81 34 HIS B CA 1
ATOM 2726 C C . HIS B 1 34 ? 10.734 -33.812 -32.906 1 80.81 34 HIS B C 1
ATOM 2728 O O . HIS B 1 34 ? 10.016 -34.375 -33.719 1 80.81 34 HIS B O 1
ATOM 2734 N N . LEU B 1 35 ? 11.617 -32.938 -33.125 1 82.25 35 LEU B N 1
ATOM 2735 C CA . LEU B 1 35 ? 12.055 -32.688 -34.5 1 82.25 35 LEU B CA 1
ATOM 2736 C C . LEU B 1 35 ? 13.555 -32.969 -34.656 1 82.25 35 LEU B C 1
ATOM 2738 O O . LEU B 1 35 ? 14.266 -33.094 -33.656 1 82.25 35 LEU B O 1
ATOM 2742 N N . SER B 1 36 ? 13.953 -33.188 -35.875 1 84.5 36 SER B N 1
ATOM 2743 C CA . SER B 1 36 ? 15.391 -33.281 -36.125 1 84.5 36 SER B CA 1
ATOM 2744 C C . SER B 1 36 ? 16.047 -31.906 -35.969 1 84.5 36 SER B C 1
ATOM 2746 O O . SER B 1 36 ? 15.383 -30.875 -36.062 1 84.5 36 SER B O 1
ATOM 2748 N N . GLN B 1 37 ? 17.328 -31.953 -35.719 1 85.94 37 GLN B N 1
ATOM 2749 C CA . GLN B 1 37 ? 18.094 -30.719 -35.625 1 85.94 37 GLN B CA 1
ATOM 2750 C C . GLN B 1 37 ? 18.016 -29.922 -36.938 1 85.94 37 GLN B C 1
ATOM 2752 O O . GLN B 1 37 ? 17.953 -28.688 -36.906 1 85.94 37 GLN B O 1
ATOM 2757 N N . SER B 1 38 ? 18.094 -30.609 -38 1 88.75 38 SER B N 1
ATOM 2758 C CA . SER B 1 38 ? 18 -29.938 -39.312 1 88.75 38 SER B CA 1
ATOM 2759 C C . SER B 1 38 ? 16.641 -29.266 -39.469 1 88.75 38 SER B C 1
ATOM 2761 O O . SER B 1 38 ? 16.562 -28.141 -39.969 1 88.75 38 SER B O 1
ATOM 2763 N N . ALA B 1 39 ? 15.602 -29.953 -39.094 1 85.31 39 ALA B N 1
ATOM 2764 C CA . ALA B 1 39 ? 14.25 -29.391 -39.156 1 85.31 39 ALA B CA 1
ATOM 2765 C C . ALA B 1 39 ? 14.109 -28.172 -38.281 1 85.31 39 ALA B C 1
ATOM 2767 O O . ALA B 1 39 ? 13.492 -27.172 -38.656 1 85.31 39 ALA B O 1
ATOM 2768 N N . THR B 1 40 ? 14.672 -28.281 -37.125 1 87.5 40 THR B N 1
ATOM 2769 C CA . THR B 1 40 ? 14.609 -27.172 -36.188 1 87.5 40 THR B CA 1
ATOM 2770 C C . THR B 1 40 ? 15.391 -25.984 -36.719 1 87.5 40 THR B C 1
ATOM 2772 O O . THR B 1 40 ? 14.961 -24.828 -36.562 1 87.5 40 THR B O 1
ATOM 2775 N N . SER B 1 41 ? 16.484 -26.219 -37.344 1 86.88 41 SER B N 1
ATOM 2776 C CA . SER B 1 41 ? 17.281 -25.156 -37.938 1 86.88 41 SER B CA 1
ATOM 2777 C C . SER B 1 41 ? 16.516 -24.469 -39.062 1 86.88 41 SER B C 1
ATOM 2779 O O . SER B 1 41 ? 16.594 -23.25 -39.219 1 86.88 41 SER B O 1
ATOM 2781 N N . ARG B 1 42 ? 15.805 -25.219 -39.75 1 86.88 42 ARG B N 1
ATOM 2782 C CA . ARG B 1 42 ? 14.969 -24.672 -40.812 1 86.88 42 ARG B CA 1
ATOM 2783 C C . ARG B 1 42 ? 13.844 -23.828 -40.25 1 86.88 42 ARG B C 1
ATOM 2785 O O . ARG B 1 42 ? 13.516 -22.766 -40.812 1 86.88 42 ARG B O 1
ATOM 2792 N N . ILE B 1 43 ? 13.266 -24.359 -39.219 1 85.94 43 ILE B N 1
ATOM 2793 C CA . ILE B 1 43 ? 12.211 -23.625 -38.531 1 85.94 43 ILE B CA 1
ATOM 2794 C C . ILE B 1 43 ? 12.742 -22.266 -38.062 1 85.94 43 ILE B C 1
ATOM 2796 O O . ILE B 1 43 ? 12.07 -21.25 -38.219 1 85.94 43 ILE B O 1
ATOM 2800 N N . LEU B 1 44 ? 13.945 -22.266 -37.531 1 87.94 44 LEU B N 1
ATOM 2801 C CA . LEU B 1 44 ? 14.57 -21.031 -37.094 1 87.94 44 LEU B CA 1
ATOM 2802 C C . LEU B 1 44 ? 14.789 -20.062 -38.25 1 87.94 44 LEU B C 1
ATOM 2804 O O . LEU B 1 44 ? 14.562 -18.859 -38.094 1 87.94 44 LEU B O 1
ATOM 2808 N N . ALA B 1 45 ? 15.211 -20.594 -39.312 1 87.44 45 ALA B N 1
ATOM 2809 C CA . ALA B 1 45 ? 15.414 -19.781 -40.5 1 87.44 45 ALA B CA 1
ATOM 2810 C C . ALA B 1 45 ? 14.102 -19.156 -41 1 87.44 45 ALA B C 1
ATOM 2812 O O . ALA B 1 45 ? 14.062 -17.984 -41.344 1 87.44 45 ALA B O 1
ATOM 2813 N N . ARG B 1 46 ? 13.125 -19.953 -40.938 1 85.38 46 ARG B N 1
ATOM 2814 C CA . ARG B 1 46 ? 11.805 -19.469 -41.344 1 85.38 46 ARG B CA 1
ATOM 2815 C C . ARG B 1 46 ? 11.32 -18.375 -40.406 1 85.38 46 ARG B C 1
ATOM 2817 O O . ARG B 1 46 ? 10.719 -17.391 -40.844 1 85.38 46 ARG B O 1
ATOM 2824 N N . LEU B 1 47 ? 11.5 -18.625 -39.125 1 86.44 47 LEU B N 1
ATOM 2825 C CA . LEU B 1 47 ? 11.125 -17.656 -38.125 1 86.44 47 LEU B CA 1
ATOM 2826 C C . LEU B 1 47 ? 11.828 -16.328 -38.344 1 86.44 47 LEU B C 1
ATOM 2828 O O . LEU B 1 47 ? 11.211 -15.266 -38.25 1 86.44 47 LEU B O 1
ATOM 2832 N N . ARG B 1 48 ? 13.086 -16.406 -38.656 1 86.69 48 ARG B N 1
ATOM 2833 C CA . ARG B 1 48 ? 13.875 -15.203 -38.938 1 86.69 48 ARG B CA 1
ATOM 2834 C C . ARG B 1 48 ? 13.305 -14.43 -40.125 1 86.69 48 ARG B C 1
ATOM 2836 O O . ARG B 1 48 ? 13.211 -13.203 -40.062 1 86.69 48 ARG B O 1
ATOM 2843 N N . GLU B 1 49 ? 12.953 -15.141 -41.062 1 84.19 49 GLU B N 1
ATOM 2844 C CA . GLU B 1 49 ? 12.375 -14.531 -42.25 1 84.19 49 GLU B CA 1
ATOM 2845 C C . GLU B 1 49 ? 11.008 -13.922 -41.969 1 84.19 49 GLU B C 1
ATOM 2847 O O . GLU B 1 49 ? 10.711 -12.805 -42.375 1 84.19 49 GLU B O 1
ATOM 2852 N N . MET B 1 50 ? 10.266 -14.703 -41.281 1 80.25 50 MET B N 1
ATOM 2853 C CA . MET B 1 50 ? 8.906 -14.281 -40.969 1 80.25 50 MET B CA 1
ATOM 2854 C C . MET B 1 50 ? 8.914 -13.008 -40.125 1 80.25 50 MET B C 1
ATOM 2856 O O . MET B 1 50 ? 8.086 -12.117 -40.312 1 80.25 50 MET B O 1
ATOM 2860 N N . LEU B 1 51 ? 9.844 -12.938 -39.156 1 83.81 51 LEU B N 1
ATOM 2861 C CA . LEU B 1 51 ? 9.844 -11.852 -38.188 1 83.81 51 LEU B CA 1
ATOM 2862 C C . LEU B 1 51 ? 10.875 -10.789 -38.562 1 83.81 51 LEU B C 1
ATOM 2864 O O . LEU B 1 51 ? 10.984 -9.766 -37.875 1 83.81 51 LEU B O 1
ATOM 2868 N N . ASP B 1 52 ? 11.594 -11.047 -39.625 1 85.56 52 ASP B N 1
ATOM 2869 C CA . ASP B 1 52 ? 12.602 -10.125 -40.156 1 85.56 52 ASP B CA 1
ATOM 2870 C C . ASP B 1 52 ? 13.547 -9.68 -39.031 1 85.56 52 ASP B C 1
ATOM 2872 O O . ASP B 1 52 ? 13.766 -8.484 -38.844 1 85.56 52 ASP B O 1
ATOM 2876 N N . ASP B 1 53 ? 13.992 -10.562 -38.25 1 86.69 53 ASP B N 1
ATOM 2877 C CA . ASP B 1 53 ? 14.938 -10.406 -37.156 1 86.69 53 ASP B CA 1
ATOM 2878 C C . ASP B 1 53 ? 15.82 -11.641 -37 1 86.69 53 ASP B C 1
ATOM 2880 O O . ASP B 1 53 ? 15.359 -12.766 -37.188 1 86.69 53 ASP B O 1
ATOM 2884 N N . PRO B 1 54 ? 17.094 -11.477 -36.688 1 89.31 54 PRO B N 1
ATOM 2885 C CA . PRO B 1 54 ? 17.969 -12.641 -36.469 1 89.31 54 PRO B CA 1
ATOM 2886 C C . PRO B 1 54 ? 17.469 -13.531 -35.344 1 89.31 54 PRO B C 1
ATOM 2888 O O . PRO B 1 54 ? 17.766 -14.727 -35.312 1 89.31 54 PRO B O 1
ATOM 2891 N N . LEU B 1 55 ? 16.656 -13.062 -34.375 1 89 55 LEU B N 1
ATOM 2892 C CA . LEU B 1 55 ? 16.016 -13.688 -33.219 1 89 55 LEU B CA 1
ATOM 2893 C C . LEU B 1 55 ? 17.047 -14.242 -32.25 1 89 55 LEU B C 1
ATOM 2895 O O . LEU B 1 55 ? 16.891 -14.094 -31.031 1 89 55 LEU B O 1
ATOM 2899 N N . PHE B 1 56 ? 18.172 -14.875 -32.812 1 90.12 56 PHE B N 1
ATOM 2900 C CA . PHE B 1 56 ? 19.203 -15.461 -31.953 1 90.12 56 PHE B CA 1
ATOM 2901 C C . PHE B 1 56 ? 20.594 -15.188 -32.5 1 90.12 56 PHE B C 1
ATOM 2903 O O . PHE B 1 56 ? 20.781 -15.109 -33.719 1 90.12 56 PHE B O 1
ATOM 2910 N N . SER B 1 57 ? 21.438 -14.883 -31.609 1 86.25 57 SER B N 1
ATOM 2911 C CA . SER B 1 57 ? 22.859 -14.82 -31.953 1 86.25 57 SER B CA 1
ATOM 2912 C C . SER B 1 57 ? 23.641 -15.93 -31.266 1 86.25 57 SER B C 1
ATOM 2914 O O . SER B 1 57 ? 23.234 -16.422 -30.203 1 86.25 57 SER B O 1
ATOM 2916 N N . ARG B 1 58 ? 24.656 -16.406 -31.922 1 79.44 58 ARG B N 1
ATOM 2917 C CA . ARG B 1 58 ? 25.484 -17.453 -31.359 1 79.44 58 ARG B CA 1
ATOM 2918 C C . ARG B 1 58 ? 26.688 -16.859 -30.609 1 79.44 58 ARG B C 1
ATOM 2920 O O . ARG B 1 58 ? 27.406 -16.031 -31.156 1 79.44 58 ARG B O 1
ATOM 2927 N N . VAL B 1 59 ? 26.656 -17.047 -29.438 1 76.44 59 VAL B N 1
ATOM 2928 C CA . VAL B 1 59 ? 27.828 -16.703 -28.625 1 76.44 59 VAL B CA 1
ATOM 2929 C C . VAL B 1 59 ? 28.453 -17.984 -28.078 1 76.44 59 VAL B C 1
ATOM 2931 O O . VAL B 1 59 ? 27.938 -18.578 -27.125 1 76.44 59 VAL B O 1
ATOM 2934 N N . GLY B 1 60 ? 29.609 -18.359 -28.656 1 71.88 60 GLY B N 1
ATOM 2935 C CA . GLY B 1 60 ? 30.172 -19.656 -28.328 1 71.88 60 GLY B CA 1
ATOM 2936 C C . GLY B 1 60 ? 29.266 -20.812 -28.688 1 71.88 60 GLY B C 1
ATOM 2937 O O . GLY B 1 60 ? 28.859 -20.953 -29.844 1 71.88 60 GLY B O 1
ATOM 2938 N N . GLN B 1 61 ? 28.875 -21.594 -27.734 1 71.69 61 GLN B N 1
ATOM 2939 C CA . GLN B 1 61 ? 28.016 -22.75 -27.938 1 71.69 61 GLN B CA 1
ATOM 2940 C C . GLN B 1 61 ? 26.562 -22.438 -27.562 1 71.69 61 GLN B C 1
ATOM 2942 O O . GLN B 1 61 ? 25.672 -23.266 -27.766 1 71.69 61 GLN B O 1
ATOM 2947 N N . GLN B 1 62 ? 26.328 -21.234 -27.203 1 77.38 62 GLN B N 1
ATOM 2948 C CA . GLN B 1 62 ? 25 -20.922 -26.719 1 77.38 62 GLN B CA 1
ATOM 2949 C C . GLN B 1 62 ? 24.234 -20.047 -27.703 1 77.38 62 GLN B C 1
ATOM 2951 O O . GLN B 1 62 ? 24.812 -19.156 -28.328 1 77.38 62 GLN B O 1
ATOM 2956 N N . LEU B 1 63 ? 23 -20.359 -27.891 1 83.69 63 LEU B N 1
ATOM 2957 C CA . LEU B 1 63 ? 22.047 -19.547 -28.641 1 83.69 63 LEU B CA 1
ATOM 2958 C C . LEU B 1 63 ? 21.438 -18.469 -27.766 1 83.69 63 LEU B C 1
ATOM 2960 O O . LEU B 1 63 ? 20.734 -18.766 -26.797 1 83.69 63 LEU B O 1
ATOM 2964 N N . VAL B 1 64 ? 21.812 -17.25 -28.031 1 86.06 64 VAL B N 1
ATOM 2965 C CA . VAL B 1 64 ? 21.375 -16.141 -27.188 1 86.06 64 VAL B CA 1
ATOM 2966 C C . VAL B 1 64 ? 20.266 -15.375 -27.891 1 86.06 64 VAL B C 1
ATOM 2968 O O . VAL B 1 64 ? 20.453 -14.883 -29.016 1 86.06 64 VAL B O 1
ATOM 2971 N N . PRO B 1 65 ? 19.062 -15.352 -27.281 1 87.44 65 PRO B N 1
ATOM 2972 C CA . PRO B 1 65 ? 17.969 -14.617 -27.922 1 87.44 65 PRO B CA 1
ATOM 2973 C C . PRO B 1 65 ? 18.219 -13.109 -27.969 1 87.44 65 PRO B C 1
ATOM 2975 O O . PRO B 1 65 ? 18.844 -12.555 -27.062 1 87.44 65 PRO B O 1
ATOM 2978 N N . THR B 1 66 ? 17.734 -12.438 -29.047 1 86.5 66 THR B N 1
ATOM 2979 C CA . THR B 1 66 ? 17.75 -10.984 -29.141 1 86.5 66 THR B CA 1
ATOM 2980 C C . THR B 1 66 ? 16.688 -10.367 -28.25 1 86.5 66 THR B C 1
ATOM 2982 O O . THR B 1 66 ? 15.828 -11.078 -27.719 1 86.5 66 THR B O 1
ATOM 2985 N N . SER B 1 67 ? 16.781 -9.102 -28.125 1 81.62 67 SER B N 1
ATOM 2986 C CA . SER B 1 67 ? 15.758 -8.383 -27.359 1 81.62 67 SER B CA 1
ATOM 2987 C C . SER B 1 67 ? 14.383 -8.555 -27.984 1 81.62 67 SER B C 1
ATOM 2989 O O . SER B 1 67 ? 13.383 -8.695 -27.281 1 81.62 67 SER B O 1
ATOM 2991 N N . PHE B 1 68 ? 14.422 -8.562 -29.25 1 82.62 68 PHE B N 1
ATOM 2992 C CA . PHE B 1 68 ? 13.18 -8.727 -30 1 82.62 68 PHE B CA 1
ATOM 2993 C C . PHE B 1 68 ? 12.602 -10.117 -29.781 1 82.62 68 PHE B C 1
ATOM 2995 O O . PHE B 1 68 ? 11.391 -10.273 -29.578 1 82.62 68 PHE B O 1
ATOM 3002 N N . ALA B 1 69 ? 13.445 -11.086 -29.781 1 83.75 69 ALA B N 1
ATOM 3003 C CA . ALA B 1 69 ? 13 -12.461 -29.547 1 83.75 69 ALA B CA 1
ATOM 3004 C C . ALA B 1 69 ? 12.391 -12.602 -28.156 1 83.75 69 ALA B C 1
ATOM 3006 O O . ALA B 1 69 ? 11.359 -13.266 -27.984 1 83.75 69 ALA B O 1
ATOM 3007 N N . LEU B 1 70 ? 12.969 -11.938 -27.25 1 80 70 LEU B N 1
ATOM 3008 C CA . LEU B 1 70 ? 12.484 -11.992 -25.875 1 80 70 LEU B CA 1
ATOM 3009 C C . LEU B 1 70 ? 11.141 -11.281 -25.734 1 80 70 LEU B C 1
ATOM 3011 O O . LEU B 1 70 ? 10.258 -11.75 -25.016 1 80 70 LEU B O 1
ATOM 3015 N N . GLU B 1 71 ? 11.016 -10.273 -26.469 1 79.56 71 GLU B N 1
ATOM 3016 C CA . GLU B 1 71 ? 9.75 -9.555 -26.484 1 79.56 71 GLU B CA 1
ATOM 3017 C C . GLU B 1 71 ? 8.641 -10.398 -27.094 1 79.56 71 GLU B C 1
ATOM 3019 O O . GLU B 1 71 ? 7.523 -10.438 -26.578 1 79.56 71 GLU B O 1
ATOM 3024 N N . CYS B 1 72 ? 8.984 -10.992 -28.188 1 78.31 72 CYS B N 1
ATOM 3025 C CA . CYS B 1 72 ? 8.016 -11.875 -28.844 1 78.31 72 CYS B CA 1
ATOM 3026 C C . CYS B 1 72 ? 7.602 -13.008 -27.922 1 78.31 72 CYS B C 1
ATOM 3028 O O . CYS B 1 72 ? 6.422 -13.352 -27.844 1 78.31 72 CYS B O 1
ATOM 3030 N N . TYR B 1 73 ? 8.641 -13.5 -27.312 1 75.69 73 TYR B N 1
ATOM 3031 C CA . TYR B 1 73 ? 8.398 -14.578 -26.359 1 75.69 73 TYR B CA 1
ATOM 3032 C C . TYR B 1 73 ? 7.395 -14.156 -25.297 1 75.69 73 TYR B C 1
ATOM 3034 O O . TYR B 1 73 ? 6.441 -14.891 -25.016 1 75.69 73 TYR B O 1
ATOM 3042 N N . GLN B 1 74 ? 7.547 -13.039 -24.781 1 71.69 74 GLN B N 1
ATOM 3043 C CA . GLN B 1 74 ? 6.664 -12.523 -23.734 1 71.69 74 GLN B CA 1
ATOM 3044 C C . GLN B 1 74 ? 5.242 -12.336 -24.266 1 71.69 74 GLN B C 1
ATOM 3046 O O . GLN B 1 74 ? 4.273 -12.648 -23.562 1 71.69 74 GLN B O 1
ATOM 3051 N N . GLN B 1 75 ? 5.207 -11.922 -25.469 1 71.62 75 GLN B N 1
ATOM 3052 C CA . GLN B 1 75 ? 3.916 -11.641 -26.078 1 71.62 75 GLN B CA 1
ATOM 3053 C C . GLN B 1 75 ? 3.191 -12.93 -26.453 1 71.62 75 GLN B C 1
ATOM 3055 O O . GLN B 1 75 ? 1.959 -12.969 -26.484 1 71.62 75 GLN B O 1
ATOM 3060 N N . LEU B 1 76 ? 3.93 -13.898 -26.719 1 67.5 76 LEU B N 1
ATOM 3061 C CA . LEU B 1 76 ? 3.371 -15.148 -27.219 1 67.5 76 LEU B CA 1
ATOM 3062 C C . LEU B 1 76 ? 2.883 -16.016 -26.062 1 67.5 76 LEU B C 1
ATOM 3064 O O . LEU B 1 76 ? 2.064 -16.922 -26.266 1 67.5 76 LEU B O 1
ATOM 3068 N N . ARG B 1 77 ? 3.385 -15.828 -24.938 1 63.41 77 ARG B N 1
ATOM 3069 C CA . ARG B 1 77 ? 3.104 -16.703 -23.812 1 63.41 77 ARG B CA 1
ATOM 3070 C C . ARG B 1 77 ? 1.603 -16.828 -23.562 1 63.41 77 ARG B C 1
ATOM 3072 O O . ARG B 1 77 ? 1.088 -17.922 -23.359 1 63.41 77 ARG B O 1
ATOM 3079 N N . GLN B 1 78 ? 0.929 -15.82 -23.656 1 61.84 78 GLN B N 1
ATOM 3080 C CA . GLN B 1 78 ? -0.5 -15.844 -23.375 1 61.84 78 GLN B CA 1
ATOM 3081 C C . GLN B 1 78 ? -1.284 -16.5 -24.5 1 61.84 78 GLN B C 1
ATOM 3083 O O . GLN B 1 78 ? -2.059 -17.438 -24.266 1 61.84 78 GLN B O 1
ATOM 3088 N N . PRO B 1 79 ? -1.074 -16.062 -25.719 1 60.94 79 PRO B N 1
ATOM 3089 C CA . PRO B 1 79 ? -1.814 -16.688 -26.812 1 60.94 79 PRO B CA 1
ATOM 3090 C C . PRO B 1 79 ? -1.487 -18.172 -26.984 1 60.94 79 PRO B C 1
ATOM 3092 O O . PRO B 1 79 ? -2.375 -18.969 -27.281 1 60.94 79 PRO B O 1
ATOM 3095 N N . THR B 1 80 ? -0.302 -18.547 -26.844 1 58.97 80 THR B N 1
ATOM 3096 C CA . THR B 1 80 ? 0.063 -19.953 -26.984 1 58.97 80 THR B CA 1
ATOM 3097 C C . THR B 1 80 ? -0.508 -20.781 -25.844 1 58.97 80 THR B C 1
ATOM 3099 O O . THR B 1 80 ? -0.926 -21.938 -26.047 1 58.97 80 THR B O 1
ATOM 3102 N N . GLY B 1 81 ? -0.479 -20.234 -24.688 1 57.59 81 GLY B N 1
ATOM 3103 C CA . GLY B 1 81 ? -1.129 -20.906 -23.578 1 57.59 81 GLY B CA 1
ATOM 3104 C C . GLY B 1 81 ? -2.596 -21.203 -23.828 1 57.59 81 GLY B C 1
ATOM 3105 O O . GLY B 1 81 ? -3.072 -22.297 -23.562 1 57.59 81 GLY B O 1
ATOM 3106 N N . GLN B 1 82 ? -3.123 -20.312 -24.406 1 55.72 82 GLN B N 1
ATOM 3107 C CA . GLN B 1 82 ? -4.539 -20.484 -24.719 1 55.72 82 GLN B CA 1
ATOM 3108 C C . GLN B 1 82 ? -4.742 -21.562 -25.781 1 55.72 82 GLN B C 1
ATOM 3110 O O . GLN B 1 82 ? -5.688 -22.344 -25.703 1 55.72 82 GLN B O 1
ATOM 3115 N N . LEU B 1 83 ? -3.932 -21.594 -26.734 1 54.44 83 LEU B N 1
ATOM 3116 C CA . LEU B 1 83 ? -4.016 -22.578 -27.812 1 54.44 83 LEU B CA 1
ATOM 3117 C C . LEU B 1 83 ? -3.721 -23.969 -27.281 1 54.44 83 LEU B C 1
ATOM 3119 O O . LEU B 1 83 ? -4.391 -24.938 -27.672 1 54.44 83 LEU B O 1
ATOM 3123 N N . ILE B 1 84 ? -2.656 -24.125 -26.484 1 52.28 84 ILE B N 1
ATOM 3124 C CA . ILE B 1 84 ? -2.346 -25.406 -25.891 1 52.28 84 ILE B CA 1
ATOM 3125 C C . ILE B 1 84 ? -3.559 -25.922 -25.109 1 52.28 84 ILE B C 1
ATOM 3127 O O . ILE B 1 84 ? -3.9 -27.109 -25.188 1 52.28 84 ILE B O 1
ATOM 3131 N N . GLU B 1 85 ? -4.066 -25.016 -24.422 1 53.34 85 GLU B N 1
ATOM 3132 C CA . GLU B 1 85 ? -5.262 -25.375 -23.672 1 53.34 85 GLU B CA 1
ATOM 3133 C C . GLU B 1 85 ? -6.363 -25.891 -24.594 1 53.34 85 GLU B C 1
ATOM 3135 O O . GLU B 1 85 ? -7.07 -26.844 -24.266 1 53.34 85 GLU B O 1
ATOM 3140 N N . LEU B 1 86 ? -6.484 -25.203 -25.625 1 50.44 86 LEU B N 1
ATOM 3141 C CA . LEU B 1 86 ? -7.473 -25.625 -26.609 1 50.44 86 LEU B CA 1
ATOM 3142 C C . LEU B 1 86 ? -7.145 -27 -27.172 1 50.44 86 LEU B C 1
ATOM 3144 O O . LEU B 1 86 ? -8.047 -27.812 -27.422 1 50.44 86 LEU B O 1
ATOM 3148 N N . LEU B 1 87 ? -5.906 -27.203 -27.469 1 47.84 87 LEU B N 1
ATOM 3149 C CA . LEU B 1 87 ? -5.484 -28.422 -28.125 1 47.84 87 LEU B CA 1
ATOM 3150 C C . LEU B 1 87 ? -5.305 -29.562 -27.125 1 47.84 87 LEU B C 1
ATOM 3152 O O . LEU B 1 87 ? -5.262 -30.734 -27.5 1 47.84 87 LEU B O 1
ATOM 3156 N N . THR B 1 88 ? -4.867 -29.281 -25.938 1 46.28 88 THR B N 1
ATOM 3157 C CA . THR B 1 88 ? -4.801 -30.344 -24.938 1 46.28 88 THR B CA 1
ATOM 3158 C C . THR B 1 88 ? -5.957 -30.234 -23.953 1 46.28 88 THR B C 1
ATOM 3160 O O . THR B 1 88 ? -5.891 -29.469 -22.984 1 46.28 88 THR B O 1
ATOM 3163 N N . PRO B 1 89 ? -7.016 -30.703 -24.375 1 53.19 89 PRO B N 1
ATOM 3164 C CA . PRO B 1 89 ? -8.172 -30.672 -23.469 1 53.19 89 PRO B CA 1
ATOM 3165 C C . PRO B 1 89 ? -7.855 -31.203 -22.078 1 53.19 89 PRO B C 1
ATOM 3167 O O . PRO B 1 89 ? -8.711 -31.812 -21.438 1 53.19 89 PRO B O 1
ATOM 3170 N N . LYS B 1 90 ? -6.562 -31.125 -21.703 1 59.25 90 LYS B N 1
ATOM 3171 C CA . LYS B 1 90 ? -6.324 -31.656 -20.359 1 59.25 90 LYS B CA 1
ATOM 3172 C C . LYS B 1 90 ? -6.938 -30.75 -19.297 1 59.25 90 LYS B C 1
ATOM 3174 O O . LYS B 1 90 ? -6.977 -29.531 -19.469 1 59.25 90 LYS B O 1
ATOM 3179 N N . ALA B 1 91 ? -7.621 -31.375 -18.484 1 72.25 91 ALA B N 1
ATOM 3180 C CA . ALA B 1 91 ? -8.195 -30.766 -17.281 1 72.25 91 ALA B CA 1
ATOM 3181 C C . ALA B 1 91 ? -7.148 -29.969 -16.516 1 72.25 91 ALA B C 1
ATOM 3183 O O . ALA B 1 91 ? -5.973 -30.328 -16.5 1 72.25 91 ALA B O 1
ATOM 3184 N N . PHE B 1 92 ? -7.371 -28.719 -16.219 1 85.25 92 PHE B N 1
ATOM 3185 C CA . PHE B 1 92 ? -6.48 -27.922 -15.398 1 85.25 92 PHE B CA 1
ATOM 3186 C C . PHE B 1 92 ? -6.195 -28.609 -14.07 1 85.25 92 PHE B C 1
ATOM 3188 O O . PHE B 1 92 ? -7.125 -29 -13.359 1 85.25 92 PHE B O 1
ATOM 3195 N N . VAL B 1 93 ? -4.992 -28.906 -13.859 1 89.94 93 VAL B N 1
ATOM 3196 C CA . VAL B 1 93 ? -4.566 -29.5 -12.594 1 89.94 93 VAL B CA 1
ATOM 3197 C C . VAL B 1 93 ? -3.873 -28.453 -11.727 1 89.94 93 VAL B C 1
ATOM 3199 O O . VAL B 1 93 ? -2.705 -28.125 -11.953 1 89.94 93 VAL B O 1
ATOM 3202 N N . PRO B 1 94 ? -4.512 -27.938 -10.711 1 94 94 PRO B N 1
ATOM 3203 C CA . PRO B 1 94 ? -3.975 -26.844 -9.883 1 94 94 PRO B CA 1
ATOM 3204 C C . PRO B 1 94 ? -2.631 -27.203 -9.25 1 94 94 PRO B C 1
ATOM 3206 O O . PRO B 1 94 ? -1.737 -26.359 -9.172 1 94 94 PRO B O 1
ATOM 3209 N N . GLU B 1 95 ? -2.477 -28.406 -8.828 1 93.06 95 GLU B N 1
ATOM 3210 C CA . GLU B 1 95 ? -1.283 -28.844 -8.109 1 93.06 95 GLU B CA 1
ATOM 3211 C C . GLU B 1 95 ? -0.035 -28.688 -8.969 1 93.06 95 GLU B C 1
ATOM 3213 O O . GLU B 1 95 ? 1.074 -28.547 -8.453 1 93.06 95 GLU B O 1
ATOM 3218 N N . GLU B 1 96 ? -0.265 -28.625 -10.227 1 90.94 96 GLU B N 1
ATOM 3219 C CA . GLU B 1 96 ? 0.871 -28.594 -11.141 1 90.94 96 GLU B CA 1
ATOM 3220 C C . GLU B 1 96 ? 1.036 -27.219 -11.773 1 90.94 96 GLU B C 1
ATOM 3222 O O . GLU B 1 96 ? 1.995 -26.969 -12.508 1 90.94 96 GLU B O 1
ATOM 3227 N N . CYS B 1 97 ? 0.191 -26.359 -11.484 1 91.69 97 CYS B N 1
ATOM 3228 C CA . CYS B 1 97 ? 0.195 -25.062 -12.125 1 91.69 97 CYS B CA 1
ATOM 3229 C C . CYS B 1 97 ? 1.403 -24.234 -11.688 1 91.69 97 CYS B C 1
ATOM 3231 O O . CYS B 1 97 ? 1.62 -24.031 -10.492 1 91.69 97 CYS B O 1
ATOM 3233 N N . GLN B 1 98 ? 2.15 -23.703 -12.648 1 91.38 98 GLN B N 1
ATOM 3234 C CA . GLN B 1 98 ? 3.309 -22.859 -12.367 1 91.38 98 GLN B CA 1
ATOM 3235 C C . GLN B 1 98 ? 3.154 -21.484 -13 1 91.38 98 GLN B C 1
ATOM 3237 O O . GLN B 1 98 ? 4.109 -20.703 -13.047 1 91.38 98 GLN B O 1
ATOM 3242 N N . GLN B 1 99 ? 1.976 -21.188 -13.461 1 90.31 99 GLN B N 1
ATOM 3243 C CA . GLN B 1 99 ? 1.714 -19.922 -14.133 1 90.31 99 GLN B CA 1
ATOM 3244 C C . GLN B 1 99 ? 1.732 -18.766 -13.148 1 90.31 99 GLN B C 1
ATOM 3246 O O . GLN B 1 99 ? 1.547 -18.953 -11.945 1 90.31 99 GLN B O 1
ATOM 3251 N N . GLN B 1 100 ? 1.971 -17.625 -13.711 1 93.62 100 GLN B N 1
ATOM 3252 C CA . GLN B 1 100 ? 1.998 -16.406 -12.922 1 93.62 100 GLN B CA 1
ATOM 3253 C C . GLN B 1 100 ? 0.744 -15.562 -13.156 1 93.62 100 GLN B C 1
ATOM 3255 O O . GLN B 1 100 ? 0.287 -15.43 -14.297 1 93.62 100 GLN B O 1
ATOM 3260 N N . PHE B 1 101 ? 0.159 -15.141 -12.125 1 95.75 101 PHE B N 1
ATOM 3261 C CA . PHE B 1 101 ? -1.003 -14.266 -12.211 1 95.75 101 PHE B CA 1
ATOM 3262 C C . PHE B 1 101 ? -0.791 -13.008 -11.375 1 95.75 101 PHE B C 1
ATOM 3264 O O . PHE B 1 101 ? -0.126 -13.047 -10.336 1 95.75 101 PHE B O 1
ATOM 3271 N N . SER B 1 102 ? -1.34 -11.945 -11.852 1 96.81 102 SER B N 1
ATOM 3272 C CA . SER B 1 102 ? -1.324 -10.672 -11.141 1 96.81 102 SER B CA 1
ATOM 3273 C C . SER B 1 102 ? -2.725 -10.273 -10.68 1 96.81 102 SER B C 1
ATOM 3275 O O . SER B 1 102 ? -3.674 -10.312 -11.469 1 96.81 102 SER B O 1
ATOM 3277 N N . ILE B 1 103 ? -2.826 -9.906 -9.422 1 97.44 103 ILE B N 1
ATOM 3278 C CA . ILE B 1 103 ? -4.105 -9.523 -8.836 1 97.44 103 ILE B CA 1
ATOM 3279 C C . ILE B 1 103 ? -4.004 -8.117 -8.242 1 97.44 103 ILE B C 1
ATOM 3281 O O . ILE B 1 103 ? -3.193 -7.875 -7.348 1 97.44 103 ILE B O 1
ATOM 3285 N N . ALA B 1 104 ? -4.809 -7.215 -8.766 1 97.25 104 ALA B N 1
ATOM 3286 C CA . ALA B 1 104 ? -4.887 -5.863 -8.219 1 97.25 104 ALA B CA 1
ATOM 3287 C C . ALA B 1 104 ? -5.922 -5.781 -7.098 1 97.25 104 ALA B C 1
ATOM 3289 O O . ALA B 1 104 ? -7.043 -6.273 -7.246 1 97.25 104 ALA B O 1
ATOM 3290 N N . VAL B 1 105 ? -5.469 -5.16 -5.988 1 97.12 105 VAL B N 1
ATOM 3291 C CA . VAL B 1 105 ? -6.398 -5.148 -4.859 1 97.12 105 VAL B CA 1
ATOM 3292 C C . VAL B 1 105 ? -6.355 -3.787 -4.172 1 97.12 105 VAL B C 1
ATOM 3294 O O . VAL B 1 105 ? -5.379 -3.045 -4.309 1 97.12 105 VAL B O 1
ATOM 3297 N N . THR B 1 106 ? -7.434 -3.459 -3.455 1 95.62 106 THR B N 1
ATOM 3298 C CA . THR B 1 106 ? -7.477 -2.258 -2.627 1 95.62 106 THR B CA 1
ATOM 3299 C C . THR B 1 106 ? -6.625 -2.434 -1.375 1 95.62 106 THR B C 1
ATOM 3301 O O . THR B 1 106 ? -6.203 -3.549 -1.055 1 95.62 106 THR B O 1
ATOM 3304 N N . ASP B 1 107 ? -6.438 -1.312 -0.689 1 94.75 107 ASP B N 1
ATOM 3305 C CA . ASP B 1 107 ? -5.711 -1.364 0.574 1 94.75 107 ASP B CA 1
ATOM 3306 C C . ASP B 1 107 ? -6.406 -2.287 1.573 1 94.75 107 ASP B C 1
ATOM 3308 O O . ASP B 1 107 ? -5.75 -3.045 2.287 1 94.75 107 ASP B O 1
ATOM 3312 N N . TYR B 1 108 ? -7.668 -2.193 1.56 1 95.62 108 TYR B N 1
ATOM 3313 C CA . TYR B 1 108 ? -8.438 -3.057 2.453 1 95.62 108 TYR B CA 1
ATOM 3314 C C . TYR B 1 108 ? -8.219 -4.527 2.107 1 95.62 108 TYR B C 1
ATOM 3316 O O . TYR B 1 108 ? -7.891 -5.332 2.977 1 95.62 108 TYR B O 1
ATOM 3324 N N . ALA B 1 109 ? -8.422 -4.84 0.862 1 96.25 109 ALA B N 1
ATOM 3325 C CA . ALA B 1 109 ? -8.273 -6.234 0.45 1 96.25 109 ALA B CA 1
ATOM 3326 C C . ALA B 1 109 ? -6.852 -6.73 0.704 1 96.25 109 ALA B C 1
ATOM 3328 O O . ALA B 1 109 ? -6.656 -7.867 1.143 1 96.25 109 ALA B O 1
ATOM 3329 N N . MET B 1 110 ? -5.895 -5.902 0.447 1 95.69 110 MET B N 1
ATOM 3330 C CA . MET B 1 110 ? -4.48 -6.219 0.627 1 95.69 110 MET B CA 1
ATOM 3331 C C . MET B 1 110 ? -4.199 -6.641 2.064 1 95.69 110 MET B C 1
ATOM 3333 O O . MET B 1 110 ? -3.447 -7.586 2.303 1 95.69 110 MET B O 1
ATOM 3337 N N . GLN B 1 111 ? -4.812 -5.992 2.955 1 93.25 111 GLN B N 1
ATOM 3338 C CA . GLN B 1 111 ? -4.445 -6.148 4.359 1 93.25 111 GLN B CA 1
ATOM 3339 C C . GLN B 1 111 ? -5.402 -7.098 5.074 1 93.25 111 GLN B C 1
ATOM 3341 O O . GLN B 1 111 ? -5.012 -7.793 6.012 1 93.25 111 GLN B O 1
ATOM 3346 N N . ALA B 1 112 ? -6.668 -7.191 4.57 1 94.5 112 ALA B N 1
ATOM 3347 C CA . ALA B 1 112 ? -7.672 -7.879 5.379 1 94.5 112 ALA B CA 1
ATOM 3348 C C . ALA B 1 112 ? -8.242 -9.086 4.641 1 94.5 112 ALA B C 1
ATOM 3350 O O . ALA B 1 112 ? -8.914 -9.93 5.238 1 94.5 112 ALA B O 1
ATOM 3351 N N . LEU B 1 113 ? -7.984 -9.203 3.383 1 96.06 113 LEU B N 1
ATOM 3352 C CA . LEU B 1 113 ? -8.555 -10.32 2.637 1 96.06 113 LEU B CA 1
ATOM 3353 C C . LEU B 1 113 ? -7.457 -11.234 2.102 1 96.06 113 LEU B C 1
ATOM 3355 O O . LEU B 1 113 ? -7.445 -12.43 2.391 1 96.06 113 LEU B O 1
ATOM 3359 N N . VAL B 1 114 ? -6.469 -10.695 1.455 1 97.25 114 VAL B N 1
ATOM 3360 C CA . VAL B 1 114 ? -5.465 -11.438 0.699 1 97.25 114 VAL B CA 1
ATOM 3361 C C . VAL B 1 114 ? -4.73 -12.406 1.625 1 97.25 114 VAL B C 1
ATOM 3363 O O . VAL B 1 114 ? -4.555 -13.578 1.291 1 97.25 114 VAL B O 1
ATOM 3366 N N . PRO B 1 115 ? -4.348 -11.969 2.85 1 95.69 115 PRO B N 1
ATOM 3367 C CA . PRO B 1 115 ? -3.615 -12.883 3.73 1 95.69 115 PRO B CA 1
ATOM 3368 C C . PRO B 1 115 ? -4.434 -14.117 4.117 1 95.69 115 PRO B C 1
ATOM 3370 O O . PRO B 1 115 ? -3.867 -15.133 4.52 1 95.69 115 PRO B O 1
ATOM 3373 N N . PHE B 1 116 ? -5.711 -14.016 3.977 1 94.94 116 PHE B N 1
ATOM 3374 C CA . PHE B 1 116 ? -6.582 -15.117 4.379 1 94.94 116 PHE B CA 1
ATOM 3375 C C . PHE B 1 116 ? -7.004 -15.938 3.166 1 94.94 116 PHE B C 1
ATOM 3377 O O . PHE B 1 116 ? -7.426 -17.094 3.307 1 94.94 116 PHE B O 1
ATOM 3384 N N . ILE B 1 117 ? -6.898 -15.422 2.006 1 96.88 117 ILE B N 1
ATOM 3385 C CA . ILE B 1 117 ? -7.316 -16.062 0.766 1 96.88 117 ILE B CA 1
ATOM 3386 C C . ILE B 1 117 ? -6.164 -16.891 0.197 1 96.88 117 ILE B C 1
ATOM 3388 O O . ILE B 1 117 ? -6.367 -18.016 -0.256 1 96.88 117 ILE B O 1
ATOM 3392 N N . LEU B 1 118 ? -4.977 -16.375 0.255 1 96.69 118 LEU B N 1
ATOM 3393 C CA . LEU B 1 118 ? -3.85 -16.938 -0.47 1 96.69 118 LEU B CA 1
ATOM 3394 C C . LEU B 1 118 ? -3.488 -18.312 0.087 1 96.69 118 LEU B C 1
ATOM 3396 O O . LEU B 1 118 ? -3.141 -19.219 -0.669 1 96.69 118 LEU B O 1
ATOM 3400 N N . PRO B 1 119 ? -3.535 -18.5 1.441 1 96 119 PRO B N 1
ATOM 3401 C CA . PRO B 1 119 ? -3.24 -19.859 1.938 1 96 119 PRO B CA 1
ATOM 3402 C C . PRO B 1 119 ? -4.145 -20.922 1.324 1 96 119 PRO B C 1
ATOM 3404 O O . PRO B 1 119 ? -3.684 -22.016 1.006 1 96 119 PRO B O 1
ATOM 3407 N N . HIS B 1 120 ? -5.383 -20.547 1.112 1 95.56 120 HIS B N 1
ATOM 3408 C CA . HIS B 1 120 ? -6.328 -21.469 0.492 1 95.56 120 HIS B CA 1
ATOM 3409 C C . HIS B 1 120 ? -5.914 -21.797 -0.938 1 95.56 120 HIS B C 1
ATOM 3411 O O . HIS B 1 120 ? -6.035 -22.953 -1.374 1 95.56 120 HIS B O 1
ATOM 3417 N N . ILE B 1 121 ? -5.492 -20.875 -1.588 1 97.19 121 ILE B N 1
ATOM 3418 C CA . ILE B 1 121 ? -5.086 -21.047 -2.979 1 97.19 121 ILE B CA 1
ATOM 3419 C C . ILE B 1 121 ? -3.809 -21.891 -3.041 1 97.19 121 ILE B C 1
ATOM 3421 O O . ILE B 1 121 ? -3.727 -22.844 -3.812 1 97.19 121 ILE B O 1
ATOM 3425 N N . TYR B 1 122 ? -2.811 -21.594 -2.207 1 97 122 TYR B N 1
ATOM 3426 C CA . TYR B 1 122 ? -1.506 -22.25 -2.264 1 97 122 TYR B CA 1
ATOM 3427 C C . TYR B 1 122 ? -1.589 -23.672 -1.748 1 97 122 TYR B C 1
ATOM 3429 O O . TYR B 1 122 ? -0.741 -24.516 -2.074 1 97 122 TYR B O 1
ATOM 3437 N N . GLN B 1 123 ? -2.562 -24 -0.948 1 96.19 123 GLN B N 1
ATOM 3438 C CA . GLN B 1 123 ? -2.781 -25.391 -0.531 1 96.19 123 GLN B CA 1
ATOM 3439 C C . GLN B 1 123 ? -3.156 -26.266 -1.72 1 96.19 123 GLN B C 1
ATOM 3441 O O . GLN B 1 123 ? -2.758 -27.422 -1.787 1 96.19 123 GLN B O 1
ATOM 3446 N N . LYS B 1 124 ? -3.867 -25.703 -2.613 1 96.44 124 LYS B N 1
ATOM 3447 C CA . LYS B 1 124 ? -4.348 -26.438 -3.777 1 96.44 124 LYS B CA 1
ATOM 3448 C C . LYS B 1 124 ? -3.381 -26.312 -4.949 1 96.44 124 LYS B C 1
ATOM 3450 O O . LYS B 1 124 ? -3.256 -27.234 -5.762 1 96.44 124 LYS B O 1
ATOM 3455 N N . ALA B 1 125 ? -2.764 -25.172 -5.066 1 97 125 ALA B N 1
ATOM 3456 C CA . ALA B 1 125 ? -1.798 -24.891 -6.125 1 97 125 ALA B CA 1
ATOM 3457 C C . ALA B 1 125 ? -0.493 -24.344 -5.551 1 97 125 ALA B C 1
ATOM 3459 O O . ALA B 1 125 ? -0.19 -23.172 -5.703 1 97 125 ALA B O 1
ATOM 3460 N N . PRO B 1 126 ? 0.311 -25.188 -5.023 1 95.25 126 PRO B N 1
ATOM 3461 C CA . PRO B 1 126 ? 1.488 -24.766 -4.262 1 95.25 126 PRO B CA 1
ATOM 3462 C C . PRO B 1 126 ? 2.555 -24.109 -5.133 1 95.25 126 PRO B C 1
ATOM 3464 O O . PRO B 1 126 ? 3.434 -23.406 -4.621 1 95.25 126 PRO B O 1
ATOM 3467 N N . GLN B 1 127 ? 2.479 -24.297 -6.438 1 94.69 127 GLN B N 1
ATOM 3468 C CA . GLN B 1 127 ? 3.551 -23.781 -7.289 1 94.69 127 GLN B CA 1
ATOM 3469 C C . GLN B 1 127 ? 3.078 -22.594 -8.125 1 94.69 127 GLN B C 1
ATOM 3471 O O . GLN B 1 127 ? 3.814 -22.109 -8.977 1 94.69 127 GLN B O 1
ATOM 3476 N N . ILE B 1 128 ? 1.883 -22.203 -7.902 1 96.31 128 ILE B N 1
ATOM 3477 C CA . ILE B 1 128 ? 1.357 -21.047 -8.609 1 96.31 128 ILE B CA 1
ATOM 3478 C C . ILE B 1 128 ? 2.148 -19.797 -8.211 1 96.31 128 ILE B C 1
ATOM 3480 O O . ILE B 1 128 ? 2.641 -19.703 -7.086 1 96.31 128 ILE B O 1
ATOM 3484 N N . ARG B 1 129 ? 2.336 -18.922 -9.109 1 97.12 129 ARG B N 1
ATOM 3485 C CA . ARG B 1 129 ? 3.049 -17.672 -8.836 1 97.12 129 ARG B CA 1
ATOM 3486 C C . ARG B 1 129 ? 2.098 -16.484 -8.852 1 97.12 129 ARG B C 1
ATOM 3488 O O . ARG B 1 129 ? 1.4 -16.25 -9.844 1 97.12 129 ARG B O 1
ATOM 3495 N N . LEU B 1 130 ? 2.102 -15.719 -7.773 1 97.88 130 LEU B N 1
ATOM 3496 C CA . LEU B 1 130 ? 1.139 -14.633 -7.656 1 97.88 130 LEU B CA 1
ATOM 3497 C C . LEU B 1 130 ? 1.845 -13.312 -7.375 1 97.88 130 LEU B C 1
ATOM 3499 O O . LEU B 1 130 ? 2.799 -13.266 -6.594 1 97.88 130 LEU B O 1
ATOM 3503 N N . GLU B 1 131 ? 1.408 -12.312 -8.016 1 97.31 131 GLU B N 1
ATOM 3504 C CA . GLU B 1 131 ? 1.8 -10.938 -7.75 1 97.31 131 GLU B CA 1
ATOM 3505 C C . GLU B 1 131 ? 0.6 -10.094 -7.324 1 97.31 131 GLU B C 1
ATOM 3507 O O . GLU B 1 131 ? -0.368 -9.961 -8.078 1 97.31 131 GLU B O 1
ATOM 3512 N N . ILE B 1 132 ? 0.654 -9.547 -6.164 1 97.75 132 ILE B N 1
ATOM 3513 C CA . ILE B 1 132 ? -0.406 -8.688 -5.648 1 97.75 132 ILE B CA 1
ATOM 3514 C C . ILE B 1 132 ? 0.004 -7.223 -5.789 1 97.75 132 ILE B C 1
ATOM 3516 O O . ILE B 1 132 ? 1.049 -6.812 -5.273 1 97.75 132 ILE B O 1
ATOM 3520 N N . VAL B 1 133 ? -0.84 -6.418 -6.434 1 95.06 133 VAL B N 1
ATOM 3521 C CA . VAL B 1 133 ? -0.497 -5.023 -6.703 1 95.06 133 VAL B CA 1
ATOM 3522 C C . VAL B 1 133 ? -1.659 -4.121 -6.301 1 95.06 133 VAL B C 1
ATOM 3524 O O . VAL B 1 133 ? -2.805 -4.57 -6.215 1 95.06 133 VAL B O 1
ATOM 3527 N N . PRO B 1 134 ? -1.358 -2.865 -6.027 1 93.88 134 PRO B N 1
ATOM 3528 C CA . PRO B 1 134 ? -2.447 -1.938 -5.715 1 93.88 134 PRO B CA 1
ATOM 3529 C C . PRO B 1 134 ? -3.377 -1.694 -6.902 1 93.88 134 PRO B C 1
ATOM 3531 O O . PRO B 1 134 ? -2.914 -1.587 -8.039 1 93.88 134 PRO B O 1
ATOM 3534 N N . VAL B 1 135 ? -4.621 -1.552 -6.59 1 93.88 135 VAL B N 1
ATOM 3535 C CA . VAL B 1 135 ? -5.609 -1.28 -7.629 1 93.88 135 VAL B CA 1
ATOM 3536 C C . VAL B 1 135 ? -5.586 0.203 -7.988 1 93.88 135 VAL B C 1
ATOM 3538 O O . VAL B 1 135 ? -5.398 1.057 -7.117 1 93.88 135 VAL B O 1
ATOM 3541 N N . GLN B 1 136 ? -5.688 0.464 -9.195 1 88.12 136 GLN B N 1
ATOM 3542 C CA . GLN B 1 136 ? -5.934 1.811 -9.703 1 88.12 136 GLN B CA 1
ATOM 3543 C C . GLN B 1 136 ? -7.398 2 -10.078 1 88.12 136 GLN B C 1
ATOM 3545 O O . GLN B 1 136 ? -7.762 1.87 -11.25 1 88.12 136 GLN B O 1
ATOM 3550 N N . GLN B 1 137 ? -8.125 2.432 -9.188 1 84.44 137 GLN B N 1
ATOM 3551 C CA . GLN B 1 137 ? -9.578 2.428 -9.328 1 84.44 137 GLN B CA 1
ATOM 3552 C C . GLN B 1 137 ? -10.016 3.297 -10.5 1 84.44 137 GLN B C 1
ATOM 3554 O O . GLN B 1 137 ? -10.945 2.939 -11.227 1 84.44 137 GLN B O 1
ATOM 3559 N N . LYS B 1 138 ? -9.398 4.398 -10.695 1 81.94 138 LYS B N 1
ATOM 3560 C CA . LYS B 1 138 ? -9.789 5.34 -11.75 1 81.94 138 LYS B CA 1
ATOM 3561 C C . LYS B 1 138 ? -9.398 4.812 -13.125 1 81.94 138 LYS B C 1
ATOM 3563 O O . LYS B 1 138 ? -9.945 5.254 -14.141 1 81.94 138 LYS B O 1
ATOM 3568 N N . GLU B 1 139 ? -8.492 3.91 -13.156 1 86.44 139 GLU B N 1
ATOM 3569 C CA . GLU B 1 139 ? -8.008 3.334 -14.406 1 86.44 139 GLU B CA 1
ATOM 3570 C C . GLU B 1 139 ? -8.094 1.811 -14.383 1 86.44 139 GLU B C 1
ATOM 3572 O O . GLU B 1 139 ? -7.172 1.123 -14.82 1 86.44 139 GLU B O 1
ATOM 3577 N N . LEU B 1 140 ? -9.195 1.327 -13.914 1 89.5 140 LEU B N 1
ATOM 3578 C CA . LEU B 1 140 ? -9.32 -0.11 -13.695 1 89.5 140 LEU B CA 1
ATOM 3579 C C . LEU B 1 140 ? -9.281 -0.863 -15.023 1 89.5 140 LEU B C 1
ATOM 3581 O O . LEU B 1 140 ? -8.602 -1.888 -15.141 1 89.5 140 LEU B O 1
ATOM 3585 N N . GLN B 1 141 ? -9.992 -0.342 -16.047 1 87.69 141 GLN B N 1
ATOM 3586 C CA . GLN B 1 141 ? -10.031 -1.001 -17.344 1 87.69 141 GLN B CA 1
ATOM 3587 C C . GLN B 1 141 ? -8.641 -1.1 -17.953 1 87.69 141 GLN B C 1
ATOM 3589 O O . GLN B 1 141 ? -8.266 -2.145 -18.484 1 87.69 141 GLN B O 1
ATOM 3594 N N . ALA B 1 142 ? -7.992 -0.001 -17.828 1 87 142 ALA B N 1
ATOM 3595 C CA . ALA B 1 142 ? -6.633 0.025 -18.359 1 87 142 ALA B CA 1
ATOM 3596 C C . ALA B 1 142 ? -5.727 -0.928 -17.578 1 87 142 ALA B C 1
ATOM 3598 O O . ALA B 1 142 ? -4.883 -1.609 -18.172 1 87 142 ALA B O 1
ATOM 3599 N N . GLN B 1 143 ? -5.938 -0.977 -16.281 1 90.94 143 GLN B N 1
ATOM 3600 C CA . GLN B 1 143 ? -5.109 -1.827 -15.438 1 90.94 143 GLN B CA 1
ATOM 3601 C C . GLN B 1 143 ? -5.367 -3.305 -15.719 1 90.94 143 GLN B C 1
ATOM 3603 O O . GLN B 1 143 ? -4.48 -4.141 -15.531 1 90.94 143 GLN B O 1
ATOM 3608 N N . LEU B 1 144 ? -6.543 -3.627 -16.172 1 90.38 144 LEU B N 1
ATOM 3609 C CA . LEU B 1 144 ? -6.895 -5.02 -16.438 1 90.38 144 LEU B CA 1
ATOM 3610 C C . LEU B 1 144 ? -6.738 -5.348 -17.922 1 90.38 144 LEU B C 1
ATOM 3612 O O . LEU B 1 144 ? -7.125 -6.43 -18.375 1 90.38 144 LEU B O 1
ATOM 3616 N N . SER B 1 145 ? -6.109 -4.43 -18.578 1 83.38 145 SER B N 1
ATOM 3617 C CA . SER B 1 145 ? -5.867 -4.668 -19.984 1 83.38 145 SER B CA 1
ATOM 3618 C C . SER B 1 145 ? -4.621 -5.52 -20.203 1 83.38 145 SER B C 1
ATOM 3620 O O . SER B 1 145 ? -4.074 -6.078 -19.25 1 83.38 145 SER B O 1
ATOM 3622 N N . VAL B 1 146 ? -4.172 -5.809 -21.359 1 63.72 146 VAL B N 1
ATOM 3623 C CA . VAL B 1 146 ? -3.191 -6.805 -21.781 1 63.72 146 VAL B CA 1
ATOM 3624 C C . VAL B 1 146 ? -1.915 -6.645 -20.953 1 63.72 146 VAL B C 1
ATOM 3626 O O . VAL B 1 146 ? -1.337 -7.633 -20.5 1 63.72 146 VAL B O 1
ATOM 3629 N N . LYS B 1 147 ? -1.436 -5.562 -20.703 1 66.56 147 LYS B N 1
ATOM 3630 C CA . LYS B 1 147 ? -0.15 -5.449 -20.016 1 66.56 147 LYS B CA 1
ATOM 3631 C C . LYS B 1 147 ? -0.341 -5.191 -18.531 1 66.56 147 LYS B C 1
ATOM 3633 O O . LYS B 1 147 ? 0.627 -4.938 -17.797 1 66.56 147 LYS B O 1
ATOM 3638 N N . GLY B 1 148 ? -1.536 -5.52 -18.125 1 82.5 148 GLY B N 1
ATOM 3639 C CA . GLY B 1 148 ? -1.749 -5.145 -16.734 1 82.5 148 GLY B CA 1
ATOM 3640 C C . GLY B 1 148 ? -2.08 -6.324 -15.844 1 82.5 148 GLY B C 1
ATOM 3641 O O . GLY B 1 148 ? -1.527 -7.414 -16.016 1 82.5 148 GLY B O 1
ATOM 3642 N N . ALA B 1 149 ? -2.887 -6.148 -14.852 1 93.31 149 ALA B N 1
ATOM 3643 C CA . ALA B 1 149 ? -3.285 -7.168 -13.883 1 93.31 149 ALA B CA 1
ATOM 3644 C C . ALA B 1 149 ? -4.312 -8.125 -14.492 1 93.31 149 ALA B C 1
ATOM 3646 O O . ALA B 1 149 ? -5.062 -7.746 -15.391 1 93.31 149 ALA B O 1
ATOM 3647 N N . ASP B 1 150 ? -4.312 -9.359 -14.031 1 93.94 150 ASP B N 1
ATOM 3648 C CA . ASP B 1 150 ? -5.227 -10.383 -14.531 1 93.94 150 ASP B CA 1
ATOM 3649 C C . ASP B 1 150 ? -6.605 -10.242 -13.891 1 93.94 150 ASP B C 1
ATOM 3651 O O . ASP B 1 150 ? -7.621 -10.562 -14.523 1 93.94 150 ASP B O 1
ATOM 3655 N N . MET B 1 151 ? -6.641 -9.859 -12.672 1 96.5 151 MET B N 1
ATOM 3656 C CA . MET B 1 151 ? -7.875 -9.688 -11.914 1 96.5 151 MET B CA 1
ATOM 3657 C C . MET B 1 151 ? -7.754 -8.539 -10.922 1 96.5 151 MET B C 1
ATOM 3659 O O . MET B 1 151 ? -6.648 -8.094 -10.617 1 96.5 151 MET B O 1
ATOM 3663 N N . ALA B 1 152 ? -8.938 -8.117 -10.469 1 97 152 ALA B N 1
ATOM 3664 C CA . ALA B 1 152 ? -8.938 -7.027 -9.492 1 97 152 ALA B CA 1
ATOM 3665 C C . ALA B 1 152 ? -10.039 -7.219 -8.453 1 97 152 ALA B C 1
ATOM 3667 O O . ALA B 1 152 ? -11.148 -7.629 -8.789 1 97 152 ALA B O 1
ATOM 3668 N N . ILE B 1 153 ? -9.695 -7.016 -7.223 1 96.94 153 ILE B N 1
ATOM 3669 C CA . ILE B 1 153 ? -10.664 -6.996 -6.133 1 96.94 153 ILE B CA 1
ATOM 3670 C C . ILE B 1 153 ? -10.891 -5.559 -5.668 1 96.94 153 ILE B C 1
ATOM 3672 O O . ILE B 1 153 ? -10.023 -4.965 -5.027 1 96.94 153 ILE B O 1
ATOM 3676 N N . CYS B 1 154 ? -12.055 -5.016 -5.973 1 95.06 154 CYS B N 1
ATOM 3677 C CA . CYS B 1 154 ? -12.344 -3.635 -5.59 1 95.06 154 CYS B CA 1
ATOM 3678 C C . CYS B 1 154 ? -13.844 -3.371 -5.578 1 95.06 154 CYS B C 1
ATOM 3680 O O . CYS B 1 154 ? -14.641 -4.293 -5.758 1 95.06 154 CYS B O 1
ATOM 3682 N N . ARG B 1 155 ? -14.211 -2.182 -5.246 1 90.94 155 ARG B N 1
ATOM 3683 C CA . ARG B 1 155 ? -15.609 -1.775 -5.203 1 90.94 155 ARG B CA 1
ATOM 3684 C C . ARG B 1 155 ? -16.203 -1.712 -6.605 1 90.94 155 ARG B C 1
ATOM 3686 O O . ARG B 1 155 ? -15.484 -1.52 -7.586 1 90.94 155 ARG B O 1
ATOM 3693 N N . ALA B 1 156 ? -17.453 -1.744 -6.648 1 83.5 156 ALA B N 1
ATOM 3694 C CA . ALA B 1 156 ? -18.172 -1.696 -7.922 1 83.5 156 ALA B CA 1
ATOM 3695 C C . ALA B 1 156 ? -17.906 -0.38 -8.648 1 83.5 156 ALA B C 1
ATOM 3697 O O . ALA B 1 156 ? -17.781 0.672 -8.016 1 83.5 156 ALA B O 1
ATOM 3698 N N . ILE B 1 157 ? -17.75 -0.485 -9.859 1 73.94 157 ILE B N 1
ATOM 3699 C CA . ILE B 1 157 ? -17.547 0.673 -10.727 1 73.94 157 ILE B CA 1
ATOM 3700 C C . ILE B 1 157 ? -18.766 0.861 -11.633 1 73.94 157 ILE B C 1
ATOM 3702 O O . ILE B 1 157 ? -19.547 -0.068 -11.82 1 73.94 157 ILE B O 1
ATOM 3706 N N . GLY B 1 158 ? -19.031 2.025 -12.008 1 74.88 158 GLY B N 1
ATOM 3707 C CA . GLY B 1 158 ? -20.219 2.332 -12.805 1 74.88 158 GLY B CA 1
ATOM 3708 C C . GLY B 1 158 ? -20.234 1.617 -14.141 1 74.88 158 GLY B C 1
ATOM 3709 O O . GLY B 1 158 ? -21.172 0.886 -14.445 1 74.88 158 GLY B O 1
ATOM 3710 N N . GLN B 1 159 ? -19.234 1.854 -15 1 77.62 159 GLN B N 1
ATOM 3711 C CA . GLN B 1 159 ? -19.203 1.229 -16.312 1 77.62 159 GLN B CA 1
ATOM 3712 C C . GLN B 1 159 ? -18.094 0.173 -16.391 1 77.62 159 GLN B C 1
ATOM 3714 O O . GLN B 1 159 ? -16.922 0.495 -16.281 1 77.62 159 GLN B O 1
ATOM 3719 N N . THR B 1 160 ? -18.562 -1.065 -16.656 1 80.06 160 THR B N 1
ATOM 3720 C CA . THR B 1 160 ? -17.594 -2.15 -16.641 1 80.06 160 THR B CA 1
ATOM 3721 C C . THR B 1 160 ? -17.016 -2.379 -18.031 1 80.06 160 THR B C 1
ATOM 3723 O O . THR B 1 160 ? -15.914 -2.918 -18.172 1 80.06 160 THR B O 1
ATOM 3726 N N . GLY B 1 161 ? -17.672 -1.943 -19.031 1 82.19 161 GLY B N 1
ATOM 3727 C CA . GLY B 1 161 ? -17.172 -2.15 -20.391 1 82.19 161 GLY B CA 1
ATOM 3728 C C . GLY B 1 161 ? -16.938 -3.611 -20.719 1 82.19 161 GLY B C 1
ATOM 3729 O O . GLY B 1 161 ? -17.859 -4.43 -20.641 1 82.19 161 GLY B O 1
ATOM 3730 N N . ASN B 1 162 ? -15.602 -3.924 -20.969 1 85.56 162 ASN B N 1
ATOM 3731 C CA . ASN B 1 162 ? -15.203 -5.27 -21.359 1 85.56 162 ASN B CA 1
ATOM 3732 C C . ASN B 1 162 ? -14.789 -6.105 -20.141 1 85.56 162 ASN B C 1
ATOM 3734 O O . ASN B 1 162 ? -14.203 -7.176 -20.297 1 85.56 162 ASN B O 1
ATOM 3738 N N . LEU B 1 163 ? -15.164 -5.574 -19.078 1 91.38 163 LEU B N 1
ATOM 3739 C CA . LEU B 1 163 ? -14.812 -6.301 -17.859 1 91.38 163 LEU B CA 1
ATOM 3740 C C . LEU B 1 163 ? -15.977 -7.156 -17.375 1 91.38 163 LEU B C 1
ATOM 3742 O O . LEU B 1 163 ? -17.141 -6.742 -17.469 1 91.38 163 LEU B O 1
ATOM 3746 N N . GLN B 1 164 ? -15.633 -8.32 -16.984 1 93 164 GLN B N 1
ATOM 3747 C CA . GLN B 1 164 ? -16.547 -9.18 -16.25 1 93 164 GLN B CA 1
ATOM 3748 C C . GLN B 1 164 ? -16.344 -9.039 -14.742 1 93 164 GLN B C 1
ATOM 3750 O O . GLN B 1 164 ? -15.32 -8.523 -14.297 1 93 164 GLN B O 1
ATOM 3755 N N . HIS B 1 165 ? -17.391 -9.414 -14.023 1 94.94 165 HIS B N 1
ATOM 3756 C CA . HIS B 1 165 ? -17.234 -9.281 -12.578 1 94.94 165 HIS B CA 1
ATOM 3757 C C . HIS B 1 165 ? -18.094 -10.305 -11.836 1 94.94 165 HIS B C 1
ATOM 3759 O O . HIS B 1 165 ? -19.031 -10.859 -12.406 1 94.94 165 HIS B O 1
ATOM 3765 N N . SER B 1 166 ? -17.656 -10.633 -10.641 1 96.06 166 SER B N 1
ATOM 3766 C CA . SER B 1 166 ? -18.422 -11.445 -9.688 1 96.06 166 SER B CA 1
ATOM 3767 C C . SER B 1 166 ? -18.516 -10.758 -8.336 1 96.06 166 SER B C 1
ATOM 3769 O O . SER B 1 166 ? -17.531 -10.195 -7.848 1 96.06 166 SER B O 1
ATOM 3771 N N . PHE B 1 167 ? -19.703 -10.867 -7.812 1 96.12 167 PHE B N 1
ATOM 3772 C CA . PHE B 1 167 ? -19.953 -10.266 -6.508 1 96.12 167 PHE B CA 1
ATOM 3773 C C . PHE B 1 167 ? -19.266 -11.062 -5.402 1 96.12 167 PHE B C 1
ATOM 3775 O O . PHE B 1 167 ? -19.375 -12.289 -5.355 1 96.12 167 PHE B O 1
ATOM 3782 N N . LEU B 1 168 ? -18.562 -10.367 -4.543 1 97 168 LEU B N 1
ATOM 3783 C CA . LEU B 1 168 ? -17.828 -11.031 -3.471 1 97 168 LEU B CA 1
ATOM 3784 C C . LEU B 1 168 ? -18.531 -10.828 -2.129 1 97 168 LEU B C 1
ATOM 3786 O O . LEU B 1 168 ? -18.469 -11.703 -1.258 1 97 168 LEU B O 1
ATOM 3790 N N . GLY B 1 169 ? -19.125 -9.688 -1.923 1 94.94 169 GLY B N 1
ATOM 3791 C CA . GLY B 1 169 ? -19.781 -9.352 -0.668 1 94.94 169 GLY B CA 1
ATOM 3792 C C . GLY B 1 169 ? -19.812 -7.859 -0.403 1 94.94 169 GLY B C 1
ATOM 3793 O O . GLY B 1 169 ? -19.438 -7.059 -1.259 1 94.94 169 GLY B O 1
ATOM 3794 N N . LYS B 1 170 ? -20.359 -7.562 0.785 1 95 170 LYS B N 1
ATOM 3795 C CA . LYS B 1 170 ? -20.5 -6.168 1.19 1 95 170 LYS B CA 1
ATOM 3796 C C . LYS B 1 170 ? -19.469 -5.793 2.24 1 95 170 LYS B C 1
ATOM 3798 O O . LYS B 1 170 ? -19.109 -6.613 3.09 1 95 170 LYS B O 1
ATOM 3803 N N . VAL B 1 171 ? -18.984 -4.605 2.078 1 94.38 171 VAL B N 1
ATOM 3804 C CA . VAL B 1 171 ? -17.984 -4.105 3.014 1 94.38 171 VAL B CA 1
ATOM 3805 C C . VAL B 1 171 ? -18.469 -2.785 3.621 1 94.38 171 VAL B C 1
ATOM 3807 O O . VAL B 1 171 ? -18.75 -1.828 2.898 1 94.38 171 VAL B O 1
ATOM 3810 N N . GLY B 1 172 ? -18.531 -2.762 4.914 1 94.94 172 GLY B N 1
ATOM 3811 C CA . GLY B 1 172 ? -18.906 -1.544 5.613 1 94.94 172 GLY B CA 1
ATOM 3812 C C . GLY B 1 172 ? -17.719 -0.776 6.172 1 94.94 172 GLY B C 1
ATOM 3813 O O . GLY B 1 172 ? -16.578 -1.13 5.914 1 94.94 172 GLY B O 1
ATOM 3814 N N . VAL B 1 173 ? -18.078 0.318 6.82 1 96.38 173 VAL B N 1
ATOM 3815 C CA . VAL B 1 173 ? -17.094 1.168 7.484 1 96.38 173 VAL B CA 1
ATOM 3816 C C . VAL B 1 173 ? -17.406 1.246 8.977 1 96.38 173 VAL B C 1
ATOM 3818 O O . VAL B 1 173 ? -18.562 1.261 9.375 1 96.38 173 VAL B O 1
ATOM 3821 N N . SER B 1 174 ? -16.391 1.244 9.781 1 97 174 SER B N 1
ATOM 3822 C CA . SER B 1 174 ? -16.547 1.343 11.234 1 97 174 SER B CA 1
ATOM 3823 C C . SER B 1 174 ? -15.516 2.295 11.836 1 97 174 SER B C 1
ATOM 3825 O O . SER B 1 174 ? -14.617 2.773 11.133 1 97 174 SER B O 1
ATOM 3827 N N . CYS B 1 175 ? -15.727 2.547 13.07 1 97.94 175 CYS B N 1
ATOM 3828 C CA . CYS B 1 175 ? -14.766 3.309 13.859 1 97.94 175 CYS B CA 1
ATOM 3829 C C . CYS B 1 175 ? -13.969 2.391 14.781 1 97.94 175 CYS B C 1
ATOM 3831 O O . CYS B 1 175 ? -14.477 1.359 15.227 1 97.94 175 CYS B O 1
ATOM 3833 N N . LEU B 1 176 ? -12.781 2.729 14.938 1 97.81 176 LEU B N 1
ATOM 3834 C CA . LEU B 1 176 ? -11.875 2.021 15.836 1 97.81 176 LEU B CA 1
ATOM 3835 C C . LEU B 1 176 ? -11.242 2.982 16.828 1 97.81 176 LEU B C 1
ATOM 3837 O O . LEU B 1 176 ? -10.719 4.031 16.453 1 97.81 176 LEU B O 1
ATOM 3841 N N . LEU B 1 177 ? -11.32 2.666 18.141 1 97.56 177 LEU B N 1
ATOM 3842 C CA . LEU B 1 177 ? -10.82 3.539 19.203 1 97.56 177 LEU B CA 1
ATOM 3843 C C . LEU B 1 177 ? -9.844 2.793 20.094 1 97.56 177 LEU B C 1
ATOM 3845 O O . LEU B 1 177 ? -9.992 1.588 20.312 1 97.56 177 LEU B O 1
ATOM 3849 N N . SER B 1 178 ? -8.906 3.566 20.609 1 96 178 SER B N 1
ATOM 3850 C CA . SER B 1 178 ? -8.078 3.057 21.703 1 96 178 SER B CA 1
ATOM 3851 C C . SER B 1 178 ? -8.914 2.816 22.953 1 96 178 SER B C 1
ATOM 3853 O O . SER B 1 178 ? -9.906 3.51 23.188 1 96 178 SER B O 1
ATOM 3855 N N . PRO B 1 179 ? -8.508 1.85 23.766 1 94.44 179 PRO B N 1
ATOM 3856 C CA . PRO B 1 179 ? -9.211 1.65 25.047 1 94.44 179 PRO B CA 1
ATOM 3857 C C . PRO B 1 179 ? -9.109 2.861 25.969 1 94.44 179 PRO B C 1
ATOM 3859 O O . PRO B 1 179 ? -9.93 3.016 26.875 1 94.44 179 PRO B O 1
ATOM 3862 N N . ASN B 1 180 ? -8.156 3.674 25.734 1 94.12 180 ASN B N 1
ATOM 3863 C CA . ASN B 1 180 ? -7.953 4.855 26.562 1 94.12 180 ASN B CA 1
ATOM 3864 C C . ASN B 1 180 ? -8.695 6.066 26.016 1 94.12 180 ASN B C 1
ATOM 3866 O O . ASN B 1 180 ? -8.68 7.141 26.609 1 94.12 180 ASN B O 1
ATOM 3870 N N . HIS B 1 181 ? -9.289 5.906 24.906 1 96.06 181 HIS B N 1
ATOM 3871 C CA . HIS B 1 181 ? -10.055 7.004 24.328 1 96.06 181 HIS B CA 1
ATOM 3872 C C . HIS B 1 181 ? -11.227 7.383 25.234 1 96.06 181 HIS B C 1
ATOM 3874 O O . HIS B 1 181 ? -11.883 6.516 25.812 1 96.06 181 HIS B O 1
ATOM 3880 N N . PRO B 1 182 ? -11.57 8.695 25.297 1 95.62 182 PRO B N 1
ATOM 3881 C CA . PRO B 1 182 ? -12.68 9.141 26.141 1 95.62 182 PRO B CA 1
ATOM 3882 C C . PRO B 1 182 ? -14 8.453 25.797 1 95.62 182 PRO B C 1
ATOM 3884 O O . PRO B 1 182 ? -14.867 8.289 26.656 1 95.62 182 PRO B O 1
ATOM 3887 N N . LEU B 1 183 ? -14.086 8.039 24.594 1 96.56 183 LEU B N 1
ATOM 3888 C CA . LEU B 1 183 ? -15.336 7.441 24.125 1 96.56 183 LEU B CA 1
ATOM 3889 C C . LEU B 1 183 ? -15.227 5.922 24.078 1 96.56 183 LEU B C 1
ATOM 3891 O O . LEU B 1 183 ? -16.094 5.254 23.5 1 96.56 183 LEU B O 1
ATOM 3895 N N . ALA B 1 184 ? -14.211 5.355 24.625 1 95.81 184 ALA B N 1
ATOM 3896 C CA . ALA B 1 184 ? -13.93 3.928 24.5 1 95.81 184 ALA B CA 1
ATOM 3897 C C . ALA B 1 184 ? -15.078 3.09 25.047 1 95.81 184 ALA B C 1
ATOM 3899 O O . ALA B 1 184 ? -15.391 2.023 24.516 1 95.81 184 ALA B O 1
ATOM 3900 N N . ASP B 1 185 ? -15.727 3.594 26.047 1 94.44 185 ASP B N 1
ATOM 3901 C CA . ASP B 1 185 ? -16.734 2.785 26.734 1 94.44 185 ASP B CA 1
ATOM 3902 C C . ASP B 1 185 ? -18.141 3.348 26.5 1 94.44 185 ASP B C 1
ATOM 3904 O O . ASP B 1 185 ? -19.062 3.039 27.25 1 94.44 185 ASP B O 1
ATOM 3908 N N . SER B 1 186 ? -18.281 4.18 25.531 1 94.25 186 SER B N 1
ATOM 3909 C CA . SER B 1 186 ? -19.578 4.758 25.203 1 94.25 186 SER B CA 1
ATOM 3910 C C . SER B 1 186 ? -19.859 4.68 23.703 1 94.25 186 SER B C 1
ATOM 3912 O O . SER B 1 186 ? -18.938 4.488 22.906 1 94.25 186 SER B O 1
ATOM 3914 N N . ASP B 1 187 ? -21.109 4.789 23.438 1 94.38 187 ASP B N 1
ATOM 3915 C CA . ASP B 1 187 ? -21.469 4.898 22.016 1 94.38 187 ASP B CA 1
ATOM 3916 C C . ASP B 1 187 ? -21.031 6.242 21.453 1 94.38 187 ASP B C 1
ATOM 3918 O O . ASP B 1 187 ? -21.031 7.254 22.156 1 94.38 187 ASP B O 1
ATOM 3922 N N . ILE B 1 188 ? -20.703 6.23 20.25 1 96.12 188 ILE B N 1
ATOM 3923 C CA . ILE B 1 188 ? -20.281 7.457 19.594 1 96.12 188 ILE B CA 1
ATOM 3924 C C . ILE B 1 188 ? -21.484 8.172 18.984 1 96.12 188 ILE B C 1
ATOM 3926 O O . ILE B 1 188 ? -22.188 7.609 18.141 1 96.12 188 ILE B O 1
ATOM 3930 N N . SER B 1 189 ? -21.766 9.359 19.406 1 96.44 189 SER B N 1
ATOM 3931 C CA . SER B 1 189 ? -22.781 10.195 18.766 1 96.44 189 SER B CA 1
ATOM 3932 C C . SER B 1 189 ? -22.203 10.953 17.578 1 96.44 189 SER B C 1
ATOM 3934 O O . SER B 1 189 ? -20.984 10.992 17.391 1 96.44 189 SER B O 1
ATOM 3936 N N . LEU B 1 190 ? -23.109 11.531 16.797 1 96.25 190 LEU B N 1
ATOM 3937 C CA . LEU B 1 190 ? -22.641 12.344 15.68 1 96.25 190 LEU B CA 1
ATOM 3938 C C . LEU B 1 190 ? -21.844 13.547 16.172 1 96.25 190 LEU B C 1
ATOM 3940 O O . LEU B 1 190 ? -20.844 13.914 15.562 1 96.25 190 LEU B O 1
ATOM 3944 N N . GLU B 1 191 ? -22.297 14.125 17.203 1 95.38 191 GLU B N 1
ATOM 3945 C CA . GLU B 1 191 ? -21.578 15.25 17.812 1 95.38 191 GLU B CA 1
ATOM 3946 C C . GLU B 1 191 ? -20.172 14.844 18.234 1 95.38 191 GLU B C 1
ATOM 3948 O O . GLU B 1 191 ? -19.203 15.578 18.016 1 95.38 191 GLU B O 1
ATOM 3953 N N . ASP B 1 192 ? -20.109 13.664 18.844 1 95.81 192 ASP B N 1
ATOM 3954 C CA . ASP B 1 192 ? -18.812 13.125 19.234 1 95.81 192 ASP B CA 1
ATOM 3955 C C . ASP B 1 192 ? -17.906 12.922 18.016 1 95.81 192 ASP B C 1
ATOM 3957 O O . ASP B 1 192 ? -16.734 13.297 18.031 1 95.81 192 ASP B O 1
ATOM 3961 N N . TYR B 1 193 ? -18.5 12.344 17 1 96.88 193 TYR B N 1
ATOM 3962 C CA . TYR B 1 193 ? -17.797 12.031 15.773 1 96.88 193 TYR B CA 1
ATOM 3963 C C . TYR B 1 193 ? -17.203 13.297 15.141 1 96.88 193 TYR B C 1
ATOM 3965 O O . TYR B 1 193 ? -16.094 13.273 14.602 1 96.88 193 TYR B O 1
ATOM 3973 N N . LEU B 1 194 ? -17.922 14.359 15.312 1 95.38 194 LEU B N 1
ATOM 3974 C CA . LEU B 1 194 ? -17.5 15.609 14.68 1 95.38 194 LEU B CA 1
ATOM 3975 C C . LEU B 1 194 ? -16.531 16.375 15.586 1 95.38 194 LEU B C 1
ATOM 3977 O O . LEU B 1 194 ? -15.789 17.234 15.117 1 95.38 194 LEU B O 1
ATOM 3981 N N . HIS B 1 195 ? -16.547 16.062 16.812 1 94.94 195 HIS B N 1
ATOM 3982 C CA . HIS B 1 195 ? -15.766 16.797 17.797 1 94.94 195 HIS B CA 1
ATOM 3983 C C . HIS B 1 195 ? -14.32 16.312 17.828 1 94.94 195 HIS B C 1
ATOM 3985 O O . HIS B 1 195 ? -13.391 17.109 17.891 1 94.94 195 HIS B O 1
ATOM 3991 N N . TYR B 1 196 ? -14.086 15.023 17.797 1 96.44 196 TYR B N 1
ATOM 3992 C CA . TYR B 1 196 ? -12.758 14.445 17.938 1 96.44 196 TYR B CA 1
ATOM 3993 C C . TYR B 1 196 ? -12.055 14.359 16.578 1 96.44 196 TYR B C 1
ATOM 3995 O O . TYR B 1 196 ? -12.719 14.281 15.539 1 96.44 196 TYR B O 1
ATOM 4003 N N . PRO B 1 197 ? -10.727 14.344 16.625 1 96.94 197 PRO B N 1
ATOM 4004 C CA . PRO B 1 197 ? -9.984 14.219 15.367 1 96.94 197 PRO B CA 1
ATOM 4005 C C . PRO B 1 197 ? -10.016 12.797 14.805 1 96.94 197 PRO B C 1
ATOM 4007 O O . PRO B 1 197 ? -10.25 11.836 15.547 1 96.94 197 PRO B O 1
ATOM 4010 N N . HIS B 1 198 ? -9.68 12.758 13.445 1 97.62 198 HIS B N 1
ATOM 4011 C CA . HIS B 1 198 ? -9.859 11.484 12.758 1 97.62 198 HIS B CA 1
ATOM 4012 C C . HIS B 1 198 ? -8.578 11.047 12.062 1 97.62 198 HIS B C 1
ATOM 4014 O O . HIS B 1 198 ? -7.777 11.883 11.648 1 97.62 198 HIS B O 1
ATOM 4020 N N . ALA B 1 199 ? -8.438 9.789 12.055 1 98.06 199 ALA B N 1
ATOM 4021 C CA . ALA B 1 199 ? -7.562 9.125 11.094 1 98.06 199 ALA B CA 1
ATOM 4022 C C . ALA B 1 199 ? -8.367 8.25 10.133 1 98.06 199 ALA B C 1
ATOM 4024 O O . ALA B 1 199 ? -9.156 7.41 10.562 1 98.06 199 ALA B O 1
ATOM 4025 N N . THR B 1 200 ? -8.242 8.523 8.875 1 98.12 200 THR B N 1
ATOM 4026 C CA . THR B 1 200 ? -8.914 7.742 7.84 1 98.12 200 THR B CA 1
ATOM 4027 C C . THR B 1 200 ? -7.953 6.723 7.227 1 98.12 200 THR B C 1
ATOM 4029 O O . THR B 1 200 ? -6.957 7.098 6.602 1 98.12 200 THR B O 1
ATOM 4032 N N . ILE B 1 201 ? -8.312 5.426 7.402 1 97.88 201 ILE B N 1
ATOM 4033 C CA . ILE B 1 201 ? -7.371 4.367 7.051 1 97.88 201 ILE B CA 1
ATOM 4034 C C . ILE B 1 201 ? -7.969 3.492 5.949 1 97.88 201 ILE B C 1
ATOM 4036 O O . ILE B 1 201 ? -9.086 2.984 6.09 1 97.88 201 ILE B O 1
ATOM 4040 N N . ALA B 1 202 ? -7.172 3.309 4.883 1 96 202 ALA B N 1
ATOM 4041 C CA . ALA B 1 202 ? -7.535 2.365 3.832 1 96 202 ALA B CA 1
ATOM 4042 C C . ALA B 1 202 ? -8.914 2.684 3.26 1 96 202 ALA B C 1
ATOM 4044 O O . ALA B 1 202 ? -9.742 1.785 3.078 1 96 202 ALA B O 1
ATOM 4045 N N . ILE B 1 203 ? -9.164 3.973 3.107 1 94.69 203 ILE B N 1
ATOM 4046 C CA . ILE B 1 203 ? -10.398 4.484 2.516 1 94.69 203 ILE B CA 1
ATOM 4047 C C . ILE B 1 203 ? -10.078 5.215 1.213 1 94.69 203 ILE B C 1
ATOM 4049 O O . ILE B 1 203 ? -9.289 6.164 1.203 1 94.69 203 ILE B O 1
ATOM 4053 N N . SER B 1 204 ? -10.648 4.742 0.177 1 91.12 204 SER B N 1
ATOM 4054 C CA . SER B 1 204 ? -10.406 5.363 -1.119 1 91.12 204 SER B CA 1
ATOM 4055 C C . SER B 1 204 ? -11.039 6.746 -1.198 1 91.12 204 SER B C 1
ATOM 4057 O O . SER B 1 204 ? -11.852 7.109 -0.345 1 91.12 204 SER B O 1
ATOM 4059 N N . ASP B 1 205 ? -10.68 7.484 -2.27 1 89.31 205 ASP B N 1
ATOM 4060 C CA . ASP B 1 205 ? -11.25 8.805 -2.49 1 89.31 205 ASP B CA 1
ATOM 4061 C C . ASP B 1 205 ? -12.766 8.727 -2.66 1 89.31 205 ASP B C 1
ATOM 4063 O O . ASP B 1 205 ? -13.5 9.578 -2.152 1 89.31 205 ASP B O 1
ATOM 4067 N N . GLY B 1 206 ? -13.156 7.734 -3.357 1 88.88 206 GLY B N 1
ATOM 4068 C CA . GLY B 1 206 ? -14.586 7.566 -3.568 1 88.88 206 GLY B CA 1
ATOM 4069 C C . GLY B 1 206 ? -15.352 7.305 -2.287 1 88.88 206 GLY B C 1
ATOM 4070 O O . GLY B 1 206 ? -16.422 7.883 -2.062 1 88.88 206 GLY B O 1
ATOM 4071 N N . VAL B 1 207 ? -14.852 6.48 -1.498 1 91.44 207 VAL B N 1
ATOM 4072 C CA . VAL B 1 207 ? -15.523 6.141 -0.245 1 91.44 207 VAL B CA 1
ATOM 4073 C C . VAL B 1 207 ? -15.477 7.336 0.705 1 91.44 207 VAL B C 1
ATOM 4075 O O . VAL B 1 207 ? -16.438 7.598 1.432 1 91.44 207 VAL B O 1
ATOM 4078 N N . LYS B 1 208 ? -14.375 7.977 0.708 1 93.81 208 LYS B N 1
ATOM 4079 C CA . LYS B 1 208 ? -14.281 9.188 1.521 1 93.81 208 LYS B CA 1
ATOM 4080 C C . LYS B 1 208 ? -15.359 10.195 1.129 1 93.81 208 LYS B C 1
ATOM 4082 O O . LYS B 1 208 ? -15.938 10.859 1.991 1 93.81 208 LYS B O 1
ATOM 4087 N N . ALA B 1 209 ? -15.555 10.336 -0.152 1 92.25 209 ALA B N 1
ATOM 4088 C CA . ALA B 1 209 ? -16.594 11.242 -0.641 1 92.25 209 ALA B CA 1
ATOM 4089 C C . ALA B 1 209 ? -17.969 10.844 -0.116 1 92.25 209 ALA B C 1
ATOM 4091 O O . ALA B 1 209 ? -18.766 11.703 0.254 1 92.25 209 ALA B O 1
ATOM 4092 N N . LEU B 1 210 ? -18.25 9.586 -0.065 1 92.75 210 LEU B N 1
ATOM 4093 C CA . LEU B 1 210 ? -19.5 9.078 0.461 1 92.75 210 LEU B CA 1
ATOM 4094 C C . LEU B 1 210 ? -19.641 9.391 1.948 1 92.75 210 LEU B C 1
ATOM 4096 O O . LEU B 1 210 ? -20.703 9.797 2.408 1 92.75 210 LEU B O 1
ATOM 4100 N N . LEU B 1 211 ? -18.547 9.211 2.637 1 94.31 211 LEU B N 1
ATOM 4101 C CA . LEU B 1 211 ? -18.516 9.508 4.066 1 94.31 211 LEU B CA 1
ATOM 4102 C C . LEU B 1 211 ? -18.781 10.984 4.32 1 94.31 211 LEU B C 1
ATOM 4104 O O . LEU B 1 211 ? -19.625 11.336 5.164 1 94.31 211 LEU B O 1
ATOM 4108 N N . ASP B 1 212 ? -18.109 11.789 3.568 1 93.75 212 ASP B N 1
ATOM 4109 C CA . ASP B 1 212 ? -18.25 13.234 3.715 1 93.75 212 ASP B CA 1
ATOM 4110 C C . ASP B 1 212 ? -19.641 13.695 3.336 1 93.75 212 ASP B C 1
ATOM 4112 O O . ASP B 1 212 ? -20.203 14.586 3.977 1 93.75 212 ASP B O 1
ATOM 4116 N N . ASP B 1 213 ? -20.188 13.102 2.334 1 93.56 213 ASP B N 1
ATOM 4117 C CA . ASP B 1 213 ? -21.531 13.438 1.882 1 93.56 213 ASP B CA 1
ATOM 4118 C C . ASP B 1 213 ? -22.578 13.094 2.949 1 93.56 213 ASP B C 1
ATOM 4120 O O . ASP B 1 213 ? -23.547 13.82 3.117 1 93.56 213 ASP B O 1
ATOM 4124 N N . ALA B 1 214 ? -22.359 12.055 3.594 1 94.06 214 ALA B N 1
ATOM 4125 C CA . ALA B 1 214 ? -23.297 11.586 4.613 1 94.06 214 ALA B CA 1
ATOM 4126 C C . ALA B 1 214 ? -23.406 12.586 5.762 1 94.06 214 ALA B C 1
ATOM 4128 O O . ALA B 1 214 ? -24.422 12.656 6.449 1 94.06 214 ALA B O 1
ATOM 4129 N N . ILE B 1 215 ? -22.359 13.359 5.969 1 94 215 ILE B N 1
ATOM 4130 C CA . ILE B 1 215 ? -22.375 14.32 7.066 1 94 215 ILE B CA 1
ATOM 4131 C C . ILE B 1 215 ? -22.234 15.742 6.52 1 94 215 ILE B C 1
ATOM 4133 O O . ILE B 1 215 ? -21.719 16.625 7.207 1 94 215 ILE B O 1
ATOM 4137 N N . SER B 1 216 ? -22.609 15.945 5.316 1 91.56 216 SER B N 1
ATOM 4138 C CA . SER B 1 216 ? -22.391 17.203 4.602 1 91.56 216 SER B CA 1
ATOM 4139 C C . SER B 1 216 ? -23.172 18.344 5.238 1 91.56 216 SER B C 1
ATOM 4141 O O . SER B 1 216 ? -22.844 19.516 5.039 1 91.56 216 SER B O 1
ATOM 4143 N N . GLN B 1 217 ? -24.188 18.047 5.988 1 91.19 217 GLN B N 1
ATOM 4144 C CA . GLN B 1 217 ? -25.016 19.062 6.625 1 91.19 217 GLN B CA 1
ATOM 4145 C C . GLN B 1 217 ? -24.344 19.656 7.855 1 91.19 217 GLN B C 1
ATOM 4147 O O . GLN B 1 217 ? -24.797 20.656 8.406 1 91.19 217 GLN B O 1
ATOM 4152 N N . TYR B 1 218 ? -23.297 19.031 8.219 1 90.69 218 TYR B N 1
ATOM 4153 C CA . TYR B 1 218 ? -22.531 19.469 9.383 1 90.69 218 TYR B CA 1
ATOM 4154 C C . TYR B 1 218 ? -21.156 20 8.977 1 90.69 218 TYR B C 1
ATOM 4156 O O . TYR B 1 218 ? -20.719 19.797 7.836 1 90.69 218 TYR B O 1
ATOM 4164 N N . PRO B 1 219 ? -20.578 20.672 9.922 1 88.25 219 PRO B N 1
ATOM 4165 C CA . PRO B 1 219 ? -19.188 21.047 9.617 1 88.25 219 PRO B CA 1
ATOM 4166 C C . PRO B 1 219 ? -18.297 19.828 9.367 1 88.25 219 PRO B C 1
ATOM 4168 O O . PRO B 1 219 ? -18.531 18.766 9.953 1 88.25 219 PRO B O 1
ATOM 4171 N N . PRO B 1 220 ? -17.344 20.016 8.555 1 89.25 220 PRO B N 1
ATOM 4172 C CA . PRO B 1 220 ? -16.469 18.875 8.266 1 89.25 220 PRO B CA 1
ATOM 4173 C C . PRO B 1 220 ? -15.711 18.391 9.5 1 89.25 220 PRO B C 1
ATOM 4175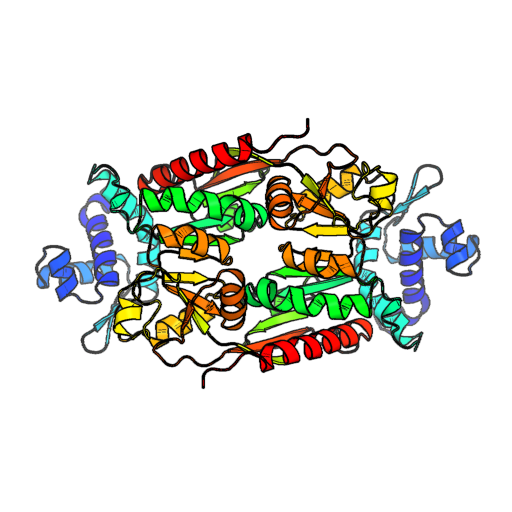 O O . PRO B 1 220 ? -15.344 19.188 10.367 1 89.25 220 PRO B O 1
ATOM 4178 N N . ARG B 1 221 ? -15.547 17.109 9.508 1 92.69 221 ARG B N 1
ATOM 4179 C CA . ARG B 1 221 ? -14.742 16.531 10.578 1 92.69 221 ARG B CA 1
ATOM 4180 C C . ARG B 1 221 ? -13.273 16.891 10.414 1 92.69 221 ARG B C 1
ATOM 4182 O O . ARG B 1 221 ? -12.828 17.219 9.305 1 92.69 221 ARG B O 1
ATOM 4189 N N . THR B 1 222 ? -12.57 16.875 11.5 1 94.88 222 THR B N 1
ATOM 4190 C CA . THR B 1 222 ? -11.141 17.141 11.477 1 94.88 222 THR B CA 1
ATOM 4191 C C . THR B 1 222 ? -10.344 15.875 11.18 1 94.88 222 THR B C 1
ATOM 4193 O O . THR B 1 222 ? -10.25 14.984 12.023 1 94.88 222 THR B O 1
ATOM 4196 N N . GLU B 1 223 ? -9.812 15.797 10.016 1 96.69 223 GLU B N 1
ATOM 4197 C CA . GLU B 1 223 ? -8.969 14.672 9.617 1 96.69 223 GLU B CA 1
ATOM 4198 C C . GLU B 1 223 ? -7.492 15.008 9.789 1 96.69 223 GLU B C 1
ATOM 4200 O O . GLU B 1 223 ? -6.926 15.758 8.984 1 96.69 223 GLU B O 1
ATOM 4205 N N . LEU B 1 224 ? -6.855 14.391 10.75 1 97.31 224 LEU B N 1
ATOM 4206 C CA . LEU B 1 224 ? -5.449 14.68 11.008 1 97.31 224 LEU B CA 1
ATOM 4207 C C . LEU B 1 224 ? -4.551 13.805 10.141 1 97.31 224 LEU B C 1
ATOM 4209 O O . LEU B 1 224 ? -3.443 14.203 9.773 1 97.31 224 LEU B O 1
ATOM 4213 N N . LEU B 1 225 ? -5.082 12.578 9.883 1 98.06 225 LEU B N 1
ATOM 4214 C CA . LEU B 1 225 ? -4.246 11.617 9.18 1 98.06 225 LEU B CA 1
ATOM 4215 C C . LEU B 1 225 ? -5.078 10.797 8.195 1 98.06 225 LEU B C 1
ATOM 4217 O O . LEU B 1 225 ? -6.168 10.328 8.531 1 98.06 225 LEU B O 1
ATOM 4221 N N . ARG B 1 226 ? -4.609 10.68 7.035 1 97.88 226 ARG B N 1
ATOM 4222 C CA . ARG B 1 226 ? -5.121 9.75 6.031 1 97.88 226 ARG B CA 1
ATOM 4223 C C . ARG B 1 226 ? -3.998 8.891 5.461 1 97.88 226 ARG B C 1
ATOM 4225 O O . ARG B 1 226 ? -3.01 9.406 4.941 1 97.88 226 ARG B O 1
ATOM 4232 N N . THR B 1 227 ? -4.145 7.613 5.633 1 97.31 227 THR B N 1
ATOM 4233 C CA . THR B 1 227 ? -3.08 6.711 5.207 1 97.31 227 THR B CA 1
ATOM 4234 C C . THR B 1 227 ? -3.637 5.32 4.914 1 97.31 227 THR B C 1
ATOM 4236 O O . THR B 1 227 ? -4.684 4.941 5.441 1 97.31 227 THR B O 1
ATOM 4239 N N . PRO B 1 228 ? -2.951 4.547 4.09 1 95.44 228 PRO B N 1
ATOM 4240 C CA . PRO B 1 228 ? -3.379 3.176 3.812 1 95.44 228 PRO B CA 1
ATOM 4241 C C . PRO B 1 228 ? -3.164 2.238 4.996 1 95.44 228 PRO B C 1
ATOM 4243 O O . PRO B 1 228 ? -3.863 1.229 5.125 1 95.44 228 PRO B O 1
ATOM 4246 N N . HIS B 1 229 ? -2.287 2.584 5.859 1 93.44 229 HIS B N 1
ATOM 4247 C CA . HIS B 1 229 ? -1.856 1.592 6.836 1 93.44 229 HIS B CA 1
ATOM 4248 C C . HIS B 1 229 ? -2.297 1.979 8.242 1 93.44 229 HIS B C 1
ATOM 4250 O O . HIS B 1 229 ? -2.041 3.1 8.695 1 93.44 229 HIS B O 1
ATOM 4256 N N . LEU B 1 230 ? -2.781 1.023 8.922 1 94.5 230 LEU B N 1
ATOM 4257 C CA . LEU B 1 230 ? -3.363 1.235 10.242 1 94.5 230 LEU B CA 1
ATOM 4258 C C . LEU B 1 230 ? -2.275 1.5 11.281 1 94.5 230 LEU B C 1
ATOM 4260 O O . LEU B 1 230 ? -2.486 2.262 12.227 1 94.5 230 LEU B O 1
ATOM 4264 N N . ASP B 1 231 ? -1.09 0.987 11.086 1 92.44 231 ASP B N 1
ATOM 4265 C CA . ASP B 1 231 ? -0.025 1.047 12.078 1 92.44 231 ASP B CA 1
ATOM 4266 C C . ASP B 1 231 ? 0.346 2.494 12.398 1 92.44 231 ASP B C 1
ATOM 4268 O O . ASP B 1 231 ? 0.693 2.812 13.539 1 92.44 231 ASP B O 1
ATOM 4272 N N . THR B 1 232 ? 0.26 3.264 11.406 1 93.25 232 THR B N 1
ATOM 4273 C CA . THR B 1 232 ? 0.606 4.668 11.602 1 93.25 232 THR B CA 1
ATOM 4274 C C . THR B 1 232 ? -0.394 5.348 12.539 1 93.25 232 THR B C 1
ATOM 4276 O O . THR B 1 232 ? -0.006 6.117 13.414 1 93.25 232 THR B O 1
ATOM 4279 N N . ALA B 1 233 ? -1.618 5.082 12.344 1 95.19 233 ALA B N 1
ATOM 4280 C CA . ALA B 1 233 ? -2.652 5.645 13.211 1 95.19 233 ALA B CA 1
ATOM 4281 C C . ALA B 1 233 ? -2.518 5.121 14.641 1 95.19 233 ALA B C 1
ATOM 4283 O O . ALA B 1 233 ? -2.717 5.867 15.602 1 95.19 233 ALA B O 1
ATOM 4284 N N . LEU B 1 234 ? -2.201 3.863 14.766 1 94.38 234 LEU B N 1
ATOM 4285 C CA . LEU B 1 234 ? -2.045 3.268 16.094 1 94.38 234 LEU B CA 1
ATOM 4286 C C . LEU B 1 234 ? -0.909 3.936 16.859 1 94.38 234 LEU B C 1
ATOM 4288 O O . LEU B 1 234 ? -1.003 4.125 18.062 1 94.38 234 LEU B O 1
ATOM 4292 N N . ALA B 1 235 ? 0.102 4.285 16.156 1 92.75 235 ALA B N 1
ATOM 4293 C CA . ALA B 1 235 ? 1.265 4.922 16.781 1 92.75 235 ALA B CA 1
ATOM 4294 C C . ALA B 1 235 ? 0.911 6.301 17.312 1 92.75 235 ALA B C 1
ATOM 4296 O O . ALA B 1 235 ? 1.603 6.828 18.203 1 92.75 235 ALA B O 1
ATOM 4297 N N . LEU B 1 236 ? -0.147 6.906 16.828 1 94.56 236 LEU B N 1
ATOM 4298 C CA . LEU B 1 236 ? -0.509 8.273 17.188 1 94.56 236 LEU B CA 1
ATOM 4299 C C . LEU B 1 236 ? -1.53 8.289 18.328 1 94.56 236 LEU B C 1
ATOM 4301 O O . LEU B 1 236 ? -1.878 9.352 18.844 1 94.56 236 LEU B O 1
ATOM 4305 N N . GLN B 1 237 ? -2.031 7.152 18.734 1 89.38 237 GLN B N 1
ATOM 4306 C CA . GLN B 1 237 ? -3.15 7.066 19.656 1 89.38 237 GLN B CA 1
ATOM 4307 C C . GLN B 1 237 ? -2.809 7.727 21 1 89.38 237 GLN B C 1
ATOM 4309 O O . GLN B 1 237 ? -3.693 8.227 21.688 1 89.38 237 GLN B O 1
ATOM 4314 N N . SER B 1 238 ? -1.553 7.746 21.344 1 87.81 238 SER B N 1
ATOM 4315 C CA . SER B 1 238 ? -1.141 8.32 22.625 1 87.81 238 SER B CA 1
ATOM 4316 C C . SER B 1 238 ? -1.025 9.844 22.531 1 87.81 238 SER B C 1
ATOM 4318 O O . SER B 1 238 ? -0.987 10.531 23.547 1 87.81 238 SER B O 1
ATOM 4320 N N . ILE B 1 239 ? -0.954 10.375 21.406 1 90.38 239 ILE B N 1
ATOM 4321 C CA . ILE B 1 239 ? -0.742 11.805 21.203 1 90.38 239 ILE B CA 1
ATOM 4322 C C . ILE B 1 239 ? -2.088 12.5 21.016 1 90.38 239 ILE B C 1
ATOM 4324 O O . ILE B 1 239 ? -2.328 13.562 21.609 1 90.38 239 ILE B O 1
ATOM 4328 N N . ASN B 1 240 ? -2.936 11.906 20.219 1 91.56 240 ASN B N 1
ATOM 4329 C CA . ASN B 1 240 ? -4.27 12.422 19.938 1 91.56 240 ASN B CA 1
ATOM 4330 C C . ASN B 1 240 ? -5.348 11.375 20.188 1 91.56 240 ASN B C 1
ATOM 4332 O O . ASN B 1 240 ? -5.129 10.188 19.938 1 91.56 240 ASN B O 1
ATOM 4336 N N . PRO B 1 241 ? -6.434 11.812 20.703 1 94.5 241 PRO B N 1
ATOM 4337 C CA . PRO B 1 241 ? -7.566 10.883 20.797 1 94.5 241 PRO B CA 1
ATOM 4338 C C . PRO B 1 241 ? -8.281 10.688 19.469 1 94.5 241 PRO B C 1
ATOM 4340 O O . PRO B 1 241 ? -9.391 11.195 19.281 1 94.5 241 PRO B O 1
ATOM 4343 N N . LEU B 1 242 ? -7.77 9.898 18.688 1 96.88 242 LEU B N 1
ATOM 4344 C CA . LEU B 1 242 ? -8.219 9.742 17.297 1 96.88 242 LEU B CA 1
ATOM 4345 C C . LEU B 1 242 ? -9.391 8.766 17.219 1 96.88 242 LEU B C 1
ATOM 4347 O O . LEU B 1 242 ? -9.391 7.738 17.906 1 96.88 242 LEU B O 1
ATOM 4351 N N . ILE B 1 243 ? -10.328 9.133 16.453 1 97.94 243 ILE B N 1
ATOM 4352 C CA . ILE B 1 243 ? -11.273 8.164 15.906 1 97.94 243 ILE B CA 1
ATOM 4353 C C . ILE B 1 243 ? -10.75 7.629 14.578 1 97.94 243 ILE B C 1
ATOM 4355 O O . ILE B 1 243 ? -10.609 8.375 13.609 1 97.94 243 ILE B O 1
ATOM 4359 N N . ILE B 1 244 ? -10.477 6.355 14.547 1 98.12 244 ILE B N 1
ATOM 4360 C CA . ILE B 1 244 ? -9.984 5.742 13.32 1 98.12 244 ILE B CA 1
ATOM 4361 C C . ILE B 1 244 ? -11.164 5.219 12.492 1 98.12 244 ILE B C 1
ATOM 4363 O O . ILE B 1 244 ? -11.938 4.387 12.969 1 98.12 244 ILE B O 1
ATOM 4367 N N . THR B 1 245 ? -11.352 5.777 11.344 1 97.94 245 THR B N 1
ATOM 4368 C CA . THR B 1 245 ? -12.367 5.324 10.406 1 97.94 245 THR B CA 1
ATOM 4369 C C . THR B 1 245 ? -11.766 4.41 9.344 1 97.94 245 THR B C 1
ATOM 4371 O O . THR B 1 245 ? -10.844 4.805 8.625 1 97.94 245 THR B O 1
ATOM 4374 N N . LEU B 1 246 ? -12.273 3.199 9.25 1 97.94 246 LEU B N 1
ATOM 4375 C CA . LEU B 1 246 ? -11.664 2.193 8.383 1 97.94 246 LEU B CA 1
ATOM 4376 C C . LEU B 1 246 ? -12.68 1.114 8.008 1 97.94 246 LEU B C 1
ATOM 4378 O O . LEU B 1 246 ? -13.766 1.058 8.586 1 97.94 246 LEU B O 1
ATOM 4382 N N . PRO B 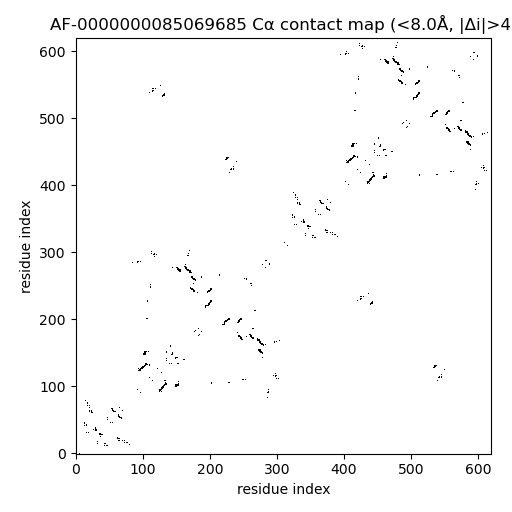1 247 ? -12.375 0.3 7.008 1 96.94 247 PRO B N 1
ATOM 4383 C CA . PRO B 1 247 ? -13.273 -0.801 6.668 1 96.94 247 PRO B CA 1
ATOM 4384 C C . PRO B 1 247 ? -13.531 -1.738 7.844 1 96.94 247 PRO B C 1
ATOM 4386 O O . PRO B 1 247 ? -12.617 -2.037 8.617 1 96.94 247 PRO B O 1
ATOM 4389 N N . GLU B 1 248 ? -14.703 -2.207 7.953 1 95.12 248 GLU B N 1
ATOM 4390 C CA . GLU B 1 248 ? -15.18 -2.967 9.109 1 95.12 248 GLU B CA 1
ATOM 4391 C C . GLU B 1 248 ? -14.336 -4.223 9.32 1 95.12 248 GLU B C 1
ATOM 4393 O O . GLU B 1 248 ? -14.016 -4.574 10.461 1 95.12 248 GLU B O 1
ATOM 4398 N N . GLY B 1 249 ? -14.078 -4.938 8.258 1 93.62 249 GLY B N 1
ATOM 4399 C CA . GLY B 1 249 ? -13.273 -6.145 8.375 1 93.62 249 GLY B CA 1
ATOM 4400 C C . GLY B 1 249 ? -11.898 -5.891 8.961 1 93.62 249 GLY B C 1
ATOM 4401 O O . GLY B 1 249 ? -11.391 -6.699 9.742 1 93.62 249 GLY B O 1
ATOM 4402 N N . MET B 1 250 ? -11.312 -4.797 8.625 1 94.94 250 MET B N 1
ATOM 4403 C CA . MET B 1 250 ? -10.008 -4.41 9.156 1 94.94 250 MET B CA 1
ATOM 4404 C C . MET B 1 250 ? -10.117 -4.039 10.633 1 94.94 250 MET B C 1
ATOM 4406 O O . MET B 1 250 ? -9.234 -4.363 11.43 1 94.94 250 MET B O 1
ATOM 4410 N N . ALA B 1 251 ? -11.18 -3.344 10.977 1 96.44 251 ALA B N 1
ATOM 4411 C CA . ALA B 1 251 ? -11.414 -2.951 12.367 1 96.44 251 ALA B CA 1
ATOM 4412 C C . ALA B 1 251 ? -11.516 -4.176 13.266 1 96.44 251 ALA B C 1
ATOM 4414 O O . ALA B 1 251 ? -10.93 -4.203 14.352 1 96.44 251 ALA B O 1
ATOM 4415 N N . ALA B 1 252 ? -12.195 -5.172 12.82 1 94.31 252 ALA B N 1
ATOM 4416 C CA . ALA B 1 252 ? -12.406 -6.383 13.609 1 94.31 252 ALA B CA 1
ATOM 4417 C C . ALA B 1 252 ? -11.086 -7.09 13.891 1 94.31 252 ALA B C 1
ATOM 4419 O O . ALA B 1 252 ? -10.812 -7.477 15.023 1 94.31 252 ALA B O 1
ATOM 4420 N N . ILE B 1 253 ? -10.32 -7.184 12.883 1 91.88 253 ILE B N 1
ATOM 4421 C CA . ILE B 1 253 ? -9.031 -7.852 13.016 1 91.88 253 ILE B CA 1
ATOM 4422 C C . ILE B 1 253 ? -8.133 -7.062 13.969 1 91.88 253 ILE B C 1
ATOM 4424 O O . ILE B 1 253 ? -7.504 -7.637 14.859 1 91.88 253 ILE B O 1
ATOM 4428 N N . ALA B 1 254 ? -8.102 -5.789 13.75 1 94.12 254 ALA B N 1
ATOM 4429 C CA . ALA B 1 254 ? -7.246 -4.918 14.562 1 94.12 254 ALA B CA 1
ATOM 4430 C C . ALA B 1 254 ? -7.695 -4.918 16.016 1 94.12 254 ALA B C 1
ATOM 4432 O O . ALA B 1 254 ? -6.863 -4.879 16.938 1 94.12 254 ALA B O 1
ATOM 4433 N N . ALA B 1 255 ? -8.953 -4.887 16.219 1 95.69 255 ALA B N 1
ATOM 4434 C CA . ALA B 1 255 ? -9.492 -4.875 17.578 1 95.69 255 ALA B CA 1
ATOM 4435 C C . ALA B 1 255 ? -9.023 -6.098 18.375 1 95.69 255 ALA B C 1
ATOM 4437 O O . ALA B 1 255 ? -8.633 -5.98 19.531 1 95.69 255 ALA B O 1
ATOM 4438 N N . GLU B 1 256 ? -9.062 -7.207 17.75 1 93.06 256 GLU B N 1
ATOM 4439 C CA . GLU B 1 256 ? -8.641 -8.445 18.391 1 93.06 256 GLU B CA 1
ATOM 4440 C C . GLU B 1 256 ? -7.137 -8.445 18.656 1 93.06 256 GLU B C 1
ATOM 4442 O O . GLU B 1 256 ? -6.695 -8.82 19.75 1 93.06 256 GLU B O 1
ATOM 4447 N N . ARG B 1 257 ? -6.406 -7.941 17.766 1 90.06 257 ARG B N 1
ATOM 4448 C CA . ARG B 1 257 ? -4.949 -8 17.844 1 90.06 257 ARG B CA 1
ATOM 4449 C C . ARG B 1 257 ? -4.406 -6.988 18.844 1 90.06 257 ARG B C 1
ATOM 4451 O O . ARG B 1 257 ? -3.412 -7.25 19.516 1 90.06 257 ARG B O 1
ATOM 4458 N N . HIS B 1 258 ? -5.062 -5.855 18.906 1 93.19 258 HIS B N 1
ATOM 4459 C CA . HIS B 1 258 ? -4.48 -4.758 19.672 1 93.19 258 HIS B CA 1
ATOM 4460 C C . HIS B 1 258 ? -5.395 -4.34 20.812 1 93.19 258 HIS B C 1
ATOM 4462 O O . HIS B 1 258 ? -5.18 -3.299 21.438 1 93.19 258 HIS B O 1
ATOM 4468 N N . CYS B 1 259 ? -6.48 -5.047 21.062 1 94.38 259 CYS B N 1
ATOM 4469 C CA . CYS B 1 259 ? -7.418 -4.789 22.141 1 94.38 259 CYS B CA 1
ATOM 4470 C C . CYS B 1 259 ? -8.031 -3.4 22.016 1 94.38 259 CYS B C 1
ATOM 4472 O O . CYS B 1 259 ? -8.023 -2.623 22.984 1 94.38 259 CYS B O 1
ATOM 4474 N N . LEU B 1 260 ? -8.461 -3.143 20.859 1 96.88 260 LEU B N 1
ATOM 4475 C CA . LEU B 1 260 ? -9.109 -1.869 20.578 1 96.88 260 LEU B CA 1
ATOM 4476 C C . LEU B 1 260 ? -10.633 -2.018 20.625 1 96.88 260 LEU B C 1
ATOM 4478 O O . LEU B 1 260 ? -11.148 -3.123 20.797 1 96.88 260 LEU B O 1
ATOM 4482 N N . ARG B 1 261 ? -11.312 -0.877 20.531 1 97.44 261 ARG B N 1
ATOM 4483 C CA . ARG B 1 261 ? -12.773 -0.866 20.578 1 97.44 261 ARG B CA 1
ATOM 4484 C C . ARG B 1 261 ? -13.352 -0.524 19.203 1 97.44 261 ARG B C 1
ATOM 4486 O O . ARG B 1 261 ? -13.086 0.548 18.656 1 97.44 261 ARG B O 1
ATOM 4493 N N . VAL B 1 262 ? -14.172 -1.469 18.734 1 97.38 262 VAL B N 1
ATOM 4494 C CA . VAL B 1 262 ? -14.867 -1.212 17.484 1 97.38 262 VAL B CA 1
ATOM 4495 C C . VAL B 1 262 ? -16.219 -0.549 17.766 1 97.38 262 VAL B C 1
ATOM 4497 O O . VAL B 1 262 ? -16.938 -0.97 18.672 1 97.38 262 VAL B O 1
ATOM 4500 N N . LYS B 1 263 ? -16.5 0.521 17.062 1 97.38 263 LYS B N 1
ATOM 4501 C CA . LYS B 1 263 ? -17.781 1.232 17.172 1 97.38 263 LYS B CA 1
ATOM 4502 C C . LYS B 1 263 ? -18.406 1.456 15.797 1 97.38 263 LYS B C 1
ATOM 4504 O O . LYS B 1 263 ? -17.703 1.728 14.828 1 97.38 263 LYS B O 1
ATOM 4509 N N . PRO B 1 264 ? -19.719 1.331 15.766 1 96.25 264 PRO B N 1
ATOM 4510 C CA . PRO B 1 264 ? -20.375 1.676 14.5 1 96.25 264 PRO B CA 1
ATOM 4511 C C . PRO B 1 264 ? -20.312 3.17 14.195 1 96.25 264 PRO B C 1
ATOM 4513 O O . PRO B 1 264 ? -20.094 3.98 15.094 1 96.25 264 PRO B O 1
ATOM 4516 N N . LEU B 1 265 ? -20.438 3.475 12.883 1 96.62 265 LEU B N 1
ATOM 4517 C CA . LEU B 1 265 ? -20.625 4.875 12.516 1 96.62 265 LEU B CA 1
ATOM 4518 C C . LEU B 1 265 ? -21.891 5.434 13.133 1 96.62 265 LEU B C 1
ATOM 4520 O O . LEU B 1 265 ? -22.922 4.742 13.195 1 96.62 265 LEU B O 1
ATOM 4524 N N . PRO B 1 266 ? -21.859 6.641 13.586 1 96.56 266 PRO B N 1
ATOM 4525 C CA . PRO B 1 266 ? -23.062 7.23 14.195 1 96.56 266 PRO B CA 1
ATOM 4526 C C . PRO B 1 266 ? -24.047 7.773 13.156 1 96.56 266 PRO B C 1
ATOM 4528 O O . PRO B 1 266 ? -24.922 8.57 13.492 1 96.56 266 PRO B O 1
ATOM 4531 N N . PHE B 1 267 ? -23.922 7.473 11.938 1 95.31 267 PHE B N 1
ATOM 4532 C CA . PHE B 1 267 ? -24.828 7.805 10.828 1 95.31 267 PHE B CA 1
ATOM 4533 C C . PHE B 1 267 ? -24.906 6.648 9.836 1 95.31 267 PHE B C 1
ATOM 4535 O O . PHE B 1 267 ? -24.109 5.719 9.891 1 95.31 267 PHE B O 1
ATOM 4542 N N . LYS B 1 268 ? -25.844 6.766 8.992 1 92.31 268 LYS B N 1
ATOM 4543 C CA . LYS B 1 268 ? -26.062 5.688 8.023 1 92.31 268 LYS B CA 1
ATOM 4544 C C . LYS B 1 268 ? -25.125 5.836 6.82 1 92.31 268 LYS B C 1
ATOM 4546 O O . LYS B 1 268 ? -25.016 6.922 6.254 1 92.31 268 LYS B O 1
ATOM 4551 N N . LEU B 1 269 ? -24.438 4.789 6.578 1 93.31 269 LEU B N 1
ATOM 4552 C CA . LEU B 1 269 ? -23.625 4.668 5.367 1 93.31 269 LEU B CA 1
ATOM 4553 C C . LEU B 1 269 ? -23.859 3.318 4.699 1 93.31 269 LEU B C 1
ATOM 4555 O O . LEU B 1 269 ? -23.719 2.271 5.336 1 93.31 269 LEU B O 1
ATOM 4559 N N . GLN B 1 270 ? -24.25 3.414 3.471 1 90.44 270 GLN B N 1
ATOM 4560 C CA . GLN B 1 270 ? -24.484 2.17 2.744 1 90.44 270 GLN B CA 1
ATOM 4561 C C . GLN B 1 270 ? -23.188 1.376 2.586 1 90.44 270 GLN B C 1
ATOM 4563 O O . GLN B 1 270 ? -22.125 1.949 2.318 1 90.44 270 GLN B O 1
ATOM 4568 N N . SER B 1 271 ? -23.359 0.073 2.756 1 91.69 271 SER B N 1
ATOM 4569 C CA . SER B 1 271 ? -22.203 -0.799 2.521 1 91.69 271 SER B CA 1
ATOM 4570 C C . SER B 1 271 ? -21.797 -0.801 1.052 1 91.69 271 SER B C 1
ATOM 4572 O O . SER B 1 271 ? -22.625 -0.529 0.176 1 91.69 271 SER B O 1
ATOM 4574 N N . LEU B 1 272 ? -20.594 -1.106 0.892 1 92.5 272 LEU B N 1
ATOM 4575 C CA . LEU B 1 272 ? -20.031 -1.103 -0.459 1 92.5 272 LEU B CA 1
ATOM 4576 C C . LEU B 1 272 ? -19.984 -2.516 -1.03 1 92.5 272 LEU B C 1
ATOM 4578 O O . LEU B 1 272 ? -19.641 -3.465 -0.321 1 92.5 272 LEU B O 1
ATOM 4582 N N . ASP B 1 273 ? -20.328 -2.58 -2.301 1 93.5 273 ASP B N 1
ATOM 4583 C CA . ASP B 1 273 ? -20.219 -3.861 -2.992 1 93.5 273 ASP B CA 1
ATOM 4584 C C . ASP B 1 273 ? -18.797 -4.109 -3.479 1 93.5 273 ASP B C 1
ATOM 4586 O O . ASP B 1 273 ? -18.281 -3.354 -4.301 1 93.5 273 ASP B O 1
ATOM 4590 N N . TYR B 1 274 ? -18.234 -5.156 -3.02 1 95.44 274 TYR B N 1
ATOM 4591 C CA . TYR B 1 274 ? -16.938 -5.586 -3.529 1 95.44 274 TYR B CA 1
ATOM 4592 C C . TYR B 1 274 ? -17.109 -6.66 -4.598 1 95.44 274 TYR B C 1
ATOM 4594 O O . TYR B 1 274 ? -17.953 -7.555 -4.469 1 95.44 274 TYR B O 1
ATOM 4602 N N . ASN B 1 275 ? -16.312 -6.516 -5.57 1 96.31 275 ASN B N 1
ATOM 4603 C CA . ASN B 1 275 ? -16.375 -7.438 -6.703 1 96.31 275 ASN B CA 1
ATOM 4604 C C . ASN B 1 275 ? -14.992 -7.895 -7.133 1 96.31 275 ASN B C 1
ATOM 4606 O O . ASN B 1 275 ? -13.992 -7.23 -6.836 1 96.31 275 ASN B O 1
ATOM 4610 N N . LEU B 1 276 ? -15.008 -9.062 -7.715 1 97.5 276 LEU B N 1
ATOM 4611 C CA . LEU B 1 276 ? -13.859 -9.523 -8.492 1 97.5 276 LEU B CA 1
ATOM 4612 C C . LEU B 1 276 ? -14.039 -9.195 -9.969 1 97.5 276 LEU B C 1
ATOM 4614 O O . LEU B 1 276 ? -15.047 -9.57 -10.578 1 97.5 276 LEU B O 1
ATOM 4618 N N . PHE B 1 277 ? -13.078 -8.461 -10.547 1 96.69 277 PHE B N 1
ATOM 4619 C CA . PHE B 1 277 ? -13.141 -8.07 -11.953 1 96.69 277 PHE B CA 1
ATOM 4620 C C . PHE B 1 277 ? -12.062 -8.781 -12.758 1 96.69 277 PHE B C 1
ATOM 4622 O O . PHE B 1 277 ? -10.953 -9 -12.258 1 96.69 277 PHE B O 1
ATOM 4629 N N . TRP B 1 278 ? -12.328 -9.062 -13.969 1 94.56 278 TRP B N 1
ATOM 4630 C CA . TRP B 1 278 ? -11.344 -9.57 -14.914 1 94.56 278 TRP B CA 1
ATOM 4631 C C . TRP B 1 278 ? -11.734 -9.211 -16.344 1 94.56 278 TRP B C 1
ATOM 4633 O O . TRP B 1 278 ? -12.875 -8.828 -16.609 1 94.56 278 TRP B O 1
ATOM 4643 N N . HIS B 1 279 ? -10.758 -9.219 -17.188 1 89.81 279 HIS B N 1
ATOM 4644 C CA . HIS B 1 279 ? -11.031 -8.906 -18.594 1 89.81 279 HIS B CA 1
ATOM 4645 C C . HIS B 1 279 ? -11.781 -10.055 -19.266 1 89.81 279 HIS B C 1
ATOM 4647 O O . HIS B 1 279 ? -11.461 -11.227 -19.047 1 89.81 279 HIS B O 1
ATOM 4653 N N . SER B 1 280 ? -12.68 -9.781 -20.172 1 87.12 280 SER B N 1
ATOM 4654 C CA . SER B 1 280 ? -13.516 -10.758 -20.859 1 87.12 280 SER B CA 1
ATOM 4655 C C . SER B 1 280 ? -12.672 -11.742 -21.656 1 87.12 280 SER B C 1
ATOM 4657 O O . SER B 1 280 ? -13.055 -12.906 -21.828 1 87.12 280 SER B O 1
ATOM 4659 N N . ARG B 1 281 ? -11.555 -11.32 -22.141 1 79.62 281 ARG B N 1
ATOM 4660 C CA . ARG B 1 281 ? -10.664 -12.148 -22.953 1 79.62 281 ARG B CA 1
ATOM 4661 C C . ARG B 1 281 ? -10.172 -13.359 -22.156 1 79.62 281 ARG B C 1
ATOM 4663 O O . ARG B 1 281 ? -9.836 -14.391 -22.75 1 79.62 281 ARG B O 1
ATOM 4670 N N . CYS B 1 282 ? -10.203 -13.234 -20.859 1 80.94 282 CYS B N 1
ATOM 4671 C CA . CYS B 1 282 ? -9.656 -14.289 -20.016 1 80.94 282 CYS B CA 1
ATOM 4672 C C . CYS B 1 282 ? -10.766 -15.148 -19.438 1 80.94 282 CYS B C 1
ATOM 4674 O O . CYS B 1 282 ? -10.5 -16.031 -18.609 1 80.94 282 CYS B O 1
ATOM 4676 N N . GLU B 1 283 ? -11.93 -14.992 -19.875 1 82.75 283 GLU B N 1
ATOM 4677 C CA . GLU B 1 283 ? -13.094 -15.648 -19.297 1 82.75 283 GLU B CA 1
ATOM 4678 C C . GLU B 1 283 ? -12.984 -17.172 -19.391 1 82.75 283 GLU B C 1
ATOM 4680 O O . GLU B 1 283 ? -13.344 -17.891 -18.453 1 82.75 283 GLU B O 1
ATOM 4685 N N . GLN B 1 284 ? -12.336 -17.656 -20.453 1 79.81 284 GLN B N 1
ATOM 4686 C CA . GLN B 1 284 ? -12.391 -19.078 -20.703 1 79.81 284 GLN B CA 1
ATOM 4687 C C . GLN B 1 284 ? -11.055 -19.75 -20.375 1 79.81 284 GLN B C 1
ATOM 4689 O O . GLN B 1 284 ? -10.922 -20.969 -20.469 1 79.81 284 GLN B O 1
ATOM 4694 N N . ASP B 1 285 ? -10.094 -18.922 -19.969 1 83 285 ASP B N 1
ATOM 4695 C CA . ASP B 1 285 ? -8.82 -19.5 -19.547 1 83 285 ASP B CA 1
ATOM 4696 C C . ASP B 1 285 ? -9.008 -20.375 -18.297 1 83 285 ASP B C 1
ATOM 4698 O O . ASP B 1 285 ? -9.461 -19.891 -17.266 1 83 285 ASP B O 1
ATOM 4702 N N . LYS B 1 286 ? -8.711 -21.672 -18.359 1 87.56 286 LYS B N 1
ATOM 4703 C CA . LYS B 1 286 ? -9.023 -22.656 -17.312 1 87.56 286 LYS B CA 1
ATOM 4704 C C . LYS B 1 286 ? -8.312 -22.297 -16.016 1 87.56 286 LYS B C 1
ATOM 4706 O O . LYS B 1 286 ? -8.898 -22.406 -14.93 1 87.56 286 LYS B O 1
ATOM 4711 N N . ALA B 1 287 ? -7.043 -21.922 -16.125 1 91.12 287 ALA B N 1
ATOM 4712 C CA . ALA B 1 287 ? -6.27 -21.594 -14.938 1 91.12 287 ALA B CA 1
ATOM 4713 C C . ALA B 1 287 ? -6.84 -20.359 -14.242 1 91.12 287 ALA B C 1
ATOM 4715 O O . ALA B 1 287 ? -7.008 -20.344 -13.023 1 91.12 287 ALA B O 1
ATOM 4716 N N . GLN B 1 288 ? -7.164 -19.344 -14.977 1 92.75 288 GLN B N 1
ATOM 4717 C CA . GLN B 1 288 ? -7.73 -18.125 -14.422 1 92.75 288 GLN B CA 1
ATOM 4718 C C . GLN B 1 288 ? -9.117 -18.375 -13.844 1 92.75 288 GLN B C 1
ATOM 4720 O O . GLN B 1 288 ? -9.477 -17.812 -12.805 1 92.75 288 GLN B O 1
ATOM 4725 N N . LYS B 1 289 ? -9.859 -19.156 -14.602 1 93.06 289 LYS B N 1
ATOM 4726 C CA . LYS B 1 289 ? -11.18 -19.516 -14.109 1 93.06 289 LYS B CA 1
ATOM 4727 C C . LYS B 1 289 ? -11.102 -20.219 -12.766 1 93.06 289 LYS B C 1
ATOM 4729 O O . LYS B 1 289 ? -11.852 -19.906 -11.836 1 93.06 289 LYS B O 1
ATOM 4734 N N . TRP B 1 290 ? -10.227 -21.156 -12.68 1 96 290 TRP B N 1
ATOM 4735 C CA . TRP B 1 290 ? -10.023 -21.844 -11.414 1 96 290 TRP B CA 1
ATOM 4736 C C . TRP B 1 290 ? -9.648 -20.859 -10.312 1 96 290 TRP B C 1
ATOM 4738 O O . TRP B 1 290 ? -10.227 -20.891 -9.227 1 96 290 TRP B O 1
ATOM 4748 N N . LEU B 1 291 ? -8.68 -20.031 -10.594 1 97.5 291 LEU B N 1
ATOM 4749 C CA . LEU B 1 291 ? -8.203 -19.047 -9.617 1 97.5 291 LEU B CA 1
ATOM 4750 C C . LEU B 1 291 ? -9.336 -18.125 -9.188 1 97.5 291 LEU B C 1
ATOM 4752 O O . LEU B 1 291 ? -9.5 -17.859 -7.992 1 97.5 291 LEU B O 1
ATOM 4756 N N . ARG B 1 292 ? -10.102 -17.656 -10.117 1 97.5 292 ARG B N 1
ATOM 4757 C CA . ARG B 1 292 ? -11.242 -16.797 -9.805 1 97.5 292 ARG B CA 1
ATOM 4758 C C . ARG B 1 292 ? -12.211 -17.5 -8.867 1 97.5 292 ARG B C 1
ATOM 4760 O O . ARG B 1 292 ? -12.68 -16.906 -7.895 1 97.5 292 ARG B O 1
ATOM 4767 N N . ASN B 1 293 ? -12.461 -18.688 -9.195 1 97.06 293 ASN B N 1
ATOM 4768 C CA . ASN B 1 293 ? -13.406 -19.453 -8.383 1 97.06 293 ASN B CA 1
ATOM 4769 C C . ASN B 1 293 ? -12.898 -19.625 -6.953 1 97.06 293 ASN B C 1
ATOM 4771 O O . ASN B 1 293 ? -13.664 -19.516 -5.996 1 97.06 293 ASN B O 1
ATOM 4775 N N . GLU B 1 294 ? -11.664 -19.922 -6.805 1 97.62 294 GLU B N 1
ATOM 4776 C CA . GLU B 1 294 ? -11.07 -20.062 -5.477 1 97.62 294 GLU B CA 1
ATOM 4777 C C . GLU B 1 294 ? -11.125 -18.75 -4.703 1 97.62 294 GLU B C 1
ATOM 4779 O O . GLU B 1 294 ? -11.422 -18.75 -3.504 1 97.62 294 GLU B O 1
ATOM 4784 N N . ILE B 1 295 ? -10.836 -17.656 -5.359 1 98.12 295 ILE B N 1
ATOM 4785 C CA . ILE B 1 295 ? -10.859 -16.344 -4.73 1 98.12 295 ILE B CA 1
ATOM 4786 C C . ILE B 1 295 ? -12.281 -16 -4.289 1 98.12 295 ILE B C 1
ATOM 4788 O O . ILE B 1 295 ? -12.492 -15.539 -3.168 1 98.12 295 ILE B O 1
ATOM 4792 N N . ILE B 1 296 ? -13.203 -16.266 -5.184 1 97.81 296 ILE B N 1
ATOM 4793 C CA . ILE B 1 296 ? -14.602 -15.969 -4.906 1 97.81 296 ILE B CA 1
ATOM 4794 C C . ILE B 1 296 ? -15.062 -16.75 -3.678 1 97.81 296 ILE B C 1
ATOM 4796 O O . ILE B 1 296 ? -15.617 -16.188 -2.736 1 97.81 296 ILE B O 1
ATOM 4800 N N . GLU B 1 297 ? -14.781 -17.984 -3.662 1 96.75 297 GLU B N 1
ATOM 4801 C CA . GLU B 1 297 ? -15.203 -18.844 -2.562 1 96.75 297 GLU B CA 1
ATOM 4802 C C . GLU B 1 297 ? -14.578 -18.406 -1.244 1 96.75 297 GLU B C 1
ATOM 4804 O O . GLU B 1 297 ? -15.266 -18.266 -0.236 1 96.75 297 GLU B O 1
ATOM 4809 N N . ALA B 1 298 ? -13.336 -18.172 -1.252 1 96.31 298 ALA B N 1
ATOM 4810 C CA . ALA B 1 298 ? -12.617 -17.797 -0.035 1 96.31 298 ALA B CA 1
ATOM 4811 C C . ALA B 1 298 ? -13.062 -16.438 0.47 1 96.31 298 ALA B C 1
ATOM 4813 O O . ALA B 1 298 ? -13.25 -16.234 1.674 1 96.31 298 ALA B O 1
ATOM 4814 N N . THR B 1 299 ? -13.219 -15.484 -0.427 1 96.56 299 THR B N 1
ATOM 4815 C CA . THR B 1 299 ? -13.555 -14.117 -0.045 1 96.56 299 THR B CA 1
ATOM 4816 C C . THR B 1 299 ? -14.984 -14.039 0.472 1 96.56 299 THR B C 1
ATOM 4818 O O . THR B 1 299 ? -15.258 -13.344 1.45 1 96.56 299 THR B O 1
ATOM 4821 N N . GLN B 1 300 ? -15.875 -14.695 -0.182 1 95 300 GLN B N 1
ATOM 4822 C CA . GLN B 1 300 ? -17.266 -14.688 0.25 1 95 300 GLN B CA 1
ATOM 4823 C C . GLN B 1 300 ? -17.422 -15.273 1.652 1 95 300 GLN B C 1
ATOM 4825 O O . GLN B 1 300 ? -18.203 -14.773 2.459 1 95 300 GLN B O 1
ATOM 4830 N N . SER B 1 301 ? -16.703 -16.281 1.902 1 92.31 301 SER B N 1
ATOM 4831 C CA . SER B 1 301 ? -16.719 -16.875 3.238 1 92.31 301 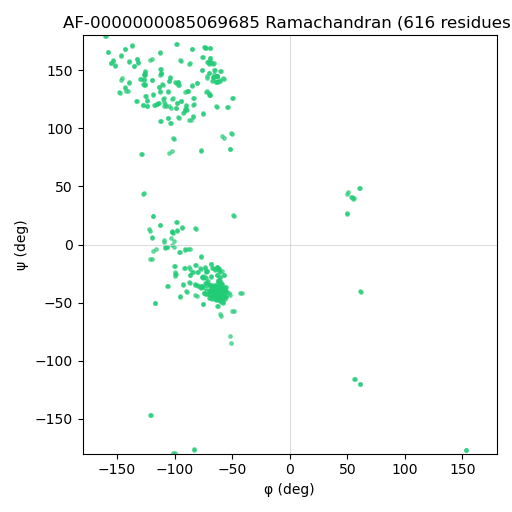SER B CA 1
ATOM 4832 C C . SER B 1 301 ? -16.25 -15.867 4.289 1 92.31 301 SER B C 1
ATOM 4834 O O . SER B 1 301 ? -16.781 -15.828 5.398 1 92.31 301 SER B O 1
ATOM 4836 N N . LEU B 1 302 ? -15.297 -15.047 3.963 1 91.12 302 LEU B N 1
ATOM 4837 C CA . LEU B 1 302 ? -14.727 -14.062 4.875 1 91.12 302 LEU B CA 1
ATOM 4838 C C . LEU B 1 302 ? -15.688 -12.891 5.078 1 91.12 302 LEU B C 1
ATOM 4840 O O . LEU B 1 302 ? -15.844 -12.391 6.195 1 91.12 302 LEU B O 1
ATOM 4844 N N . LEU B 1 303 ? -16.297 -12.453 4 1 91.44 303 LEU B N 1
ATOM 4845 C CA . LEU B 1 303 ? -17.125 -11.25 4.051 1 91.44 303 LEU B CA 1
ATOM 4846 C C . LEU B 1 303 ? -18.5 -11.555 4.621 1 91.44 303 LEU B C 1
ATOM 4848 O O . LEU B 1 303 ? -19.188 -10.664 5.117 1 91.44 303 LEU B O 1
ATOM 4852 N N . THR B 1 304 ? -18.969 -12.711 4.566 1 82.25 304 THR B N 1
ATOM 4853 C CA . THR B 1 304 ? -20.25 -13.094 5.16 1 82.25 304 THR B CA 1
ATOM 4854 C C . THR B 1 304 ? -20.109 -13.227 6.676 1 82.25 304 THR B C 1
ATOM 4856 O O . THR B 1 304 ? -21.094 -13.078 7.406 1 82.25 304 THR B O 1
ATOM 4859 N N . GLN B 1 305 ? -19 -13.531 7.219 1 69.38 305 GLN B N 1
ATOM 4860 C CA . GLN B 1 305 ? -18.766 -13.711 8.648 1 69.38 305 GLN B CA 1
ATOM 4861 C C . GLN B 1 305 ? -18.656 -12.367 9.359 1 69.38 305 GLN B C 1
ATOM 4863 O O . GLN B 1 305 ? -18.781 -12.289 10.586 1 69.38 305 GLN B O 1
ATOM 4868 N N . THR B 1 306 ? -18.391 -11.32 8.734 1 62.44 306 THR B N 1
ATOM 4869 C CA . THR B 1 306 ? -18.281 -10.016 9.375 1 62.44 306 THR B CA 1
ATOM 4870 C C . THR B 1 306 ? -19.656 -9.461 9.719 1 62.44 306 THR B C 1
ATOM 4872 O O . THR B 1 306 ? -20.531 -9.367 8.852 1 62.44 306 THR B O 1
ATOM 4875 N N . PRO B 1 307 ? -20.062 -9.32 11.055 1 50 307 PRO B N 1
ATOM 4876 C CA . PRO B 1 307 ? -21.375 -8.844 11.461 1 50 307 PRO B CA 1
ATOM 4877 C C . PRO B 1 307 ? -21.781 -7.543 10.773 1 50 307 PRO B C 1
ATOM 4879 O O . PRO B 1 307 ? -20.969 -6.613 10.688 1 50 307 PRO B O 1
ATOM 4882 N N . GLN B 1 308 ? -22.516 -7.551 9.695 1 46.38 308 GLN B N 1
ATOM 4883 C CA . GLN B 1 308 ? -23.031 -6.332 9.078 1 46.38 308 GLN B CA 1
ATOM 4884 C C . GLN B 1 308 ? -23.906 -5.551 10.055 1 46.38 308 GLN B C 1
ATOM 4886 O O . GLN B 1 308 ? -24.875 -6.09 10.609 1 46.38 308 GLN B O 1
ATOM 4891 N N . ASN B 1 309 ? -23.359 -4.621 10.758 1 36.16 309 ASN B N 1
ATOM 4892 C CA . ASN B 1 309 ? -24.266 -3.824 11.562 1 36.16 309 ASN B CA 1
ATOM 4893 C C . ASN B 1 309 ? -25.422 -3.266 10.719 1 36.16 309 ASN B C 1
ATOM 4895 O O . ASN B 1 309 ? -25.188 -2.451 9.82 1 36.16 309 ASN B O 1
ATOM 4899 N N . LEU B 1 310 ? -26.484 -4.051 10.453 1 30.44 310 LEU B N 1
ATOM 4900 C CA . LEU B 1 310 ? -27.75 -3.465 10.031 1 30.44 310 LEU B CA 1
ATOM 4901 C C . LEU B 1 310 ? -28.203 -2.379 11 1 30.44 310 LEU B C 1
ATOM 4903 O O . LEU B 1 310 ? -28.109 -2.557 12.219 1 30.44 310 LEU B O 1
#

Organism: Shewanella halifaxensis (strain HAW-EB4) (NCBI:txid458817)

Solvent-accessible surface area (backbone atoms only — not comparable to full-atom values): 33372 Å² total; per-residue (Å²): 134,55,66,70,63,46,64,68,66,42,55,62,45,53,52,49,50,44,43,35,61,71,56,27,28,64,66,57,27,8,60,75,67,73,42,51,52,68,56,40,52,49,49,51,52,48,48,23,62,73,66,72,40,77,42,52,44,76,57,88,90,37,42,42,62,34,73,64,37,52,50,48,39,65,63,41,51,59,60,49,50,52,48,48,46,66,72,42,74,65,75,79,54,50,65,71,32,63,57,76,46,34,37,20,23,34,57,47,41,57,71,60,38,45,37,68,36,48,45,61,48,39,72,52,19,66,48,35,18,41,36,49,42,78,53,49,79,94,45,45,69,65,40,38,31,92,92,42,29,58,30,32,43,42,65,73,67,92,80,57,81,66,42,42,73,43,84,35,43,62,48,46,66,23,29,36,27,50,68,81,31,95,56,44,89,48,84,59,44,55,67,53,58,46,67,39,41,27,27,42,26,37,63,52,74,69,56,47,49,53,56,49,58,67,44,56,93,47,77,78,58,47,61,39,34,33,30,60,53,61,62,41,56,61,54,33,49,86,80,41,68,44,43,31,39,29,39,34,70,48,40,55,55,47,21,70,76,66,61,37,34,73,40,71,58,60,61,85,71,85,61,39,50,30,27,41,33,32,35,52,90,49,63,76,41,60,66,54,41,51,50,50,51,53,50,44,55,45,44,29,59,57,38,68,67,50,84,70,85,124,133,55,68,70,64,46,64,67,64,43,56,64,44,52,51,49,50,43,43,35,62,74,53,26,27,64,65,55,26,8,61,74,66,74,41,52,54,68,56,41,52,50,48,51,51,48,46,23,62,74,66,71,41,78,43,51,43,75,56,88,89,38,39,40,62,35,72,64,38,51,50,48,41,64,64,40,51,58,62,49,51,52,48,46,48,67,71,42,75,64,74,79,56,51,65,71,32,64,57,74,47,32,38,20,22,33,56,48,40,56,71,61,39,45,36,69,38,49,45,62,51,39,73,52,19,66,49,35,18,41,34,49,41,77,52,49,78,94,46,43,70,65,39,37,31,92,92,44,28,58,30,33,43,40,64,75,67,92,80,57,82,67,41,42,73,44,84,35,42,60,45,48,65,23,31,34,28,48,68,80,33,95,56,42,89,49,84,59,43,54,67,52,60,45,67,38,41,26,28,41,26,36,64,53,73,68,54,46,50,52,55,49,59,67,46,57,92,46,75,79,59,46,63,37,33,35,29,61,53,61,63,42,55,60,53,34,49,85,79,41,68,44,42,30,38,29,40,34,70,50,40,56,55,47,21,69,75,65,60,36,35,73,40,70,56,61,60,84,70,83,59,39,49,32,26,40,35,31,34,52,90,47,63,76,41,59,67,55,41,50,50,49,50,53,50,44,56,45,45,28,59,56,39,69,68,48,81,69,86,122

InterPro domains:
  IPR000847 LysR, HTH, N-terminal domain [PF00126] (13-68)
  IPR000847 LysR, HTH, N-terminal domain [PR00039] (26-37)
  IPR000847 LysR, HTH, N-terminal domain [PR00039] (37-47)
  IPR000847 LysR, HTH, N-terminal domain [PR00039] (47-58)
  IPR000847 LysR, HTH, N-terminal domain [PS50931] (9-66)
  IPR005119 LysR, substrate-binding [PF03466] (99-298)
  IPR036388 Winged helix-like DNA-binding domain superfamily [G3DSA:1.10.10.10] (3-88)
  IPR036390 Winged helix DNA-binding domain superfamily [SSF46785] (7-83)
  IPR037402 HTH-type transcriptional regulator YidZ, PBP2 domain [cd08417] (100-298)
  IPR050389 LysR-type Transcriptional Regulators [PTHR30118] (3-302)